Protein 1WHS (pdb70)

Sequence (408 aa):
HAADRIARLPGQPAVDFDMYSGYITVDEGAGRSLFYLLQEAPEDAQPAPLVLWLNGGPGCSSVAYGASEELGAFRVKPRGAGLVLNEYRWNKVANVLFLDSPAGVGFSYTNTSSDIYTSGDNRTAHDSYAFLAKWFERFPHYKYRDFYIAGESYAGHYVPELSQLVHRSKNPVINLKGFMVGNGLIDDYHDYVGTFEFWWNHGIVSDDTYRRLKEACLHDSFIHPSPACDAATDVATAEQGNIDMYSLYTPVCNISYDPCTERYSTAYYNRRDVQMALHANVTGAMNYTWATCSDTINTHWHDAPRSMLPIYRELIAAGLRIWVFSGDTDAVVPLTATRYSIGALGLPTTTSWYPWYDDQEVGGWSQVYKGLTLVSVRGAGHEVPLHRPRQALVLFQYFLQGKPMPGQ

Solvent-accessible surface area: 15708 Å² total; per-residue (Å²): 83,78,85,12,98,4,97,130,18,20,47,4,43,78,50,98,16,58,5,16,0,3,47,5,70,20,48,115,84,19,11,20,3,0,0,0,12,0,6,20,5,14,157,131,37,64,110,3,28,0,1,0,0,7,6,3,36,4,0,23,0,2,1,1,23,0,5,5,5,0,2,1,0,10,49,16,83,80,80,2,52,0,12,71,77,10,108,64,26,1,1,89,41,0,0,1,0,0,0,0,7,6,4,23,0,10,0,1,76,24,115,53,84,64,9,46,116,67,2,2,4,88,64,6,7,95,11,4,47,26,0,0,20,114,0,1,98,75,0,69,92,2,47,155,47,53,0,4,0,0,0,5,22,8,0,0,1,11,0,0,18,2,0,33,36,7,68,152,44,104,38,108,21,11,64,24,66,0,0,0,0,0,0,0,11,0,18,2,110,43,1,12,33,0,3,2,57,9,21,108,97,57,72,20,13,47,100,86,7,32,111,86,0,87,127,17,0,36,161,14,9,46,34,96,46,35,118,52,1,61,42,0,37,100,52,1,88,79,68,17,48,138,63,29,41,106,2,17,150,41,84,60,15,134,126,170,74,49,30,6,24,58,93,23,2,49,38,4,21,47,76,86,64,0,21,134,25,6,62,2,28,74,128,52,65,37,140,114,100,5,49,17,28,20,108,44,0,56,90,70,12,83,70,16,65,121,32,0,6,74,17,0,123,46,0,34,90,44,61,26,58,3,10,0,2,0,0,27,20,0,0,42,4,0,23,26,0,0,108,88,0,2,47,36,16,58,36,76,68,89,56,77,74,40,54,0,40,24,88,79,82,33,1,0,76,0,22,22,33,148,36,7,12,3,0,1,0,113,22,0,0,6,26,0,3,23,21,84,38,90,10,0,19,21,0,0,61,44,0,24,115,35,101,60,3,31,46,156

Organism: Triticum aestivum (NCBI:txid4565)

Nearest PDB structures (foldseek):
  1bcs-assembly1_B  TM=1.005E+00  e=7.622E-32  Triticum aestivum
  1gxs-assembly1_D  TM=9.843E-01  e=1.448E-22  Sorghum bicolor
  4az0-assembly1_B-2  TM=8.998E-01  e=3.438E-12  Homo sapiens
  1ivy-assembly1_B  TM=9.239E-01  e=2.089E-09  Homo sapiens
  1ivy-assembly1_A  TM=9.282E-01  e=2.706E-09  Homo sapiens

Foldseek 3Di:
DVVQWDDADQQGDDDQWTKGWDWDDLDPPWAWIKIKIKTAAHPVQPPFFEEEEDEPPVQEFCCVDVQEPHQRQWHADPVSNHIDGDPRHPNNHHTYMTIQDDQVHDPTHTNHVCCVVDDDLVVRLSSVLSRVVRVCVVVVVNFPGEYEYEYEEQCLRVRVSNLVCVVVVPDRRYNYDYYYYYHYDPDFQVCLVVVLVVCVVVVQADPVLSVQQNVQANVHGPVDGDPSNVVSVVRSVVSRPPADPVDRPDDDDDD/DADPCVQVVVLVVVQDPVNCVVVVHPVVVPPPDRDHPDDVVCVVVDDDDDPDPLVVLVVVLVVVDEAEDEAEQVADPCHPVNVVVRVVVNVFAWPAPKDFADDPPDGQFIWTHTNRYIYTYGYNAYPPRCRGPVVSVVQVVVCSVVVHDGHDD

Structure (mmCIF, N/CA/C/O backbone):
data_1WHS
#
_entry.id   1WHS
#
_cell.length_a   95.600
_cell.length_b   95.600
_cell.length_c   208.800
_cell.angle_alpha   90.00
_cell.angle_beta   90.00
_cell.angle_gamma   90.00
#
_symmetry.space_group_name_H-M   'P 41 21 2'
#
loop_
_entity.id
_entity.type
_entity.pdbx_description
1 polymer 'SERINE CARBOXYPEPTIDASE II'
2 polymer 'SERINE CARBOXYPEPTIDASE II'
3 branched alpha-L-fucopyranose-(1-3)-[2-acetamido-2-deoxy-beta-D-glucopyranose-(1-4)]2-acetamido-2-deoxy-beta-D-glucopyranose
4 branched 2-acetamido-2-deoxy-beta-D-glucopyranose-(1-4)-2-acetamido-2-deoxy-beta-D-glucopyranose
5 non-polymer 2-acetamido-2-deoxy-beta-D-glucopyranose
6 non-polymer GLYCEROL
7 non-polymer 'ACETIC ACID'
8 water water
#
loop_
_atom_site.group_PDB
_atom_site.id
_atom_site.type_symbol
_atom_site.label_atom_id
_atom_site.label_alt_id
_atom_site.label_comp_id
_atom_site.label_asym_id
_atom_site.label_entity_id
_atom_site.label_seq_id
_atom_site.pdbx_PDB_ins_code
_atom_site.Cartn_x
_atom_site.Cartn_y
_atom_site.Cartn_z
_atom_site.occupancy
_atom_site.B_iso_or_equiv
_atom_site.auth_seq_id
_atom_site.auth_comp_id
_atom_site.auth_asym_id
_atom_site.auth_atom_id
_atom_site.pdbx_PDB_model_num
ATOM 1 N N . HIS A 1 1 ? 44.798 32.299 94.898 1.00 40.46 -4 HIS A N 1
ATOM 2 C CA . HIS A 1 1 ? 44.678 32.320 93.425 1.00 42.31 -4 HIS A CA 1
ATOM 3 C C . HIS A 1 1 ? 43.784 33.479 92.912 1.00 44.76 -4 HIS A C 1
ATOM 4 O O . HIS A 1 1 ? 44.131 34.226 91.965 1.00 47.16 -4 HIS A O 1
ATOM 11 N N . ALA A 1 2 ? 42.628 33.642 93.570 1.00 40.75 -3 ALA A N 1
ATOM 12 C CA . ALA A 1 2 ? 41.654 34.697 93.284 1.00 40.06 -3 ALA A CA 1
ATOM 13 C C . ALA A 1 2 ? 42.257 36.076 93.399 1.00 37.68 -3 ALA A C 1
ATOM 14 O O . ALA A 1 2 ? 41.766 37.053 92.803 1.00 37.54 -3 ALA A O 1
ATOM 16 N N . ALA A 1 3 ? 43.303 36.116 94.200 1.00 39.20 -2 ALA A N 1
ATOM 17 C CA . ALA A 1 3 ? 44.073 37.318 94.441 1.00 44.87 -2 ALA A CA 1
ATOM 18 C C . ALA A 1 3 ? 44.961 37.638 93.234 1.00 47.02 -2 ALA A C 1
ATOM 19 O O . ALA A 1 3 ? 45.403 38.781 93.033 1.00 49.55 -2 ALA A O 1
ATOM 21 N N . ASP A 1 4 ? 45.224 36.579 92.463 1.00 39.40 -1 ASP A N 1
ATOM 22 C CA . ASP A 1 4 ? 46.032 36.681 91.288 1.00 32.77 -1 ASP A CA 1
ATOM 23 C C . ASP A 1 4 ? 45.246 37.142 90.100 1.00 34.25 -1 ASP A C 1
ATOM 24 O O . ASP A 1 4 ? 45.803 37.556 89.087 1.00 41.68 -1 ASP A O 1
ATOM 29 N N . ARG A 1 5 ? 43.935 37.056 90.217 1.00 29.18 0 ARG A N 1
ATOM 30 C CA . ARG A 1 5 ? 43.113 37.502 89.123 1.00 26.90 0 ARG A CA 1
ATOM 31 C C . ARG A 1 5 ? 43.384 38.925 88.715 1.00 31.06 0 ARG A C 1
ATOM 32 O O . ARG A 1 5 ? 43.557 39.790 89.545 1.00 34.83 0 ARG A O 1
ATOM 40 N N . ILE A 1 6 ? 43.350 39.150 87.415 1.00 28.86 1 ILE A N 1
ATOM 41 C CA . ILE A 1 6 ? 43.517 40.453 86.828 1.00 28.25 1 ILE A CA 1
ATOM 42 C C . ILE A 1 6 ? 42.146 40.954 86.407 1.00 32.79 1 ILE A C 1
ATOM 43 O O . ILE A 1 6 ? 41.382 40.242 85.758 1.00 34.46 1 ILE A O 1
ATOM 48 N N . ALA A 1 7 ? 41.820 42.188 86.717 1.00 34.11 2 ALA A N 1
ATOM 49 C CA . ALA A 1 7 ? 40.526 42.672 86.298 1.00 37.86 2 ALA A CA 1
ATOM 50 C C . ALA A 1 7 ? 40.558 43.082 84.841 1.00 41.37 2 ALA A C 1
ATOM 51 O O . ALA A 1 7 ? 39.872 42.488 84.005 1.00 44.00 2 ALA A O 1
ATOM 53 N N . ARG A 1 8 ? 41.365 44.118 84.573 1.00 41.26 3 ARG A N 1
ATOM 54 C CA . ARG A 1 8 ? 41.574 44.685 83.238 1.00 42.45 3 ARG A CA 1
ATOM 55 C C . ARG A 1 8 ? 42.936 45.306 83.161 1.00 41.70 3 ARG A C 1
ATOM 56 O O . ARG A 1 8 ? 43.370 45.957 84.095 1.00 47.50 3 ARG A O 1
ATOM 64 N N . LEU A 1 9 ? 43.621 45.090 82.060 1.00 35.73 4 LEU A N 1
ATOM 65 C CA . LEU A 1 9 ? 44.903 45.722 81.984 1.00 35.04 4 LEU A CA 1
ATOM 66 C C . LEU A 1 9 ? 44.729 47.063 81.362 1.00 32.67 4 LEU A C 1
ATOM 67 O O . LEU A 1 9 ? 43.771 47.330 80.656 1.00 34.77 4 LEU A O 1
ATOM 72 N N . PRO A 1 10 ? 45.697 47.897 81.599 1.00 31.23 5 PRO A N 1
ATOM 73 C CA . PRO A 1 10 ? 45.644 49.208 81.018 1.00 32.72 5 PRO A CA 1
ATOM 74 C C . PRO A 1 10 ? 45.542 49.157 79.483 1.00 41.50 5 PRO A C 1
ATOM 75 O O . PRO A 1 10 ? 46.314 48.501 78.777 1.00 48.64 5 PRO A O 1
ATOM 79 N N . GLY A 1 11 ? 44.535 49.833 78.968 1.00 38.83 6 GLY A N 1
ATOM 80 C CA . GLY A 1 11 ? 44.278 49.904 77.544 1.00 41.12 6 GLY A CA 1
ATOM 81 C C . GLY A 1 11 ? 43.914 48.574 76.932 1.00 45.88 6 GLY A C 1
ATOM 82 O O . GLY A 1 11 ? 44.094 48.355 75.739 1.00 53.34 6 GLY A O 1
ATOM 83 N N . GLN A 1 12 ? 43.383 47.691 77.746 1.00 40.46 7 GLN A N 1
ATOM 84 C CA . GLN A 1 12 ? 43.060 46.382 77.268 1.00 36.09 7 GLN A CA 1
ATOM 85 C C . GLN A 1 12 ? 41.629 46.188 76.926 1.00 39.13 7 GLN A C 1
ATOM 86 O O . GLN A 1 12 ? 40.816 46.221 77.809 1.00 50.74 7 GLN A O 1
ATOM 92 N N . PRO A 1 13 ? 41.340 45.902 75.673 1.00 35.87 8 PRO A N 1
ATOM 93 C CA . PRO A 1 13 ? 39.983 45.607 75.202 1.00 34.31 8 PRO A CA 1
ATOM 94 C C . PRO A 1 13 ? 39.292 44.576 76.104 1.00 40.84 8 PRO A C 1
ATOM 95 O O . PRO A 1 13 ? 39.913 43.754 76.797 1.00 44.57 8 PRO A O 1
ATOM 99 N N . ALA A 1 14 ? 37.980 44.593 76.077 1.00 41.35 9 ALA A N 1
ATOM 100 C CA . ALA A 1 14 ? 37.181 43.686 76.874 1.00 41.49 9 ALA A CA 1
ATOM 101 C C . ALA A 1 14 ? 37.176 42.322 76.240 1.00 40.24 9 ALA A C 1
ATOM 102 O O . ALA A 1 14 ? 37.075 42.223 75.020 1.00 40.92 9 ALA A O 1
ATOM 104 N N . VAL A 1 15 ? 37.296 41.295 77.096 1.00 42.10 10 VAL A N 1
ATOM 105 C CA . VAL A 1 15 ? 37.390 39.900 76.667 1.00 39.92 10 VAL A CA 1
ATOM 106 C C . VAL A 1 15 ? 36.462 38.952 77.399 1.00 31.04 10 VAL A C 1
ATOM 107 O O . VAL A 1 15 ? 35.966 39.249 78.464 1.00 36.59 10 VAL A O 1
ATOM 111 N N . ASP A 1 16 ? 36.310 37.772 76.819 1.00 24.75 11 ASP A N 1
ATOM 112 C CA . ASP A 1 16 ? 35.504 36.683 77.326 1.00 18.62 11 ASP A CA 1
ATOM 113 C C . ASP A 1 16 ? 36.298 35.598 78.060 1.00 20.70 11 ASP A C 1
ATOM 114 O O . ASP A 1 16 ? 35.877 34.438 78.111 1.00 19.78 11 ASP A O 1
ATOM 119 N N . PHE A 1 17 ? 37.462 35.918 78.595 1.00 21.95 14 PHE A N 1
ATOM 120 C CA . PHE A 1 17 ? 38.205 34.884 79.291 1.00 24.99 14 PHE A CA 1
ATOM 121 C C . PHE A 1 17 ? 38.916 35.543 80.451 1.00 27.21 14 PHE A C 1
ATOM 122 O O . PHE A 1 17 ? 39.005 36.779 80.483 1.00 25.87 14 PHE A O 1
ATOM 130 N N . ASP A 1 18 ? 39.378 34.750 81.414 1.00 22.53 15 ASP A N 1
ATOM 131 C CA . ASP A 1 18 ? 40.068 35.350 82.542 1.00 21.69 15 ASP A CA 1
ATOM 132 C C . ASP A 1 18 ? 41.581 35.277 82.409 1.00 27.36 15 ASP A C 1
ATOM 133 O O . ASP A 1 18 ? 42.116 34.552 81.563 1.00 36.86 15 ASP A O 1
ATOM 138 N N . MET A 1 19 ? 42.262 35.972 83.316 1.00 28.99 16 MET A N 1
ATOM 139 C CA . MET A 1 19 ? 43.712 36.000 83.381 1.00 26.19 16 MET A CA 1
ATOM 140 C C . MET A 1 19 ? 44.139 36.165 84.810 1.00 30.74 16 MET A C 1
ATOM 141 O O . MET A 1 19 ? 43.402 36.786 85.553 1.00 34.36 16 MET A O 1
ATOM 146 N N . TYR A 1 20 ? 45.334 35.674 85.149 1.00 31.07 17 TYR A N 1
ATOM 147 C CA . TYR A 1 20 ? 45.906 35.823 86.469 1.00 30.12 17 TYR A CA 1
ATOM 148 C C . TYR A 1 20 ? 47.382 36.043 86.327 1.00 37.58 17 TYR A C 1
ATOM 149 O O . TYR A 1 20 ? 47.968 35.620 85.332 1.00 42.21 17 TYR A O 1
ATOM 158 N N . SER A 1 21 ? 47.989 36.619 87.352 1.00 34.96 18 SER A N 1
ATOM 159 C CA . SER A 1 21 ? 49.422 36.842 87.376 1.00 32.69 18 SER A CA 1
ATOM 160 C C . SER A 1 21 ? 49.852 37.144 88.785 1.00 32.00 18 SER A C 1
ATOM 161 O O . SER A 1 21 ? 49.079 37.703 89.532 1.00 36.04 18 SER A O 1
ATOM 164 N N . GLY A 1 22 ? 51.056 36.719 89.149 1.00 28.68 19 GLY A N 1
ATOM 165 C CA . GLY A 1 22 ? 51.601 36.911 90.480 1.00 26.34 19 GLY A CA 1
ATOM 166 C C . GLY A 1 22 ? 52.879 36.086 90.672 1.00 35.92 19 GLY A C 1
ATOM 167 O O . GLY A 1 22 ? 53.350 35.419 89.743 1.00 44.14 19 GLY A O 1
ATOM 168 N N . TYR A 1 23 ? 53.467 36.104 91.879 1.00 33.31 20 TYR A N 1
ATOM 169 C CA . TYR A 1 23 ? 54.698 35.354 92.085 1.00 25.96 20 TYR A CA 1
ATOM 170 C C . TYR A 1 23 ? 54.476 34.053 92.821 1.00 24.46 20 TYR A C 1
ATOM 171 O O . TYR A 1 23 ? 53.515 33.921 93.552 1.00 30.16 20 TYR A O 1
ATOM 180 N N . ILE A 1 24 ? 55.399 33.121 92.622 1.00 24.41 21 ILE A N 1
ATOM 181 C CA . ILE A 1 24 ? 55.463 31.834 93.293 1.00 23.32 21 ILE A CA 1
ATOM 182 C C . ILE A 1 24 ? 56.896 31.674 93.774 1.00 36.52 21 ILE A C 1
ATOM 183 O O . ILE A 1 24 ? 57.866 31.846 93.035 1.00 44.81 21 ILE A O 1
ATOM 188 N N . THR A 1 25 ? 57.030 31.405 95.050 1.00 40.00 22 THR A N 1
ATOM 189 C CA . THR A 1 25 ? 58.329 31.303 95.642 1.00 34.64 22 THR A CA 1
ATOM 190 C C . THR A 1 25 ? 58.910 29.946 95.458 1.00 34.49 22 THR A C 1
ATOM 191 O O . THR A 1 25 ? 58.347 28.961 95.896 1.00 43.93 22 THR A O 1
ATOM 195 N N . VAL A 1 26 ? 60.053 29.923 94.771 1.00 32.02 23 VAL A N 1
ATOM 196 C CA . VAL A 1 26 ? 60.688 28.677 94.422 1.00 30.88 23 VAL A CA 1
ATOM 197 C C . VAL A 1 26 ? 61.881 28.286 95.287 1.00 30.48 23 VAL A C 1
ATOM 198 O O . VAL A 1 26 ? 62.259 27.116 95.365 1.00 30.13 23 VAL A O 1
ATOM 202 N N . ASP A 1 27 A 62.445 29.288 95.958 1.00 34.58 23 ASP A N 1
ATOM 203 C CA . ASP A 1 27 A 63.548 29.091 96.888 1.00 33.81 23 ASP A CA 1
ATOM 204 C C . ASP A 1 27 A 63.437 30.081 97.998 1.00 40.69 23 ASP A C 1
ATOM 205 O O . ASP A 1 27 A 63.799 31.256 97.813 1.00 39.35 23 ASP A O 1
ATOM 210 N N . GLU A 1 28 ? 62.890 29.573 99.106 1.00 49.45 24 GLU A N 1
ATOM 211 C CA . GLU A 1 28 ? 62.629 30.315 100.333 1.00 53.40 24 GLU A CA 1
ATOM 212 C C . GLU A 1 28 ? 63.920 30.863 100.898 1.00 47.27 24 GLU A C 1
ATOM 213 O O . GLU A 1 28 ? 64.032 32.069 101.166 1.00 44.88 24 GLU A O 1
ATOM 216 N N . GLY A 1 29 ? 64.888 29.944 101.050 1.00 43.66 25 GLY A N 1
ATOM 217 C CA . GLY A 1 29 ? 66.190 30.305 101.559 1.00 44.00 25 GLY A CA 1
ATOM 218 C C . GLY A 1 29 ? 66.784 31.502 100.818 1.00 52.94 25 GLY A C 1
ATOM 219 O O . GLY A 1 29 ? 67.159 32.514 101.424 1.00 63.36 25 GLY A O 1
ATOM 220 N N . ALA A 1 30 ? 66.841 31.380 99.486 1.00 46.70 26 ALA A N 1
ATOM 221 C CA . ALA A 1 30 ? 67.427 32.370 98.598 1.00 34.84 26 ALA A CA 1
ATOM 222 C C . ALA A 1 30 ? 66.562 33.564 98.325 1.00 29.60 26 ALA A C 1
ATOM 223 O O . ALA A 1 30 ? 67.032 34.655 97.939 1.00 29.74 26 ALA A O 1
ATOM 225 N N . GLY A 1 31 ? 65.282 33.375 98.449 1.00 30.62 27 GLY A N 1
ATOM 226 C CA . GLY A 1 31 ? 64.433 34.505 98.174 1.00 31.86 27 GLY A CA 1
ATOM 227 C C . GLY A 1 31 ? 64.214 34.640 96.684 1.00 31.49 27 GLY A C 1
ATOM 228 O O . GLY A 1 31 ? 64.217 35.748 96.132 1.00 31.14 27 GLY A O 1
ATOM 229 N N . ARG A 1 32 ? 64.018 33.479 96.049 1.00 33.83 28 ARG A N 1
ATOM 230 C CA . ARG A 1 32 ? 63.760 33.412 94.621 1.00 33.78 28 ARG A CA 1
ATOM 231 C C . ARG A 1 32 ? 62.299 33.185 94.362 1.00 36.26 28 ARG A C 1
ATOM 232 O O . ARG A 1 32 ? 61.747 32.168 94.800 1.00 38.25 28 ARG A O 1
ATOM 240 N N . SER A 1 33 ? 61.711 34.117 93.631 1.00 30.51 29 SER A N 1
ATOM 241 C CA . SER A 1 33 ? 60.312 34.072 93.304 1.00 28.26 29 SER A CA 1
ATOM 242 C C . SER A 1 33 ? 60.131 34.301 91.804 1.00 33.52 29 SER A C 1
ATOM 243 O O . SER A 1 33 ? 60.792 35.150 91.207 1.00 32.80 29 SER A O 1
ATOM 246 N N . LEU A 1 34 ? 59.210 33.534 91.203 1.00 33.91 30 LEU A N 1
ATOM 247 C CA . LEU A 1 34 ? 58.908 33.588 89.774 1.00 22.69 30 LEU A CA 1
ATOM 248 C C . LEU A 1 34 ? 57.550 34.178 89.456 1.00 23.33 30 LEU A C 1
ATOM 249 O O . LEU A 1 34 ? 56.518 33.805 90.021 1.00 25.86 30 LEU A O 1
ATOM 254 N N . PHE A 1 35 ? 57.550 35.101 88.515 1.00 23.07 31 PHE A N 1
ATOM 255 C CA . PHE A 1 35 ? 56.313 35.709 88.084 1.00 19.62 31 PHE A CA 1
ATOM 256 C C . PHE A 1 35 ? 55.707 34.912 86.928 1.00 24.48 31 PHE A C 1
ATOM 257 O O . PHE A 1 35 ? 56.402 34.402 86.053 1.00 31.87 31 PHE A O 1
ATOM 265 N N . TYR A 1 36 ? 54.409 34.758 86.933 1.00 26.39 32 TYR A N 1
ATOM 266 C CA . TYR A 1 36 ? 53.724 34.030 85.894 1.00 20.33 32 TYR A CA 1
ATOM 267 C C . TYR A 1 36 ? 52.543 34.841 85.360 1.00 25.44 32 TYR A C 1
ATOM 268 O O . TYR A 1 36 ? 52.011 35.765 85.992 1.00 25.11 32 TYR A O 1
ATOM 277 N N . LEU A 1 37 ? 52.049 34.401 84.221 1.00 26.42 33 LEU A N 1
ATOM 278 C CA . LEU A 1 37 ? 50.877 34.990 83.633 1.00 20.53 33 LEU A CA 1
ATOM 279 C C . LEU A 1 37 ? 50.040 33.875 83.018 1.00 27.62 33 LEU A C 1
ATOM 280 O O . LEU A 1 37 ? 50.508 33.145 82.140 1.00 29.09 33 LEU A O 1
ATOM 285 N N . LEU A 1 38 ? 48.812 33.729 83.532 1.00 27.58 34 LEU A N 1
ATOM 286 C CA . LEU A 1 38 ? 47.901 32.725 83.057 1.00 23.63 34 LEU A CA 1
ATOM 287 C C . LEU A 1 38 ? 46.789 33.353 82.305 1.00 23.07 34 LEU A C 1
ATOM 288 O O . LEU A 1 38 ? 46.061 34.144 82.869 1.00 27.06 34 LEU A O 1
ATOM 293 N N . GLN A 1 39 ? 46.670 32.967 81.043 1.00 21.88 35 GLN A N 1
ATOM 294 C CA . GLN A 1 39 ? 45.602 33.458 80.190 1.00 19.21 35 GLN A CA 1
ATOM 295 C C . GLN A 1 39 ? 44.769 32.252 79.845 1.00 20.91 35 GLN A C 1
ATOM 296 O O . GLN A 1 39 ? 45.256 31.289 79.234 1.00 23.35 35 GLN A O 1
ATOM 302 N N . GLU A 1 40 ? 43.521 32.302 80.266 1.00 21.84 36 GLU A N 1
ATOM 303 C CA . GLU A 1 40 ? 42.632 31.200 80.058 1.00 22.64 36 GLU A CA 1
ATOM 304 C C . GLU A 1 40 ? 41.806 31.279 78.794 1.00 27.08 36 GLU A C 1
ATOM 305 O O . GLU A 1 40 ? 41.581 32.355 78.190 1.00 27.00 36 GLU A O 1
ATOM 311 N N . ALA A 1 41 ? 41.342 30.076 78.443 1.00 22.17 37 ALA A N 1
ATOM 312 C CA . ALA A 1 41 ? 40.506 29.845 77.310 1.00 26.01 37 ALA A CA 1
ATOM 313 C C . ALA A 1 41 ? 39.104 30.190 77.724 1.00 34.71 37 ALA A C 1
ATOM 314 O O . ALA A 1 41 ? 38.724 30.028 78.886 1.00 40.40 37 ALA A O 1
ATOM 316 N N . PRO A 1 42 ? 38.323 30.635 76.768 1.00 33.18 38 PRO A N 1
ATOM 317 C CA . PRO A 1 42 ? 36.964 30.979 77.065 1.00 26.94 38 PRO A CA 1
ATOM 318 C C . PRO A 1 42 ? 36.169 29.722 77.411 1.00 25.99 38 PRO A C 1
ATOM 319 O O . PRO A 1 42 ? 36.498 28.583 77.053 1.00 26.24 38 PRO A O 1
ATOM 323 N N . GLU A 1 43 ? 35.077 29.974 78.088 1.00 27.58 39 GLU A N 1
ATOM 324 C CA . GLU A 1 43 ? 34.152 28.971 78.575 1.00 28.72 39 GLU A CA 1
ATOM 325 C C . GLU A 1 43 ? 33.785 27.908 77.599 1.00 25.04 39 GLU A C 1
ATOM 326 O O . GLU A 1 43 ? 33.692 26.743 77.948 1.00 28.26 39 GLU A O 1
ATOM 332 N N . ASP A 1 44 ? 33.535 28.301 76.373 1.00 25.39 40 ASP A N 1
ATOM 333 C CA . ASP A 1 44 ? 33.127 27.330 75.386 1.00 29.39 40 ASP A CA 1
ATOM 334 C C . ASP A 1 44 ? 34.201 26.323 75.094 1.00 28.93 40 ASP A C 1
ATOM 335 O O . ASP A 1 44 ? 33.905 25.229 74.580 1.00 23.04 40 ASP A O 1
ATOM 340 N N . ALA A 1 45 ? 35.449 26.698 75.420 1.00 31.25 41 ALA A N 1
ATOM 341 C CA . ALA A 1 45 ? 36.569 25.815 75.153 1.00 28.98 41 ALA A CA 1
ATOM 342 C C . ALA A 1 45 ? 36.923 24.927 76.330 1.00 32.06 41 ALA A C 1
ATOM 343 O O . ALA A 1 45 ? 37.729 23.993 76.186 1.00 33.83 41 ALA A O 1
ATOM 345 N N . GLN A 1 46 ? 36.343 25.237 77.495 1.00 32.11 42 GLN A N 1
ATOM 346 C CA . GLN A 1 46 ? 36.647 24.517 78.716 1.00 24.59 42 GLN A CA 1
ATOM 347 C C . GLN A 1 46 ? 35.954 23.169 78.888 1.00 29.91 42 GLN A C 1
ATOM 348 O O . GLN A 1 46 ? 34.870 22.936 78.357 1.00 39.59 42 GLN A O 1
ATOM 354 N N . PRO A 1 47 ? 36.602 22.253 79.621 1.00 27.70 43 PRO A N 1
ATOM 355 C CA . PRO A 1 47 ? 37.905 22.484 80.252 1.00 27.72 43 PRO A CA 1
ATOM 356 C C . PRO A 1 47 ? 39.063 22.214 79.293 1.00 25.66 43 PRO A C 1
ATOM 357 O O . PRO A 1 47 ? 39.263 21.080 78.827 1.00 24.87 43 PRO A O 1
ATOM 361 N N . ALA A 1 48 ? 39.864 23.241 79.034 1.00 21.06 44 ALA A N 1
ATOM 362 C CA . ALA A 1 48 ? 40.964 23.065 78.115 1.00 21.38 44 ALA A CA 1
ATOM 363 C C . ALA A 1 48 ? 42.255 22.689 78.803 1.00 23.26 44 ALA A C 1
ATOM 364 O O . ALA A 1 48 ? 42.430 22.905 80.001 1.00 22.90 44 ALA A O 1
ATOM 366 N N . PRO A 1 49 ? 43.179 22.142 78.016 1.00 25.05 45 PRO A N 1
ATOM 367 C CA . PRO A 1 49 ? 44.447 21.755 78.582 1.00 20.57 45 PRO A CA 1
ATOM 368 C C . PRO A 1 49 ? 45.160 22.933 79.152 1.00 18.01 45 PRO A C 1
ATOM 369 O O . PRO A 1 49 ? 44.766 24.098 78.949 1.00 20.14 45 PRO A O 1
ATOM 373 N N . LEU A 1 50 ? 46.190 22.553 79.902 1.00 17.61 46 LEU A N 1
ATOM 374 C CA . LEU A 1 50 ? 47.067 23.493 80.546 1.00 16.57 46 LEU A CA 1
ATOM 375 C C . LEU A 1 50 ? 48.398 23.478 79.835 1.00 20.96 46 LEU A C 1
ATOM 376 O O . LEU A 1 50 ? 49.063 22.423 79.770 1.00 19.26 46 LEU A O 1
ATOM 381 N N . VAL A 1 51 ? 48.766 24.629 79.267 1.00 20.78 47 VAL A N 1
ATOM 382 C CA . VAL A 1 51 ? 50.002 24.688 78.536 1.00 15.39 47 VAL A CA 1
ATOM 383 C C . VAL A 1 51 ? 50.959 25.667 79.110 1.00 15.53 47 VAL A C 1
ATOM 384 O O . VAL A 1 51 ? 50.670 26.864 79.130 1.00 20.82 47 VAL A O 1
ATOM 388 N N . LEU A 1 52 ? 52.100 25.134 79.587 1.00 12.51 48 LEU A N 1
ATOM 389 C CA . LEU A 1 52 ? 53.190 25.952 80.106 1.00 9.47 48 LEU A CA 1
ATOM 390 C C . LEU A 1 52 ? 54.099 26.426 78.946 1.00 16.15 48 LEU A C 1
ATOM 391 O O . LEU A 1 52 ? 54.664 25.620 78.228 1.00 18.43 48 LEU A O 1
ATOM 396 N N . TRP A 1 53 ? 54.188 27.734 78.711 1.00 18.47 49 TRP A N 1
ATOM 397 C CA . TRP A 1 53 ? 54.986 28.310 77.634 1.00 15.94 49 TRP A CA 1
ATOM 398 C C . TRP A 1 53 ? 56.247 29.002 78.116 1.00 18.61 49 TRP A C 1
ATOM 399 O O . TRP A 1 53 ? 56.225 29.911 78.952 1.00 24.70 49 TRP A O 1
ATOM 410 N N . LEU A 1 54 ? 57.350 28.638 77.492 1.00 21.87 50 LEU A N 1
ATOM 411 C CA . LEU A 1 54 ? 58.686 29.123 77.834 1.00 21.28 50 LEU A CA 1
ATOM 412 C C . LEU A 1 54 ? 59.485 29.656 76.654 1.00 23.44 50 LEU A C 1
ATOM 413 O O . LEU A 1 54 ? 59.672 29.002 75.613 1.00 22.92 50 LEU A O 1
ATOM 418 N N . ASN A 1 55 ? 59.970 30.866 76.870 1.00 21.65 51 ASN A N 1
ATOM 419 C CA . ASN A 1 55 ? 60.803 31.580 75.944 1.00 19.08 51 ASN A CA 1
ATOM 420 C C . ASN A 1 55 ? 62.275 31.259 76.288 1.00 26.57 51 ASN A C 1
ATOM 421 O O . ASN A 1 55 ? 62.531 30.593 77.301 1.00 29.92 51 ASN A O 1
ATOM 426 N N . GLY A 1 56 ? 63.256 31.632 75.448 1.00 24.44 52 GLY A N 1
ATOM 427 C CA . GLY A 1 56 ? 64.617 31.217 75.735 1.00 21.90 52 GLY A CA 1
ATOM 428 C C . GLY A 1 56 ? 65.523 32.298 76.252 1.00 28.38 52 GLY A C 1
ATOM 429 O O . GLY A 1 56 ? 65.285 32.938 77.269 1.00 31.42 52 GLY A O 1
ATOM 430 N N . GLY A 1 57 ? 66.593 32.493 75.513 1.00 33.54 53 GLY A N 1
ATOM 431 C CA . GLY A 1 57 ? 67.584 33.486 75.855 1.00 34.13 53 GLY A CA 1
ATOM 432 C C . GLY A 1 57 ? 68.971 32.858 75.817 1.00 35.05 53 GLY A C 1
ATOM 433 O O . GLY A 1 57 ? 69.643 32.916 74.805 1.00 40.62 53 GLY A O 1
ATOM 434 N N . PRO A 1 58 ? 69.390 32.214 76.895 1.00 30.00 54 PRO A N 1
ATOM 435 C CA . PRO A 1 58 ? 68.658 32.155 78.140 1.00 23.50 54 PRO A CA 1
ATOM 436 C C . PRO A 1 58 ? 68.651 33.576 78.718 1.00 27.37 54 PRO A C 1
ATOM 437 O O . PRO A 1 58 ? 69.544 34.386 78.415 1.00 22.36 54 PRO A O 1
ATOM 441 N N . GLY A 1 59 ? 67.614 33.913 79.494 1.00 31.34 55 GLY A N 1
ATOM 442 C CA . GLY A 1 59 ? 67.544 35.228 80.069 1.00 22.44 55 GLY A CA 1
ATOM 443 C C . GLY A 1 59 ? 66.427 36.026 79.485 1.00 25.24 55 GLY A C 1
ATOM 444 O O . GLY A 1 59 ? 66.268 37.207 79.815 1.00 23.82 55 GLY A O 1
ATOM 445 N N . CYS A 1 60 ? 65.648 35.378 78.603 1.00 29.11 56 CYS A N 1
ATOM 446 C CA . CYS A 1 60 ? 64.512 36.076 78.002 1.00 33.41 56 CYS A CA 1
ATOM 447 C C . CYS A 1 60 ? 63.170 35.697 78.619 1.00 35.60 56 CYS A C 1
ATOM 448 O O . CYS A 1 60 ? 62.969 34.552 79.086 1.00 39.02 56 CYS A O 1
ATOM 451 N N . SER A 1 61 ? 62.278 36.685 78.676 1.00 31.86 57 SER A N 1
ATOM 452 C CA . SER A 1 61 ? 61.002 36.515 79.324 1.00 26.79 57 SER A CA 1
ATOM 453 C C . SER A 1 61 ? 59.839 36.105 78.448 1.00 22.71 57 SER A C 1
ATOM 454 O O . SER A 1 61 ? 59.521 36.775 77.450 1.00 22.06 57 SER A O 1
ATOM 457 N N . SER A 1 62 ? 59.183 35.029 78.899 1.00 18.80 58 SER A N 1
ATOM 458 C CA . SER A 1 62 ? 57.998 34.451 78.288 1.00 14.90 58 SER A CA 1
ATOM 459 C C . SER A 1 62 ? 56.853 35.444 78.185 1.00 20.24 58 SER A C 1
ATOM 460 O O . SER A 1 62 ? 56.034 35.374 77.292 1.00 24.33 58 SER A O 1
ATOM 463 N N . VAL A 1 63 A 56.795 36.388 79.104 1.00 24.66 58 VAL A N 1
ATOM 464 C CA . VAL A 1 63 A 55.732 37.375 79.086 1.00 25.22 58 VAL A CA 1
ATOM 465 C C . VAL A 1 63 A 56.018 38.375 77.985 1.00 22.15 58 VAL A C 1
ATOM 466 O O . VAL A 1 63 A 55.151 38.695 77.184 1.00 23.11 58 VAL A O 1
ATOM 470 N N . ALA A 1 64 ? 57.271 38.814 77.947 1.00 19.93 59 ALA A N 1
ATOM 471 C CA . ALA A 1 64 ? 57.733 39.782 76.948 1.00 26.18 59 ALA A CA 1
ATOM 472 C C . ALA A 1 64 ? 57.439 39.338 75.522 1.00 26.94 59 ALA A C 1
ATOM 473 O O . ALA A 1 64 ? 56.809 40.036 74.752 1.00 25.68 59 ALA A O 1
ATOM 475 N N . TYR A 1 65 ? 57.898 38.126 75.230 1.00 26.30 60 TYR A N 1
ATOM 476 C CA . TYR A 1 65 ? 57.793 37.454 73.948 1.00 20.00 60 TYR A CA 1
ATOM 477 C C . TYR A 1 65 ? 56.513 36.706 73.702 1.00 18.20 60 TYR A C 1
ATOM 478 O O . TYR A 1 65 ? 55.599 37.194 73.025 1.00 22.70 60 TYR A O 1
ATOM 487 N N . GLY A 1 66 ? 56.504 35.505 74.254 1.00 9.51 61 GLY A N 1
ATOM 488 C CA . GLY A 1 66 ? 55.389 34.623 74.126 1.00 5.00 61 GLY A CA 1
ATOM 489 C C . GLY A 1 66 ? 54.055 35.290 74.301 1.00 14.62 61 GLY A C 1
ATOM 490 O O . GLY A 1 66 ? 53.206 35.266 73.407 1.00 22.23 61 GLY A O 1
ATOM 491 N N . ALA A 1 67 ? 53.894 35.901 75.464 1.00 20.61 62 ALA A N 1
ATOM 492 C CA . ALA A 1 67 ? 52.654 36.519 75.811 1.00 23.87 62 ALA A CA 1
ATOM 493 C C . ALA A 1 67 ? 52.342 37.769 75.031 1.00 26.25 62 ALA A C 1
ATOM 494 O O . ALA A 1 67 ? 51.190 38.004 74.684 1.00 32.79 62 ALA A O 1
ATOM 496 N N . SER A 1 68 ? 53.363 38.581 74.816 1.00 26.36 63 SER A N 1
ATOM 497 C CA . SER A 1 68 ? 53.194 39.896 74.207 1.00 30.07 63 SER A CA 1
ATOM 498 C C . SER A 1 68 ? 53.430 40.096 72.723 1.00 35.78 63 SER A C 1
ATOM 499 O O . SER A 1 68 ? 52.963 41.093 72.166 1.00 37.75 63 SER A O 1
ATOM 502 N N . GLU A 1 69 ? 54.199 39.236 72.068 1.00 35.10 64 GLU A N 1
ATOM 503 C CA . GLU A 1 69 ? 54.408 39.470 70.648 1.00 30.88 64 GLU A CA 1
ATOM 504 C C . GLU A 1 69 ? 54.333 38.179 69.860 1.00 29.91 64 GLU A C 1
ATOM 505 O O . GLU A 1 69 ? 54.770 38.086 68.717 1.00 32.01 64 GLU A O 1
ATOM 511 N N . GLU A 1 70 ? 53.766 37.181 70.514 1.00 20.04 65 GLU A N 1
ATOM 512 C CA . GLU A 1 70 ? 53.644 35.897 69.927 1.00 7.94 65 GLU A CA 1
ATOM 513 C C . GLU A 1 70 ? 52.250 35.310 70.104 1.00 15.48 65 GLU A C 1
ATOM 514 O O . GLU A 1 70 ? 51.301 35.778 69.511 1.00 18.29 65 GLU A O 1
ATOM 520 N N . LEU A 1 71 ? 52.107 34.259 70.913 1.00 12.28 66 LEU A N 1
ATOM 521 C CA . LEU A 1 71 ? 50.845 33.543 71.040 1.00 13.66 66 LEU A CA 1
ATOM 522 C C . LEU A 1 71 ? 49.844 34.058 72.074 1.00 26.03 66 LEU A C 1
ATOM 523 O O . LEU A 1 71 ? 48.701 33.558 72.106 1.00 25.81 66 LEU A O 1
ATOM 528 N N . GLY A 1 72 ? 50.281 35.027 72.916 1.00 26.72 67 GLY A N 1
ATOM 529 C CA . GLY A 1 72 ? 49.477 35.663 73.964 1.00 19.74 67 GLY A CA 1
ATOM 530 C C . GLY A 1 72 ? 48.221 36.319 73.421 1.00 23.79 67 GLY A C 1
ATOM 531 O O . GLY A 1 72 ? 48.114 36.618 72.241 1.00 28.64 67 GLY A O 1
ATOM 532 N N . ALA A 1 73 ? 47.270 36.598 74.294 1.00 22.78 68 ALA A N 1
ATOM 533 C CA . ALA A 1 73 ? 46.038 37.194 73.872 1.00 21.91 68 ALA A CA 1
ATOM 534 C C . ALA A 1 73 ? 46.156 38.580 73.270 1.00 21.39 68 ALA A C 1
ATOM 535 O O . ALA A 1 73 ? 45.333 38.948 72.463 1.00 20.50 68 ALA A O 1
ATOM 537 N N . PHE A 1 74 ? 47.146 39.367 73.664 1.00 18.55 69 PHE A N 1
ATOM 538 C CA . PHE A 1 74 ? 47.236 40.727 73.127 1.00 24.35 69 PHE A CA 1
ATOM 539 C C . PHE A 1 74 ? 48.581 41.156 72.596 1.00 28.35 69 PHE A C 1
ATOM 540 O O . PHE A 1 74 ? 49.608 40.600 72.908 1.00 29.74 69 PHE A O 1
ATOM 548 N N . ARG A 1 75 ? 48.520 42.270 71.864 1.00 27.11 70 ARG A N 1
ATOM 549 C CA . ARG A 1 75 ? 49.663 42.914 71.284 1.00 24.73 70 ARG A CA 1
ATOM 550 C C . ARG A 1 75 ? 49.692 44.347 71.765 1.00 29.91 70 ARG A C 1
ATOM 551 O O . ARG A 1 75 ? 48.641 44.989 71.857 1.00 26.50 70 ARG A O 1
ATOM 559 N N . VAL A 1 76 ? 50.890 44.832 72.091 1.00 29.02 71 VAL A N 1
ATOM 560 C CA . VAL A 1 76 ? 51.058 46.191 72.586 1.00 30.03 71 VAL A CA 1
ATOM 561 C C . VAL A 1 76 ? 51.139 47.250 71.510 1.00 34.19 71 VAL A C 1
ATOM 562 O O . VAL A 1 76 ? 51.926 47.172 70.558 1.00 32.93 71 VAL A O 1
ATOM 566 N N . LYS A 1 77 ? 50.374 48.297 71.708 1.00 34.76 72 LYS A N 1
ATOM 567 C CA . LYS A 1 77 ? 50.478 49.394 70.793 1.00 29.79 72 LYS A CA 1
ATOM 568 C C . LYS A 1 77 ? 51.797 50.100 70.946 1.00 30.72 72 LYS A C 1
ATOM 569 O O . LYS A 1 77 ? 52.526 50.022 71.925 1.00 28.95 72 LYS A O 1
ATOM 575 N N . PRO A 1 78 ? 52.058 50.833 69.919 1.00 38.25 73 PRO A N 1
ATOM 576 C CA . PRO A 1 78 ? 53.240 51.608 69.818 1.00 40.79 73 PRO A CA 1
ATOM 577 C C . PRO A 1 78 ? 53.323 52.534 70.995 1.00 50.31 73 PRO A C 1
ATOM 578 O O . PRO A 1 78 ? 52.319 53.056 71.493 1.00 50.06 73 PRO A O 1
ATOM 582 N N . ARG A 1 79 ? 54.549 52.700 71.447 1.00 55.74 74 ARG A N 1
ATOM 583 C CA . ARG A 1 79 ? 54.795 53.505 72.600 1.00 60.18 74 ARG A CA 1
ATOM 584 C C . ARG A 1 79 ? 54.191 52.851 73.847 1.00 62.16 74 ARG A C 1
ATOM 585 O O . ARG A 1 79 ? 53.920 53.511 74.843 1.00 62.69 74 ARG A O 1
ATOM 587 N N . GLY A 1 80 ? 53.999 51.532 73.801 1.00 61.43 75 GLY A N 1
ATOM 588 C CA . GLY A 1 80 ? 53.448 50.800 74.933 1.00 60.15 75 GLY A CA 1
ATOM 589 C C . GLY A 1 80 ? 52.166 51.437 75.450 1.00 56.16 75 GLY A C 1
ATOM 590 O O . GLY A 1 80 ? 51.789 51.298 76.611 1.00 58.03 75 GLY A O 1
ATOM 591 N N . ALA A 1 81 ? 51.503 52.133 74.548 1.00 50.05 76 ALA A N 1
ATOM 592 C CA . ALA A 1 81 ? 50.263 52.839 74.822 1.00 53.06 76 ALA A CA 1
ATOM 593 C C . ALA A 1 81 ? 49.041 51.979 75.097 1.00 57.70 76 ALA A C 1
ATOM 594 O O . ALA A 1 81 ? 48.119 52.393 75.788 1.00 61.08 76 ALA A O 1
ATOM 596 N N . GLY A 1 82 A 48.988 50.792 74.531 1.00 55.97 76 GLY A N 1
ATOM 597 C CA . GLY A 1 82 A 47.812 50.006 74.784 1.00 46.44 76 GLY A CA 1
ATOM 598 C C . GLY A 1 82 A 47.894 48.599 74.266 1.00 39.38 76 GLY A C 1
ATOM 599 O O . GLY A 1 82 A 48.964 48.090 73.922 1.00 42.63 76 GLY A O 1
ATOM 600 N N . LEU A 1 83 ? 46.717 48.000 74.212 1.00 31.97 77 LEU A N 1
ATOM 601 C CA . LEU A 1 83 ? 46.582 46.645 73.784 1.00 30.41 77 LEU A CA 1
ATOM 602 C C . LEU A 1 83 ? 45.536 46.460 72.722 1.00 35.31 77 LEU A C 1
ATOM 603 O O . LEU A 1 83 ? 44.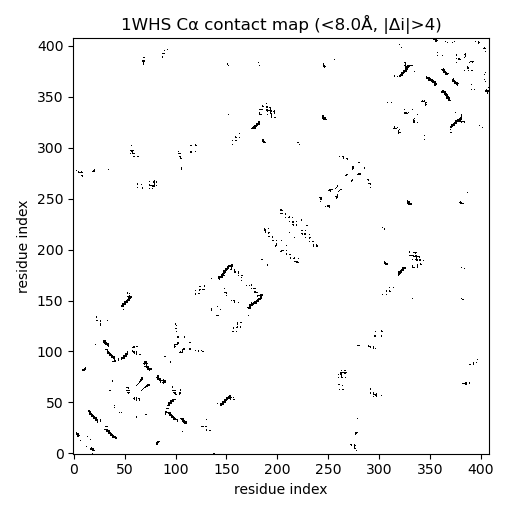498 47.132 72.665 1.00 39.46 77 LEU A O 1
ATOM 608 N N . VAL A 1 84 ? 45.847 45.476 71.918 1.00 37.05 78 VAL A N 1
ATOM 609 C CA . VAL A 1 84 ? 45.003 44.973 70.878 1.00 35.71 78 VAL A CA 1
ATOM 610 C C . VAL A 1 84 ? 45.005 43.491 71.065 1.00 36.05 78 VAL A C 1
ATOM 611 O O . VAL A 1 84 ? 45.992 42.901 71.547 1.00 43.22 78 VAL A O 1
ATOM 615 N N . LEU A 1 85 ? 43.891 42.940 70.683 1.00 30.30 79 LEU A N 1
ATOM 616 C CA . LEU A 1 85 ? 43.641 41.543 70.738 1.00 35.16 79 LEU A CA 1
ATOM 617 C C . LEU A 1 85 ? 44.356 40.805 69.613 1.00 36.84 79 LEU A C 1
ATOM 618 O O . LEU A 1 85 ? 44.401 41.263 68.479 1.00 40.05 79 LEU A O 1
ATOM 623 N N . ASN A 1 86 ? 44.933 39.658 69.944 1.00 30.23 80 ASN A N 1
ATOM 624 C CA . ASN A 1 86 ? 45.606 38.831 68.987 1.00 22.70 80 ASN A CA 1
ATOM 625 C C . ASN A 1 86 ? 44.620 37.791 68.528 1.00 25.80 80 ASN A C 1
ATOM 626 O O . ASN A 1 86 ? 44.230 36.833 69.207 1.00 30.91 80 ASN A O 1
ATOM 631 N N . GLU A 1 87 ? 44.156 38.034 67.355 1.00 26.77 81 GLU A N 1
ATOM 632 C CA . GLU A 1 87 ? 43.165 37.196 66.771 1.00 30.29 81 GLU A CA 1
ATOM 633 C C . GLU A 1 87 ? 43.518 35.732 66.759 1.00 25.29 81 GLU A C 1
ATOM 634 O O . GLU A 1 87 ? 42.652 34.869 66.693 1.00 30.81 81 GLU A O 1
ATOM 640 N N . TYR A 1 88 ? 44.785 35.430 66.790 1.00 20.66 82 TYR A N 1
ATOM 641 C CA . TYR A 1 88 ? 45.128 34.035 66.732 1.00 27.16 82 TYR A CA 1
ATOM 642 C C . TYR A 1 88 ? 45.714 33.495 68.002 1.00 30.42 82 TYR A C 1
ATOM 643 O O . TYR A 1 88 ? 46.436 32.511 67.953 1.00 37.23 82 TYR A O 1
ATOM 652 N N . ARG A 1 89 ? 45.404 34.138 69.119 1.00 22.08 83 ARG A N 1
ATOM 653 C CA . ARG A 1 89 ? 45.980 33.693 70.349 1.00 19.35 83 ARG A CA 1
ATOM 654 C C . ARG A 1 89 ? 45.710 32.233 70.645 1.00 16.49 83 ARG A C 1
ATOM 655 O O . ARG A 1 89 ? 44.631 31.669 70.386 1.00 13.73 83 ARG A O 1
ATOM 663 N N . TRP A 1 90 ? 46.711 31.638 71.256 1.00 17.48 84 TRP A N 1
ATOM 664 C CA . TRP A 1 90 ? 46.616 30.247 71.617 1.00 17.64 84 TRP A CA 1
ATOM 665 C C . TRP A 1 90 ? 45.633 29.953 72.712 1.00 20.82 84 TRP A C 1
ATOM 666 O O . TRP A 1 90 ? 45.213 28.795 72.813 1.00 22.40 84 TRP A O 1
ATOM 677 N N . ASN A 1 91 ? 45.272 31.014 73.485 1.00 24.34 85 ASN A N 1
ATOM 678 C CA . ASN A 1 91 ? 44.282 30.919 74.559 1.00 27.83 85 ASN A CA 1
ATOM 679 C C . ASN A 1 91 ? 42.867 30.852 73.990 1.00 34.72 85 ASN A C 1
ATOM 680 O O . ASN A 1 91 ? 41.836 30.892 74.683 1.00 34.50 85 ASN A O 1
ATOM 685 N N . LYS A 1 92 ? 42.823 30.733 72.680 1.00 31.57 86 LYS A N 1
ATOM 686 C CA . LYS A 1 92 ? 41.541 30.537 72.086 1.00 32.56 86 LYS A CA 1
ATOM 687 C C . LYS A 1 92 ? 41.270 29.043 72.271 1.00 33.68 86 LYS A C 1
ATOM 688 O O . LYS A 1 92 ? 40.142 28.531 72.299 1.00 29.40 86 LYS A O 1
ATOM 694 N N . VAL A 1 93 ? 42.358 28.321 72.438 1.00 31.02 87 VAL A N 1
ATOM 695 C CA . VAL A 1 93 ? 42.227 26.900 72.497 1.00 30.40 87 VAL A CA 1
ATOM 696 C C . VAL A 1 93 ? 42.754 26.139 73.720 1.00 27.43 87 VAL A C 1
ATOM 697 O O . VAL A 1 93 ? 42.478 24.924 73.842 1.00 24.63 87 VAL A O 1
ATOM 701 N N . ALA A 1 94 ? 43.514 26.827 74.599 1.00 22.16 88 ALA A N 1
ATOM 702 C CA . ALA A 1 94 ? 44.100 26.190 75.770 1.00 20.22 88 ALA A CA 1
ATOM 703 C C . ALA A 1 94 ? 44.319 27.175 76.879 1.00 20.43 88 ALA A C 1
ATOM 704 O O . ALA A 1 94 ? 44.319 28.389 76.641 1.00 16.44 88 ALA A O 1
ATOM 706 N N . ASN A 1 95 ? 44.525 26.638 78.084 1.00 19.67 89 ASN A N 1
ATOM 707 C CA . ASN A 1 95 ? 44.836 27.508 79.196 1.00 17.68 89 ASN A CA 1
ATOM 708 C C . ASN A 1 95 ? 46.349 27.724 79.130 1.00 20.64 89 ASN A C 1
ATOM 709 O O . ASN A 1 95 ? 47.117 26.766 79.229 1.00 20.40 89 ASN A O 1
ATOM 714 N N . VAL A 1 96 ? 46.782 28.964 78.841 1.00 24.28 90 VAL A N 1
ATOM 715 C CA . VAL A 1 96 ? 48.203 29.246 78.655 1.00 19.17 90 VAL A CA 1
ATOM 716 C C . VAL A 1 96 ? 48.882 29.928 79.815 1.00 19.52 90 VAL A C 1
ATOM 717 O O . VAL A 1 96 ? 48.504 31.035 80.215 1.00 24.83 90 VAL A O 1
ATOM 721 N N . LEU A 1 97 ? 49.924 29.261 80.312 1.00 16.87 91 LEU A N 1
ATOM 722 C CA . LEU A 1 97 ? 50.700 29.710 81.454 1.00 14.21 91 LEU A CA 1
ATOM 723 C C . LEU A 1 97 ? 52.090 30.089 81.045 1.00 16.60 91 LEU A C 1
ATOM 724 O O . LEU A 1 97 ? 52.864 29.199 80.671 1.00 17.96 91 LEU A O 1
ATOM 729 N N . PHE A 1 98 ? 52.346 31.415 81.098 1.00 15.59 92 PHE A N 1
ATOM 730 C CA . PHE A 1 98 ? 53.598 32.070 80.760 1.00 15.21 92 PHE A CA 1
ATOM 731 C C . PHE A 1 98 ? 54.437 32.222 81.988 1.00 21.65 92 PHE A C 1
ATOM 732 O O . PHE A 1 98 ? 53.981 32.835 82.940 1.00 27.99 92 PHE A O 1
ATOM 740 N N . LEU A 1 99 ? 55.653 31.694 81.938 1.00 20.98 93 LEU A N 1
ATOM 741 C CA . LEU A 1 99 ? 56.562 31.721 83.061 1.00 20.20 93 LEU A CA 1
ATOM 742 C C . LEU A 1 99 ? 57.850 32.488 82.802 1.00 23.76 93 LEU A C 1
ATOM 743 O O . LEU A 1 99 ? 58.663 32.106 81.961 1.00 28.14 93 LEU A O 1
ATOM 748 N N . ASP A 1 100 ? 58.069 33.555 83.567 1.00 24.91 94 ASP A N 1
ATOM 749 C CA . ASP A 1 100 ? 59.298 34.324 83.455 1.00 17.59 94 ASP A CA 1
ATOM 750 C C . ASP A 1 100 ? 60.379 33.529 84.140 1.00 22.60 94 ASP A C 1
ATOM 751 O O . ASP A 1 100 ? 60.370 33.342 85.333 1.00 23.77 94 ASP A O 1
ATOM 756 N N . SER A 1 101 ? 61.306 33.007 83.412 1.00 23.06 95 SER A N 1
ATOM 757 C CA . SER A 1 101 ? 62.292 32.234 84.094 1.00 18.63 95 SER A CA 1
ATOM 758 C C . SER A 1 101 ? 63.629 32.365 83.403 1.00 30.48 95 SER A C 1
ATOM 759 O O . SER A 1 101 ? 63.670 32.639 82.203 1.00 37.30 95 SER A O 1
ATOM 762 N N . PRO A 1 102 ? 64.733 32.229 84.152 1.00 32.19 96 PRO A N 1
ATOM 763 C CA . PRO A 1 102 ? 64.759 31.940 85.573 1.00 28.67 96 PRO A CA 1
ATOM 764 C C . PRO A 1 102 ? 64.654 33.203 86.395 1.00 27.17 96 PRO A C 1
ATOM 765 O O . PRO A 1 102 ? 64.398 34.290 85.849 1.00 30.85 96 PRO A O 1
ATOM 769 N N . ALA A 1 103 ? 64.778 33.036 87.719 1.00 27.08 97 ALA A N 1
ATOM 770 C CA . ALA A 1 103 ? 64.644 34.150 88.656 1.00 29.18 97 ALA A CA 1
ATOM 771 C C . ALA A 1 103 ? 65.505 35.306 88.205 1.00 30.61 97 ALA A C 1
ATOM 772 O O . ALA A 1 103 ? 66.702 35.147 87.967 1.00 31.78 97 ALA A O 1
ATOM 774 N N . GLY A 1 104 ? 64.917 36.469 88.008 1.00 29.95 98 GLY A N 1
ATOM 775 C CA . GLY A 1 104 ? 65.745 37.556 87.514 1.00 30.26 98 GLY A CA 1
ATOM 776 C C . GLY A 1 104 ? 65.324 37.969 86.104 1.00 35.69 98 GLY A C 1
ATOM 777 O O . GLY A 1 104 ? 65.698 39.037 85.604 1.00 33.60 98 GLY A O 1
ATOM 778 N N . VAL A 1 105 ? 64.520 37.104 85.468 1.00 35.05 99 VAL A N 1
ATOM 779 C CA . VAL A 1 105 ? 64.018 37.384 84.157 1.00 26.99 99 VAL A CA 1
ATOM 780 C C . VAL A 1 105 ? 62.618 37.971 84.199 1.00 28.05 99 VAL A C 1
ATOM 781 O O . VAL A 1 105 ? 61.700 37.438 84.830 1.00 35.06 99 VAL A O 1
ATOM 785 N N . GLY A 1 106 ? 62.463 39.075 83.522 1.00 27.54 100 GLY A N 1
ATOM 786 C CA . GLY A 1 106 ? 61.193 39.765 83.410 1.00 32.52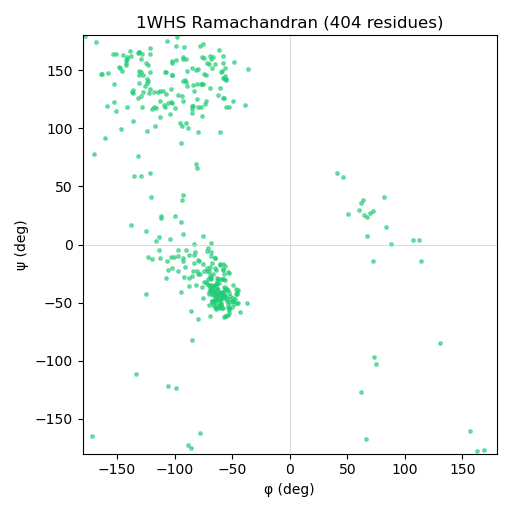 100 GLY A CA 1
ATOM 787 C C . GLY A 1 106 ? 60.768 40.478 84.683 1.00 36.24 100 GLY A C 1
ATOM 788 O O . GLY A 1 106 ? 61.165 41.637 84.908 1.00 37.98 100 GLY A O 1
ATOM 789 N N . PHE A 1 107 ? 59.917 39.767 85.450 1.00 29.83 101 PHE A N 1
ATOM 790 C CA . PHE A 1 107 ? 59.386 40.212 86.733 1.00 25.23 101 PHE A CA 1
ATOM 791 C C . PHE A 1 107 ? 59.802 39.224 87.809 1.00 27.91 101 PHE A C 1
ATOM 792 O O . PHE A 1 107 ? 59.644 39.508 88.989 1.00 36.73 101 PHE A O 1
ATOM 800 N N . SER A 1 108 ? 60.313 38.056 87.397 1.00 21.14 102 SER A N 1
ATOM 801 C CA . SER A 1 108 ? 60.778 37.095 88.375 1.00 23.32 102 SER A CA 1
ATOM 802 C C . SER A 1 108 ? 61.958 37.718 89.088 1.00 28.97 102 SER A C 1
ATOM 803 O O . SER A 1 108 ? 62.621 38.559 88.503 1.00 27.81 102 SER A O 1
ATOM 806 N N . TYR A 1 109 ? 62.261 37.303 90.317 1.00 33.45 103 TYR A N 1
ATOM 807 C CA . TYR A 1 109 ? 63.392 37.915 91.013 1.00 29.46 103 TYR A CA 1
ATOM 808 C C . TYR A 1 109 ? 64.090 37.013 92.008 1.00 31.24 103 TYR A C 1
ATOM 809 O O . TYR A 1 109 ? 63.599 35.957 92.427 1.00 34.50 103 TYR A O 1
ATOM 818 N N . THR A 1 110 ? 65.288 37.455 92.376 1.00 34.19 104 THR A N 1
ATOM 819 C CA . THR A 1 110 ? 66.054 36.762 93.368 1.00 37.35 104 THR A CA 1
ATOM 820 C C . THR A 1 110 ? 66.421 37.709 94.495 1.00 44.76 104 THR A C 1
ATOM 821 O O . THR A 1 110 ? 66.670 38.904 94.290 1.00 43.01 104 THR A O 1
ATOM 825 N N . ASN A 1 111 ? 66.391 37.167 95.701 1.00 51.20 105 ASN A N 1
ATOM 826 C CA . ASN A 1 111 ? 66.738 37.906 96.882 1.00 52.24 105 ASN A CA 1
ATOM 827 C C . ASN A 1 111 ? 68.226 37.924 96.992 1.00 51.97 105 ASN A C 1
ATOM 828 O O . ASN A 1 111 ? 68.836 38.888 97.417 1.00 60.69 105 ASN A O 1
ATOM 833 N N . THR A 1 112 ? 68.799 36.819 96.561 1.00 43.33 106 THR A N 1
ATOM 834 C CA . THR A 1 112 ? 70.230 36.617 96.517 1.00 43.13 106 THR A CA 1
ATOM 835 C C . THR A 1 112 ? 70.787 37.104 95.197 1.00 51.97 106 THR A C 1
ATOM 836 O O . THR A 1 112 ? 70.702 36.429 94.162 1.00 55.65 106 THR A O 1
ATOM 840 N N . SER A 1 113 ? 71.349 38.285 95.224 1.00 54.84 107 SER A N 1
ATOM 841 C CA . SER A 1 113 ? 71.838 38.899 94.008 1.00 59.77 107 SER A CA 1
ATOM 842 C C . SER A 1 113 ? 72.857 38.142 93.166 1.00 55.84 107 SER A C 1
ATOM 843 O O . SER A 1 113 ? 73.053 38.478 92.008 1.00 60.73 107 SER A O 1
ATOM 846 N N . SER A 1 114 ? 73.531 37.162 93.735 1.00 48.09 108 SER A N 1
ATOM 847 C CA . SER A 1 114 ? 74.495 36.403 92.964 1.00 42.64 108 SER A CA 1
ATOM 848 C C . SER A 1 114 ? 73.803 35.365 92.083 1.00 48.20 108 SER A C 1
ATOM 849 O O . SER A 1 114 ? 74.403 34.801 91.155 1.00 48.95 108 SER A O 1
ATOM 852 N N . ASP A 1 115 ? 72.521 35.129 92.393 1.00 48.81 109 ASP A N 1
ATOM 853 C CA . ASP A 1 115 ? 71.675 34.193 91.670 1.00 43.49 109 ASP A CA 1
ATOM 854 C C . ASP A 1 115 ? 71.784 34.373 90.150 1.00 38.37 109 ASP A C 1
ATOM 855 O O . ASP A 1 115 ? 71.889 33.413 89.365 1.00 36.27 109 ASP A O 1
ATOM 860 N N . ILE A 1 116 ? 71.787 35.653 89.840 1.00 27.47 110 ILE A N 1
ATOM 861 C CA . ILE A 1 116 ? 71.898 36.305 88.573 1.00 29.73 110 ILE A CA 1
ATOM 862 C C . ILE A 1 116 ? 73.202 36.017 87.815 1.00 35.93 110 ILE A C 1
ATOM 863 O O . ILE A 1 116 ? 73.324 36.285 86.602 1.00 37.95 110 ILE A O 1
ATOM 868 N N . TYR A 1 117 ? 74.208 35.504 88.523 1.00 31.73 111 TYR A N 1
ATOM 869 C CA . TYR A 1 117 ? 75.477 35.226 87.881 1.00 24.16 111 TYR A CA 1
ATOM 870 C C . TYR A 1 117 ? 75.764 33.760 87.919 1.00 25.49 111 TYR A C 1
ATOM 871 O O . TYR A 1 117 ? 76.848 33.352 87.500 1.00 22.18 111 TYR A O 1
ATOM 880 N N . THR A 1 118 ? 74.829 32.974 88.447 1.00 27.93 112 THR A N 1
ATOM 881 C CA . THR A 1 118 ? 75.064 31.536 88.588 1.00 34.11 112 THR A CA 1
ATOM 882 C C . THR A 1 118 ? 74.000 30.692 87.922 1.00 35.31 112 THR A C 1
ATOM 883 O O . THR A 1 118 ? 73.892 29.483 88.197 1.00 33.40 112 THR A O 1
ATOM 887 N N . SER A 1 119 A 73.174 31.327 87.119 1.00 35.16 112 SER A N 1
ATOM 888 C CA . SER A 1 119 A 72.085 30.600 86.513 1.00 33.40 112 SER A CA 1
ATOM 889 C C . SER A 1 119 A 72.548 29.414 85.671 1.00 32.69 112 SER A C 1
ATOM 890 O O . SER A 1 119 A 73.680 29.336 85.219 1.00 39.18 112 SER A O 1
ATOM 893 N N . GLY A 1 120 B 71.680 28.449 85.490 1.00 26.35 112 GLY A N 1
ATOM 894 C CA . GLY A 1 120 B 72.042 27.266 84.724 1.00 20.05 112 GLY A CA 1
ATOM 895 C C . GLY A 1 120 B 70.805 26.421 84.409 1.00 22.29 112 GLY A C 1
ATOM 896 O O . GLY A 1 120 B 69.682 26.677 84.884 1.00 30.28 112 GLY A O 1
ATOM 897 N N . ASP A 1 121 C 71.020 25.404 83.617 1.00 15.70 112 ASP A N 1
ATOM 898 C CA . ASP A 1 121 C 69.943 24.519 83.240 1.00 21.10 112 ASP A CA 1
ATOM 899 C C . ASP A 1 121 C 69.357 23.772 84.412 1.00 26.63 112 ASP A C 1
ATOM 900 O O . ASP A 1 121 C 68.141 23.601 84.492 1.00 33.02 112 ASP A O 1
ATOM 905 N N . ASN A 1 122 ? 70.224 23.259 85.287 1.00 26.73 113 ASN A N 1
ATOM 906 C CA . ASN A 1 122 ? 69.743 22.501 86.447 1.00 23.09 113 ASN A CA 1
ATOM 907 C C . ASN A 1 122 ? 68.850 23.257 87.423 1.00 19.78 113 ASN A C 1
ATOM 908 O O . ASN A 1 122 ? 67.722 22.867 87.729 1.00 21.83 113 ASN A O 1
ATOM 913 N N . ARG A 1 123 ? 69.354 24.365 87.890 1.00 20.33 114 ARG A N 1
ATOM 914 C CA . ARG A 1 123 ? 68.606 25.164 88.798 1.00 25.94 114 ARG A CA 1
ATOM 915 C C . ARG A 1 123 ? 67.317 25.618 88.148 1.00 31.87 114 ARG A C 1
ATOM 916 O O . ARG A 1 123 ? 66.237 25.561 88.740 1.00 36.82 114 ARG A O 1
ATOM 924 N N . THR A 1 124 ? 67.443 26.082 86.925 1.00 27.65 115 THR A N 1
ATOM 925 C CA . THR A 1 124 ? 66.286 26.568 86.204 1.00 20.69 115 THR A CA 1
ATOM 926 C C . THR A 1 124 ? 65.227 25.497 86.134 1.00 22.88 115 THR A C 1
ATOM 927 O O . THR A 1 124 ? 64.043 25.751 86.350 1.00 21.12 115 THR A O 1
ATOM 931 N N . ALA A 1 125 ? 65.670 24.283 85.837 1.00 18.89 116 ALA A N 1
ATOM 932 C CA . ALA A 1 125 ? 64.731 23.211 85.715 1.00 19.06 116 ALA A CA 1
ATOM 933 C C . ALA A 1 125 ? 64.088 22.949 87.068 1.00 24.86 116 ALA A C 1
ATOM 934 O O . ALA A 1 125 ? 62.861 22.880 87.222 1.00 21.05 116 ALA A O 1
ATOM 936 N N . HIS A 1 126 ? 64.940 22.847 88.071 1.00 29.83 117 HIS A N 1
ATOM 937 C CA . HIS A 1 126 ? 64.497 22.587 89.433 1.00 28.31 117 HIS A CA 1
ATOM 938 C C . HIS A 1 126 ? 63.559 23.608 90.025 1.00 26.68 117 HIS A C 1
ATOM 939 O O . HIS A 1 126 ? 62.561 23.232 90.645 1.00 31.44 117 HIS A O 1
ATOM 946 N N . ASP A 1 127 ? 63.877 24.889 89.820 1.00 19.62 118 ASP A N 1
ATOM 947 C CA . ASP A 1 127 ? 63.023 25.946 90.322 1.00 25.63 118 ASP A CA 1
ATOM 948 C C . ASP A 1 127 ? 61.639 25.909 89.648 1.00 31.58 118 ASP A C 1
ATOM 949 O O . ASP A 1 127 ? 60.610 26.236 90.253 1.00 38.61 118 ASP A O 1
ATOM 954 N N . SER A 1 128 ? 61.619 25.514 88.371 1.00 31.31 119 SER A N 1
ATOM 955 C CA . SER A 1 128 ? 60.395 25.455 87.573 1.00 34.36 119 SER A CA 1
ATOM 956 C C . SER A 1 128 ? 59.470 24.384 88.050 1.00 31.50 119 SER A C 1
ATOM 957 O O . SER A 1 128 ? 58.257 24.554 88.080 1.00 33.94 119 SER A O 1
ATOM 960 N N . TYR A 1 129 ? 60.106 23.292 88.413 1.00 27.26 120 TYR A N 1
ATOM 961 C CA . TYR A 1 129 ? 59.404 22.168 88.957 1.00 29.04 120 TYR A CA 1
ATOM 962 C C . TYR A 1 129 ? 58.705 22.600 90.236 1.00 34.88 120 TYR A C 1
ATOM 963 O O . TYR A 1 129 ? 57.499 22.394 90.461 1.00 35.62 120 TYR A O 1
ATOM 972 N N . ALA A 1 130 ? 59.519 23.232 91.086 1.00 32.75 121 ALA A N 1
ATOM 973 C CA . ALA A 1 130 ? 59.021 23.762 92.329 1.00 30.70 121 ALA A CA 1
ATOM 974 C C . ALA A 1 130 ? 57.825 24.658 92.059 1.00 31.35 121 ALA A C 1
ATOM 975 O O . ALA A 1 130 ? 56.731 24.419 92.588 1.00 35.68 121 ALA A O 1
ATOM 977 N N . PHE A 1 131 ? 58.052 25.661 91.207 1.00 27.78 122 PHE A N 1
ATOM 978 C CA . PHE A 1 131 ? 57.011 26.596 90.787 1.00 26.19 122 PHE A CA 1
ATOM 979 C C . PHE A 1 131 ? 55.726 25.860 90.447 1.00 23.31 122 PHE A C 1
ATOM 980 O O . PHE A 1 131 ? 54.636 26.154 90.945 1.00 24.98 122 PHE A O 1
ATOM 988 N N . LEU A 1 132 ? 55.883 24.852 89.613 1.00 13.36 123 LEU A N 1
ATOM 989 C CA . LEU A 1 132 ? 54.750 24.053 89.221 1.00 17.14 123 LEU A CA 1
ATOM 990 C C . LEU A 1 132 ? 53.969 23.496 90.392 1.00 26.00 123 LEU A C 1
ATOM 991 O O . LEU A 1 132 ? 52.767 23.752 90.547 1.00 33.32 123 LEU A O 1
ATOM 996 N N . ALA A 1 133 ? 54.663 22.697 91.183 1.00 20.14 124 ALA A N 1
ATOM 997 C CA . ALA A 1 133 ? 54.090 22.072 92.358 1.00 22.97 124 ALA A CA 1
ATOM 998 C C . ALA A 1 133 ? 53.270 23.053 93.199 1.00 24.18 124 ALA A C 1
ATOM 999 O O . ALA A 1 133 ? 52.118 22.836 93.537 1.00 29.52 124 ALA A O 1
ATOM 1001 N N . LYS A 1 134 ? 53.882 24.179 93.493 1.00 19.36 125 LYS A N 1
ATOM 1002 C CA . LYS A 1 134 ? 53.256 25.226 94.269 1.00 23.08 125 LYS A CA 1
ATOM 1003 C C . LYS A 1 134 ? 52.066 25.864 93.552 1.00 31.92 125 LYS A C 1
ATOM 1004 O O . LYS A 1 134 ? 51.035 26.178 94.156 1.00 36.68 125 LYS A O 1
ATOM 1010 N N . TRP A 1 135 ? 52.247 26.093 92.260 1.00 27.65 126 TRP A N 1
ATOM 1011 C CA . TRP A 1 135 ? 51.256 26.720 91.407 1.00 22.41 126 TRP A CA 1
ATOM 1012 C C . TRP A 1 135 ? 49.919 25.983 91.395 1.00 21.55 126 TRP A C 1
ATOM 1013 O O . TRP A 1 135 ? 48.838 26.561 91.476 1.00 25.98 126 TRP A O 1
ATOM 1024 N N . PHE A 1 136 ? 50.047 24.675 91.264 1.00 19.20 127 PHE A N 1
ATOM 1025 C CA . PHE A 1 136 ? 48.963 23.725 91.293 1.00 24.93 127 PHE A CA 1
ATOM 1026 C C . PHE A 1 136 ? 48.252 23.702 92.635 1.00 29.87 127 PHE A C 1
ATOM 1027 O O . PHE A 1 136 ? 47.065 23.397 92.744 1.00 25.58 127 PHE A O 1
ATOM 1035 N N . GLU A 1 137 ? 49.047 23.924 93.671 1.00 24.86 128 GLU A N 1
ATOM 1036 C CA . GLU A 1 137 ? 48.490 23.953 94.976 1.00 21.97 128 GLU A CA 1
ATOM 1037 C C . GLU A 1 137 ? 47.618 25.190 95.085 1.00 23.33 128 GLU A C 1
ATOM 1038 O O . GLU A 1 137 ? 46.533 25.162 95.664 1.00 29.65 128 GLU A O 1
ATOM 1044 N N . ARG A 1 138 ? 48.051 26.253 94.428 1.00 14.65 129 ARG A N 1
ATOM 1045 C CA . ARG A 1 138 ? 47.275 27.486 94.427 1.00 13.07 129 ARG A CA 1
ATOM 1046 C C . ARG A 1 138 ? 46.117 27.460 93.434 1.00 24.47 129 ARG A C 1
ATOM 1047 O O . ARG A 1 138 ? 45.128 28.194 93.614 1.00 24.84 129 ARG A O 1
ATOM 1055 N N . PHE A 1 139 ? 46.253 26.630 92.372 1.00 29.46 130 PHE A N 1
ATOM 1056 C CA . PHE A 1 139 ? 45.213 26.442 91.345 1.00 21.43 130 PHE A CA 1
ATOM 1057 C C . PHE A 1 139 ? 44.821 24.969 91.284 1.00 28.84 130 PHE A C 1
ATOM 1058 O O . PHE A 1 139 ? 45.018 24.274 90.290 1.00 32.19 130 PHE A O 1
ATOM 1066 N N . PRO A 1 140 ? 44.297 24.476 92.398 1.00 28.68 131 PRO A N 1
ATOM 1067 C CA . PRO A 1 140 ? 43.940 23.082 92.539 1.00 22.26 131 PRO A CA 1
ATOM 1068 C C . PRO A 1 140 ? 42.924 22.588 91.498 1.00 28.26 131 PRO A C 1
ATOM 1069 O O . PRO A 1 140 ? 42.841 21.356 91.284 1.00 26.87 131 PRO A O 1
ATOM 1073 N N . HIS A 1 141 ? 42.127 23.520 90.875 1.00 21.11 132 HIS A N 1
ATOM 1074 C CA . HIS A 1 141 ? 41.161 23.107 89.851 1.00 23.57 132 HIS A CA 1
ATOM 1075 C C . HIS A 1 141 ? 41.876 22.698 88.570 1.00 25.80 132 HIS A C 1
ATOM 1076 O O . HIS A 1 141 ? 41.291 22.196 87.611 1.00 24.08 132 HIS A O 1
ATOM 1083 N N . TYR A 1 142 ? 43.180 22.895 88.591 1.00 27.90 133 TYR A N 1
ATOM 1084 C CA . TYR A 1 142 ? 44.021 22.491 87.501 1.00 23.13 133 TYR A CA 1
ATOM 1085 C C . TYR A 1 142 ? 44.682 21.144 87.732 1.00 25.28 133 TYR A C 1
ATOM 1086 O O . TYR A 1 142 ? 45.286 20.600 86.822 1.00 31.37 133 TYR A O 1
ATOM 1095 N N . LYS A 1 143 ? 44.602 20.602 88.925 1.00 19.72 134 LYS A N 1
ATOM 1096 C CA . LYS A 1 143 ? 45.215 19.313 89.111 1.00 18.22 134 LYS A CA 1
ATOM 1097 C C . LYS A 1 143 ? 44.595 18.269 88.163 1.00 18.15 134 LYS A C 1
ATOM 1098 O O . LYS A 1 143 ? 43.413 18.377 87.762 1.00 22.06 134 LYS A O 1
ATOM 1104 N N . TYR A 1 144 ? 45.390 17.284 87.727 1.00 19.90 137 TYR A N 1
ATOM 1105 C CA . TYR A 1 144 ? 44.849 16.272 86.804 1.00 18.34 137 TYR A CA 1
ATOM 1106 C C . TYR A 1 144 ? 44.581 16.718 85.345 1.00 15.82 137 TYR A C 1
ATOM 1107 O O . TYR A 1 144 ? 44.320 15.845 84.500 1.00 19.44 137 TYR A O 1
ATOM 1116 N N . ARG A 1 145 ? 44.574 18.037 85.074 1.00 11.08 138 ARG A N 1
ATOM 1117 C CA . ARG A 1 145 ? 44.352 18.557 83.739 1.00 16.63 138 ARG A CA 1
ATOM 1118 C C . ARG A 1 145 ? 45.425 18.015 82.794 1.00 25.30 138 ARG A C 1
ATOM 1119 O O . ARG A 1 145 ? 46.591 17.748 83.184 1.00 31.03 138 ARG A O 1
ATOM 1127 N N . ASP A 1 146 ? 45.058 17.848 81.513 1.00 25.41 139 ASP A N 1
ATOM 1128 C CA . ASP A 1 146 ? 46.048 17.431 80.549 1.00 22.84 139 ASP A CA 1
ATOM 1129 C C . ASP A 1 146 ? 47.088 18.533 80.505 1.00 17.83 139 ASP A C 1
ATOM 1130 O O . ASP A 1 146 ? 46.781 19.727 80.370 1.00 16.74 139 ASP A O 1
ATOM 1135 N N . PHE A 1 147 ? 48.327 18.150 80.645 1.00 16.34 140 PHE A N 1
ATOM 1136 C CA . PHE A 1 147 ? 49.310 19.168 80.702 1.00 17.73 140 PHE A CA 1
ATOM 1137 C C . PHE A 1 147 ? 50.423 18.987 79.691 1.00 18.54 140 PHE A C 1
ATOM 1138 O O . PHE A 1 147 ? 50.931 17.881 79.475 1.00 15.54 140 PHE A O 1
ATOM 1146 N N . TYR A 1 148 ? 50.761 20.118 79.068 1.00 17.98 141 TYR A N 1
ATOM 1147 C CA . TYR A 1 148 ? 51.817 20.200 78.063 1.00 20.09 141 TYR A CA 1
ATOM 1148 C C . TYR A 1 148 ? 52.781 21.342 78.343 1.00 20.53 141 TYR A C 1
ATOM 1149 O O . TYR A 1 148 ? 52.389 22.409 78.839 1.00 26.44 141 TYR A O 1
ATOM 11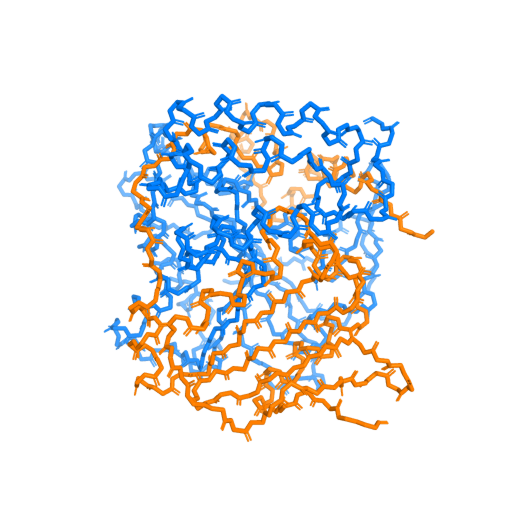58 N N . ILE A 1 149 ? 54.045 21.111 78.011 1.00 17.41 142 ILE A N 1
ATOM 1159 C CA . ILE A 1 149 ? 55.109 22.091 78.144 1.00 20.38 142 ILE A CA 1
ATOM 1160 C C . ILE A 1 149 ? 55.555 22.396 76.732 1.00 23.11 142 ILE A C 1
ATOM 1161 O O . ILE A 1 149 ? 55.770 21.464 75.956 1.00 24.56 142 ILE A O 1
ATOM 1166 N N . ALA A 1 150 ? 55.662 23.682 76.406 1.00 21.57 143 ALA A N 1
ATOM 1167 C CA . ALA A 1 150 ? 56.042 24.155 75.077 1.00 24.58 143 ALA A CA 1
ATOM 1168 C C . ALA A 1 150 ? 56.939 25.390 75.178 1.00 27.60 143 ALA A C 1
ATOM 1169 O O . ALA A 1 150 ? 56.872 26.117 76.159 1.00 23.75 143 ALA A O 1
ATOM 1171 N N . GLY A 1 151 ? 57.780 25.627 74.160 1.00 26.68 144 GLY A N 1
ATOM 1172 C CA . GLY A 1 151 ? 58.669 26.773 74.144 1.00 22.37 144 GLY A CA 1
ATOM 1173 C C . GLY A 1 151 ? 59.487 26.852 72.851 1.00 22.35 144 GLY A C 1
ATOM 1174 O O . GLY A 1 151 ? 59.372 25.974 71.964 1.00 20.26 144 GLY A O 1
ATOM 1175 N N . GLU A 1 152 ? 60.328 27.899 72.753 1.00 18.45 145 GLU A N 1
ATOM 1176 C CA . GLU A 1 152 ? 61.148 28.098 71.571 1.00 18.17 145 GLU A CA 1
ATOM 1177 C C . GLU A 1 152 ? 62.547 28.535 71.948 1.00 20.96 145 GLU A C 1
ATOM 1178 O O . GLU A 1 152 ? 62.790 28.900 73.101 1.00 25.10 145 GLU A O 1
ATOM 1184 N N . SER A 1 153 ? 63.474 28.476 70.983 1.00 19.51 146 SER A N 1
ATOM 1185 C CA . SER A 1 153 ? 64.881 28.878 71.189 1.00 22.18 146 SER A CA 1
ATOM 1186 C C . SER A 1 153 ? 65.647 28.078 72.233 1.00 20.86 146 SER A C 1
ATOM 1187 O O . SER A 1 153 ? 65.752 26.843 72.160 1.00 18.46 146 SER A O 1
ATOM 1190 N N . TYR A 1 154 ? 66.239 28.813 73.185 1.00 20.44 147 TYR A N 1
ATOM 1191 C CA . TYR A 1 154 ? 66.984 28.168 74.252 1.00 16.57 147 TYR A CA 1
ATOM 1192 C C . TYR A 1 154 ? 66.063 27.247 75.055 1.00 16.80 147 TYR A C 1
ATOM 1193 O O . TYR A 1 154 ? 66.489 26.304 75.774 1.00 17.39 147 TYR A O 1
ATOM 1202 N N . ALA A 1 155 ? 64.756 27.492 74.883 1.00 15.26 148 ALA A N 1
ATOM 1203 C CA . ALA A 1 155 ? 63.790 26.651 75.549 1.00 18.22 148 ALA A CA 1
ATOM 1204 C C . ALA A 1 155 ? 63.787 25.242 74.966 1.00 21.90 148 ALA A C 1
ATOM 1205 O O . ALA A 1 155 ? 63.002 24.385 75.369 1.00 17.83 148 ALA A O 1
ATOM 1207 N N . GLY A 1 156 ? 64.662 25.017 73.982 1.00 17.22 149 GLY A N 1
ATOM 1208 C CA . GLY A 1 156 ? 64.806 23.705 73.420 1.00 9.89 149 GLY A CA 1
ATOM 1209 C C . GLY A 1 156 ? 65.463 22.941 74.530 1.00 18.13 149 GLY A C 1
ATOM 1210 O O . GLY A 1 156 ? 65.394 21.710 74.622 1.00 16.86 149 GLY A O 1
ATOM 1211 N N . HIS A 1 157 ? 66.129 23.718 75.412 1.00 20.58 150 HIS A N 1
ATOM 1212 C CA . HIS A 1 157 ? 66.758 23.118 76.576 1.00 23.69 150 HIS A CA 1
ATOM 1213 C C . HIS A 1 157 ? 65.782 22.985 77.728 1.00 19.19 150 HIS A C 1
ATOM 1214 O O . HIS A 1 157 ? 65.539 21.900 78.228 1.00 19.27 150 HIS A O 1
ATOM 1221 N N . TYR A 1 158 ? 65.225 24.116 78.124 1.00 15.53 151 TYR A N 1
ATOM 1222 C CA . TYR A 1 158 ? 64.276 24.179 79.218 1.00 18.08 151 TYR A CA 1
ATOM 1223 C C . TYR A 1 158 ? 63.093 23.165 79.184 1.00 21.77 151 TYR A C 1
ATOM 1224 O O . TYR A 1 158 ? 62.729 22.536 80.186 1.00 21.16 151 TYR A O 1
ATOM 1233 N N . VAL A 1 159 ? 62.426 23.072 78.042 1.00 20.29 152 VAL A N 1
ATOM 1234 C CA . VAL A 1 159 ? 61.256 22.209 77.871 1.00 20.61 152 VAL A CA 1
ATOM 1235 C C . VAL A 1 159 ? 61.445 20.730 78.218 1.00 20.51 152 VAL A C 1
ATOM 1236 O O . VAL A 1 159 ? 60.766 20.193 79.098 1.00 23.55 152 VAL A O 1
ATOM 1240 N N . PRO A 1 160 ? 62.334 20.050 77.513 1.00 16.26 153 PRO A N 1
ATOM 1241 C CA . PRO A 1 160 ? 62.562 18.645 77.798 1.00 16.24 153 PRO A CA 1
ATOM 1242 C C . PRO A 1 160 ? 63.243 18.442 79.154 1.00 23.62 153 PRO A C 1
ATOM 1243 O O . PRO A 1 160 ? 63.079 17.411 79.796 1.00 23.80 153 PRO A O 1
ATOM 1247 N N . GLU A 1 161 ? 64.058 19.412 79.582 1.00 20.64 154 GLU A N 1
ATOM 1248 C CA . GLU A 1 161 ? 64.742 19.247 80.858 1.00 21.06 154 GLU A CA 1
ATOM 1249 C C . GLU A 1 161 ? 63.687 19.209 81.959 1.00 27.07 154 GLU A C 1
ATOM 1250 O O . GLU A 1 161 ? 63.662 18.343 82.840 1.00 27.96 154 GLU A O 1
ATOM 1256 N N . LEU A 1 162 ? 62.784 20.174 81.878 1.00 26.32 155 LEU A N 1
ATOM 1257 C CA . LEU A 1 162 ? 61.691 20.272 82.817 1.00 20.14 155 LEU A CA 1
ATOM 1258 C C . LEU A 1 162 ? 60.747 19.120 82.647 1.00 24.50 155 LEU A C 1
ATOM 1259 O O . LEU A 1 162 ? 60.280 18.546 83.630 1.00 32.22 155 LEU A O 1
ATOM 1264 N N . SER A 1 163 ? 60.469 18.801 81.382 1.00 23.05 156 SER A N 1
ATOM 1265 C CA . SER A 1 163 ? 59.585 17.705 81.061 1.00 22.94 156 SER A CA 1
ATOM 1266 C C . SER A 1 163 ? 60.068 16.467 81.779 1.00 21.16 156 SER A C 1
ATOM 1267 O O . SER A 1 163 ? 59.308 15.684 82.331 1.00 25.98 156 SER A O 1
ATOM 1270 N N . GLN A 1 164 ? 61.376 16.306 81.771 1.00 21.30 157 GLN A N 1
ATOM 1271 C CA . GLN A 1 164 ? 62.012 15.153 82.393 1.00 23.66 157 GLN A CA 1
ATOM 1272 C C . GLN A 1 164 ? 61.864 15.071 83.909 1.00 20.95 157 GLN A C 1
ATOM 1273 O O . GLN A 1 164 ? 61.520 14.015 84.427 1.00 17.92 157 GLN A O 1
ATOM 1279 N N . LEU A 1 165 ? 62.151 16.173 84.617 1.00 18.79 158 LEU A N 1
ATOM 1280 C CA . LEU A 1 165 ? 61.947 16.194 86.052 1.00 24.44 158 LEU A CA 1
ATOM 1281 C C . LEU A 1 165 ? 60.525 15.756 86.348 1.00 30.98 158 LEU A C 1
ATOM 1282 O O . LEU A 1 165 ? 60.261 14.840 87.113 1.00 33.82 158 LEU A O 1
ATOM 1287 N N . VAL A 1 166 ? 59.629 16.485 85.699 1.00 28.81 159 VAL A N 1
ATOM 1288 C CA . VAL A 1 166 ? 58.234 16.266 85.870 1.00 25.48 159 VAL A CA 1
ATOM 1289 C C . VAL A 1 166 ? 57.843 14.827 85.724 1.00 28.21 159 VAL A C 1
ATOM 1290 O O . VAL A 1 166 ? 57.117 14.275 86.551 1.00 30.28 159 VAL A O 1
ATOM 1294 N N . HIS A 1 167 ? 58.325 14.227 84.655 1.00 29.40 160 HIS A N 1
ATOM 1295 C CA . HIS A 1 167 ? 58.006 12.849 84.344 1.00 30.99 160 HIS A CA 1
ATOM 1296 C C . HIS A 1 167 ? 58.551 11.909 85.378 1.00 35.42 160 HIS A C 1
ATOM 1297 O O . HIS A 1 167 ? 57.941 10.940 85.827 1.00 28.37 160 HIS A O 1
ATOM 1304 N N . ARG A 1 168 ? 59.781 12.176 85.697 1.00 39.56 161 ARG A N 1
ATOM 1305 C CA . ARG A 1 168 ? 60.412 11.350 86.663 1.00 40.78 161 ARG A CA 1
ATOM 1306 C C . ARG A 1 168 ? 59.842 11.565 88.032 1.00 49.54 161 ARG A C 1
ATOM 1307 O O . ARG A 1 168 ? 59.782 10.621 88.810 1.00 49.48 161 ARG A O 1
ATOM 1315 N N . SER A 1 169 ? 59.477 12.827 88.292 1.00 54.40 162 SER A N 1
ATOM 1316 C CA . SER A 1 169 ? 58.948 13.293 89.578 1.00 56.81 162 SER A CA 1
ATOM 1317 C C . SER A 1 169 ? 57.895 12.396 90.184 1.00 58.58 162 SER A C 1
ATOM 1318 O O . SER A 1 169 ? 57.830 12.205 91.412 1.00 59.41 162 SER A O 1
ATOM 1321 N N . LYS A 1 170 ? 57.037 11.864 89.318 1.00 57.10 163 LYS A N 1
ATOM 1322 C CA . LYS A 1 170 ? 55.986 10.993 89.788 1.00 62.63 163 LYS A CA 1
ATOM 1323 C C . LYS A 1 170 ? 54.943 11.730 90.582 1.00 71.93 163 LYS A C 1
ATOM 1324 O O . LYS A 1 170 ? 54.241 11.181 91.476 1.00 73.56 163 LYS A O 1
ATOM 1327 N N . ASN A 1 171 ? 54.881 13.009 90.213 1.00 70.96 164 ASN A N 1
ATOM 1328 C CA . ASN A 1 171 ? 53.889 13.880 90.729 1.00 65.01 164 ASN A CA 1
ATOM 1329 C C . ASN A 1 171 ? 52.594 13.480 90.056 1.00 59.31 164 ASN A C 1
ATOM 1330 O O . ASN A 1 171 ? 52.402 13.402 88.828 1.00 59.53 164 ASN A O 1
ATOM 1335 N N . PRO A 1 172 ? 51.707 13.133 90.907 1.00 52.96 165 PRO A N 1
ATOM 1336 C CA . PRO A 1 172 ? 50.453 12.643 90.482 1.00 49.28 165 PRO A CA 1
ATOM 1337 C C . PRO A 1 172 ? 49.468 13.721 90.145 1.00 43.01 165 PRO A C 1
ATOM 1338 O O . PRO A 1 172 ? 48.409 13.381 89.642 1.00 48.24 165 PRO A O 1
ATOM 1342 N N . VAL A 1 173 ? 49.761 14.995 90.426 1.00 33.73 166 VAL A N 1
ATOM 1343 C CA . VAL A 1 173 ? 48.737 15.965 90.123 1.00 29.43 166 VAL A CA 1
ATOM 1344 C C . VAL A 1 173 ? 48.825 16.546 88.772 1.00 29.60 166 VAL A C 1
ATOM 1345 O O . VAL A 1 173 ? 47.868 17.166 88.333 1.00 32.03 166 VAL A O 1
ATOM 1349 N N . ILE A 1 174 ? 50.019 16.401 88.208 1.00 33.87 167 ILE A N 1
ATOM 1350 C CA . ILE A 1 174 ? 50.385 16.916 86.908 1.00 36.47 167 ILE A CA 1
ATOM 1351 C C . ILE A 1 174 ? 50.176 15.885 85.822 1.00 34.34 167 ILE A C 1
ATOM 1352 O O . ILE A 1 174 ? 51.000 14.984 85.698 1.00 38.11 167 ILE A O 1
ATOM 1357 N N . ASN A 1 175 ? 49.094 15.986 85.044 1.00 28.67 168 ASN A N 1
ATOM 1358 C CA . ASN A 1 175 ? 48.916 15.018 83.970 1.00 23.89 168 ASN A CA 1
ATOM 1359 C C . ASN A 1 175 ? 49.755 15.356 82.686 1.00 26.74 168 ASN A C 1
ATOM 1360 O O . ASN A 1 175 ? 49.175 15.680 81.637 1.00 27.53 168 ASN A O 1
ATOM 1365 N N . LEU A 1 176 ? 51.123 15.307 82.764 1.00 21.94 169 LEU A N 1
ATOM 1366 C CA . LEU A 1 176 ? 52.016 15.618 81.614 1.00 25.62 169 LEU A CA 1
ATOM 1367 C C . LEU A 1 176 ? 51.721 14.774 80.389 1.00 29.75 169 LEU A C 1
ATOM 1368 O O . LEU A 1 176 ? 51.853 13.539 80.437 1.00 36.33 169 LEU A O 1
ATOM 1373 N N . LYS A 1 177 ? 51.332 15.425 79.285 1.00 23.66 170 LYS A N 1
ATOM 1374 C CA . LYS A 1 177 ? 51.019 14.645 78.116 1.00 22.68 170 LYS A CA 1
ATOM 1375 C C . LYS A 1 177 ? 52.081 14.723 77.054 1.00 23.05 170 LYS A C 1
ATOM 1376 O O . LYS A 1 177 ? 52.188 13.827 76.224 1.00 22.88 170 LYS A O 1
ATOM 1382 N N . GLY A 1 178 ? 52.867 15.782 77.110 1.00 18.98 171 GLY A N 1
ATOM 1383 C CA . GLY A 1 178 ? 53.935 15.946 76.149 1.00 18.25 171 GLY A CA 1
ATOM 1384 C C . GLY A 1 178 ? 54.458 17.357 76.080 1.00 23.51 171 GLY A C 1
ATOM 1385 O O . GLY A 1 178 ? 54.034 18.283 76.818 1.00 27.51 171 GLY A O 1
ATOM 1386 N N . PHE A 1 179 ? 55.395 17.506 75.170 1.00 16.98 172 PHE A N 1
ATOM 1387 C CA . PHE A 1 179 ? 55.986 18.803 74.970 1.00 15.02 172 PHE A CA 1
ATOM 1388 C C . PHE A 1 179 ? 56.179 19.154 73.493 1.00 15.61 172 PHE A C 1
ATOM 1389 O O . PHE A 1 179 ? 56.119 18.312 72.607 1.00 14.37 172 PHE A O 1
ATOM 1397 N N . MET A 1 180 ? 56.356 20.427 73.228 1.00 18.76 173 MET A N 1
ATOM 1398 C CA . MET A 1 180 ? 56.522 20.877 71.892 1.00 19.79 173 MET A CA 1
ATOM 1399 C C . MET A 1 180 ? 57.609 21.881 71.864 1.00 20.63 173 MET A C 1
ATOM 1400 O O . MET A 1 180 ? 57.598 22.797 72.684 1.00 22.58 173 MET A O 1
ATOM 1405 N N . VAL A 1 181 ? 58.546 21.710 70.934 1.00 12.03 174 VAL A N 1
ATOM 1406 C CA . VAL A 1 181 ? 59.625 22.655 70.834 1.00 12.41 174 VAL A CA 1
ATOM 1407 C C . VAL A 1 181 ? 59.662 23.390 69.471 1.00 14.70 174 VAL A C 1
ATOM 1408 O O . VAL A 1 181 ? 59.587 22.766 68.421 1.00 14.17 174 VAL A O 1
ATOM 1412 N N . GLY A 1 182 ? 59.784 24.723 69.489 1.00 14.45 175 GLY A N 1
ATOM 1413 C CA . GLY A 1 182 ? 59.849 25.540 68.272 1.00 10.12 175 GLY A CA 1
ATOM 1414 C C . GLY A 1 182 ? 61.231 26.194 68.098 1.00 16.85 175 GLY A C 1
ATOM 1415 O O . GLY A 1 182 ? 61.700 26.904 68.993 1.00 23.01 175 GLY A O 1
ATOM 1416 N N . ASN A 1 183 ? 61.884 25.943 66.936 1.00 21.91 176 ASN A N 1
ATOM 1417 C CA . ASN A 1 183 ? 63.246 26.455 66.599 1.00 20.00 176 ASN A CA 1
ATOM 1418 C C . ASN A 1 183 ? 64.173 26.384 67.805 1.00 20.26 176 ASN A C 1
ATOM 1419 O O . ASN A 1 183 ? 64.694 27.414 68.263 1.00 13.82 176 ASN A O 1
ATOM 1424 N N . GLY A 1 184 ? 64.388 25.162 68.286 1.00 17.73 177 GLY A N 1
ATOM 1425 C CA . GLY A 1 184 ? 65.167 25.002 69.462 1.00 14.28 177 GLY A CA 1
ATOM 1426 C C . GLY A 1 184 ? 66.387 24.127 69.401 1.00 18.41 177 GLY A C 1
ATOM 1427 O O . GLY A 1 184 ? 66.509 23.158 68.635 1.00 20.51 177 GLY A O 1
ATOM 1428 N N . LEU A 1 185 ? 67.263 24.488 70.332 1.00 17.73 178 LEU A N 1
ATOM 1429 C CA . LEU A 1 185 ? 68.471 23.796 70.563 1.00 10.61 178 LEU A CA 1
ATOM 1430 C C . LEU A 1 185 ? 68.064 22.400 70.889 1.00 15.55 178 LEU A C 1
ATOM 1431 O O . LEU A 1 185 ? 67.214 22.218 71.791 1.00 23.45 178 LEU A O 1
ATOM 1436 N N . ILE A 1 186 ? 68.631 21.444 70.164 1.00 12.57 179 ILE A N 1
ATOM 1437 C CA . ILE A 1 186 ? 68.349 20.037 70.365 1.00 14.84 179 ILE A CA 1
ATOM 1438 C C . ILE A 1 186 ? 69.617 19.229 70.605 1.00 21.29 179 ILE A C 1
ATOM 1439 O O . ILE A 1 186 ? 69.657 18.344 71.454 1.00 24.63 179 ILE A O 1
ATOM 1444 N N . ASP A 1 187 ? 70.643 19.549 69.818 1.00 18.75 180 ASP A N 1
ATOM 1445 C CA . ASP A 1 187 ? 71.928 18.884 69.863 1.00 17.88 180 ASP A CA 1
ATOM 1446 C C . ASP A 1 187 ? 72.927 19.827 69.263 1.00 21.76 180 ASP A C 1
ATOM 1447 O O . ASP A 1 187 ? 72.777 20.195 68.117 1.00 29.64 180 ASP A O 1
ATOM 1452 N N . ASP A 1 188 ? 73.920 20.220 70.038 1.00 22.79 181 ASP A N 1
ATOM 1453 C CA . ASP A 1 188 ? 74.896 21.227 69.648 1.00 22.55 181 ASP A CA 1
ATOM 1454 C C . ASP A 1 188 ? 75.591 21.038 68.327 1.00 27.50 181 ASP A C 1
ATOM 1455 O O . ASP A 1 188 ? 75.706 21.948 67.495 1.00 31.04 181 ASP A O 1
ATOM 1460 N N . TYR A 1 189 ? 76.084 19.844 68.172 1.00 24.28 182 TYR A N 1
ATOM 1461 C CA . TYR A 1 189 ? 76.841 19.477 67.018 1.00 24.21 182 TYR A CA 1
ATOM 1462 C C . TYR A 1 189 ? 76.025 19.529 65.727 1.00 27.18 182 TYR A C 1
ATOM 1463 O O . TYR A 1 189 ? 76.356 20.238 64.751 1.00 30.39 182 TYR A O 1
ATOM 1472 N N . HIS A 1 190 ? 74.920 18.816 65.753 1.00 17.28 183 HIS A N 1
ATOM 1473 C CA . HIS A 1 190 ? 74.019 18.743 64.629 1.00 16.55 183 HIS A CA 1
ATOM 1474 C C . HIS A 1 190 ? 73.441 20.070 64.285 1.00 19.40 183 HIS A C 1
ATOM 1475 O O . HIS A 1 190 ? 73.257 20.406 63.128 1.00 23.51 183 HIS A O 1
ATOM 1482 N N . ASP A 1 191 ? 73.132 20.807 65.327 1.00 18.60 184 ASP A N 1
ATOM 1483 C CA . ASP A 1 191 ? 72.549 22.105 65.157 1.00 13.67 184 ASP A CA 1
ATOM 1484 C C . ASP A 1 191 ? 73.575 22.996 64.517 1.00 15.39 184 ASP A C 1
ATOM 1485 O O . ASP A 1 191 ? 73.252 23.776 63.630 1.00 13.49 184 ASP A O 1
ATOM 1490 N N . TYR A 1 192 ? 74.821 22.903 65.004 1.00 19.39 185 TYR A N 1
ATOM 1491 C CA . TYR A 1 192 ? 75.888 23.720 64.448 1.00 17.71 185 TYR A CA 1
ATOM 1492 C C . TYR A 1 192 ? 76.021 23.380 62.984 1.00 21.91 185 TYR A C 1
ATOM 1493 O O . TYR A 1 192 ? 76.078 24.230 62.103 1.00 23.19 185 TYR A O 1
ATOM 1502 N N . VAL A 1 193 ? 76.046 22.092 62.754 1.00 17.28 186 VAL A N 1
ATOM 1503 C CA . VAL A 1 193 ? 76.140 21.629 61.418 1.00 17.07 186 VAL A CA 1
ATOM 1504 C C . VAL A 1 193 ? 75.011 22.184 60.545 1.00 21.21 186 VAL A C 1
ATOM 1505 O O . VAL A 1 193 ? 75.285 22.938 59.611 1.00 30.31 186 VAL A O 1
ATOM 1509 N N . GLY A 1 194 ? 73.751 21.887 60.852 1.00 16.03 187 GLY A N 1
ATOM 1510 C CA . GLY A 1 194 ? 72.668 22.383 60.034 1.00 10.28 187 GLY A CA 1
ATOM 1511 C C . GLY A 1 194 ? 72.642 23.906 59.929 1.00 15.70 187 GLY A C 1
ATOM 1512 O O . GLY A 1 194 ? 72.168 24.502 58.941 1.00 18.99 187 GLY A O 1
ATOM 1513 N N . THR A 1 195 ? 73.120 24.565 60.953 1.00 17.11 188 THR A N 1
ATOM 1514 C CA . THR A 1 195 ? 73.105 26.021 60.997 1.00 17.20 188 THR A CA 1
ATOM 1515 C C . THR A 1 195 ? 73.906 26.631 59.880 1.00 16.27 188 THR A C 1
ATOM 1516 O O . THR A 1 195 ? 73.388 27.447 59.111 1.00 19.31 188 THR A O 1
ATOM 1520 N N . PHE A 1 196 ? 75.161 26.207 59.770 1.00 12.87 189 PHE A N 1
ATOM 1521 C CA . PHE A 1 196 ? 76.021 26.695 58.714 1.00 16.99 189 PHE A CA 1
ATOM 1522 C C . PHE A 1 196 ? 75.499 26.361 57.309 1.00 17.89 189 PHE A C 1
ATOM 1523 O O . PHE A 1 196 ? 75.513 27.209 56.416 1.00 25.43 189 PHE A O 1
ATOM 1531 N N . GLU A 1 197 ? 75.083 25.120 57.110 1.00 12.95 190 GLU A N 1
ATOM 1532 C CA . GLU A 1 197 ? 74.596 24.712 55.802 1.00 15.53 190 GLU A CA 1
ATOM 1533 C C . GLU A 1 197 ? 73.458 25.604 55.390 1.00 16.76 190 GLU A C 1
ATOM 1534 O O . GLU A 1 197 ? 73.434 26.101 54.261 1.00 20.06 190 GLU A O 1
ATOM 1540 N N . PHE A 1 198 ? 72.561 25.881 56.368 1.00 12.33 191 PHE A N 1
ATOM 1541 C CA . PHE A 1 198 ? 71.400 26.717 56.152 1.00 6.55 191 PHE A CA 1
ATOM 1542 C C . PHE A 1 198 ? 71.801 28.111 55.722 1.00 14.96 191 PHE A C 1
ATOM 1543 O O . PHE A 1 198 ? 71.221 28.735 54.802 1.00 20.72 191 PHE A O 1
ATOM 1551 N N . TRP A 1 199 ? 72.797 28.634 56.387 1.00 15.23 192 TRP A N 1
ATOM 1552 C CA . TRP A 1 199 ? 73.263 29.979 56.070 1.00 16.48 192 TRP A CA 1
ATOM 1553 C C . TRP A 1 199 ? 73.818 30.057 54.680 1.00 18.24 192 TRP A C 1
ATOM 1554 O O . TRP A 1 199 ? 73.502 30.965 53.911 1.00 17.61 192 TRP A O 1
ATOM 1565 N N . TRP A 1 200 ? 74.674 29.107 54.374 1.00 18.59 193 TRP A N 1
ATOM 1566 C CA . TRP A 1 200 ? 75.261 29.078 53.062 1.00 16.17 193 TRP A CA 1
ATOM 1567 C C . TRP A 1 200 ? 74.161 28.935 52.011 1.00 16.05 193 TRP A C 1
ATOM 1568 O O . TRP A 1 200 ? 74.165 29.665 51.028 1.00 18.19 193 TRP A O 1
ATOM 1579 N N . ASN A 1 201 ? 73.169 28.077 52.271 1.00 11.19 194 ASN A N 1
ATOM 1580 C CA . ASN A 1 201 ? 72.054 27.901 51.356 1.00 8.96 194 ASN A CA 1
ATOM 1581 C C . ASN A 1 201 ? 71.108 29.067 51.309 1.00 12.88 194 ASN A C 1
ATOM 1582 O O . ASN A 1 201 ? 70.144 29.030 50.547 1.00 17.74 194 ASN A O 1
ATOM 1587 N N . HIS A 1 202 ? 71.369 30.066 52.143 1.00 11.34 195 HIS A N 1
ATOM 1588 C CA . HIS A 1 202 ? 70.590 31.279 52.156 1.00 6.04 195 HIS A CA 1
ATOM 1589 C C . HIS A 1 202 ? 71.371 32.511 51.707 1.00 12.65 195 HIS A C 1
ATOM 1590 O O . HIS A 1 202 ? 70.852 33.633 51.810 1.00 19.89 195 HIS A O 1
ATOM 1597 N N . GLY A 1 203 ? 72.619 32.292 51.231 1.00 12.20 196 GLY A N 1
ATOM 1598 C CA . GLY A 1 203 ? 73.489 33.341 50.692 1.00 12.96 196 GLY A CA 1
ATOM 1599 C C . GLY A 1 203 ? 73.828 34.391 51.711 1.00 20.02 196 GLY A C 1
ATOM 1600 O O . GLY A 1 203 ? 73.965 35.595 51.420 1.00 20.11 196 GLY A O 1
ATOM 1601 N N . ILE A 1 204 ? 73.978 33.901 52.933 1.00 16.26 197 ILE A N 1
ATOM 1602 C CA . ILE A 1 204 ? 74.325 34.805 54.018 1.00 21.41 197 ILE A CA 1
ATOM 1603 C C . ILE A 1 204 ? 75.793 34.784 54.482 1.00 22.74 197 ILE A C 1
ATOM 1604 O O . ILE A 1 204 ? 76.242 35.632 55.232 1.00 24.37 197 ILE A O 1
ATOM 1609 N N . VAL A 1 205 ? 76.557 33.804 54.005 1.00 21.88 198 VAL A N 1
ATOM 1610 C CA . VAL A 1 205 ? 77.968 33.744 54.319 1.00 22.25 198 VAL A CA 1
ATOM 1611 C C . VAL A 1 205 ? 78.732 33.286 53.093 1.00 26.78 198 VAL A C 1
ATOM 1612 O O . VAL A 1 205 ? 78.165 32.662 52.198 1.00 24.82 198 VAL A O 1
ATOM 1616 N N . SER A 1 206 ? 80.024 33.590 53.091 1.00 23.05 199 SER A N 1
ATOM 1617 C CA . SER A 1 206 ? 80.897 33.237 52.013 1.00 18.99 199 SER A CA 1
ATOM 1618 C C . SER A 1 206 ? 81.286 31.784 52.101 1.00 21.19 199 SER A C 1
ATOM 1619 O O . SER A 1 206 ? 81.026 31.106 53.101 1.00 26.38 199 SER A O 1
ATOM 1622 N N . ASP A 1 207 ? 81.928 31.301 51.051 1.00 22.14 200 ASP A N 1
ATOM 1623 C CA . ASP A 1 207 ? 82.338 29.908 51.023 1.00 27.01 200 ASP A CA 1
ATOM 1624 C C . ASP A 1 207 ? 83.411 29.658 52.076 1.00 23.75 200 ASP A C 1
ATOM 1625 O O . ASP A 1 207 ? 83.521 28.643 52.794 1.00 20.60 200 ASP A O 1
ATOM 1630 N N . ASP A 1 208 ? 84.265 30.625 52.161 1.00 23.59 201 ASP A N 1
ATOM 1631 C CA . ASP A 1 208 ? 85.345 30.469 53.086 1.00 27.23 201 ASP A CA 1
ATOM 1632 C C . ASP A 1 208 ? 84.844 30.464 54.532 1.00 25.92 201 ASP A C 1
ATOM 1633 O O . ASP A 1 208 ? 85.119 29.545 55.304 1.00 19.69 201 ASP A O 1
ATOM 1638 N N . THR A 1 209 ? 84.060 31.493 54.861 1.00 21.99 202 THR A N 1
ATOM 1639 C CA . THR A 1 209 ? 83.469 31.612 56.151 1.00 21.01 202 THR A CA 1
ATOM 1640 C C . THR A 1 209 ? 82.662 30.375 56.499 1.00 26.30 202 THR A C 1
ATOM 1641 O O . THR A 1 209 ? 82.705 29.899 57.627 1.00 35.25 202 THR A O 1
ATOM 1645 N N . TYR A 1 210 ? 81.951 29.814 55.520 1.00 24.42 203 TYR A N 1
ATOM 1646 C CA . TYR A 1 210 ? 81.185 28.591 55.746 1.00 20.51 203 TYR A CA 1
ATOM 1647 C C . TYR A 1 210 ? 82.088 27.463 56.291 1.00 20.54 203 TYR A C 1
ATOM 1648 O O . TYR A 1 210 ? 81.787 26.704 57.209 1.00 24.18 203 TYR A O 1
ATOM 1657 N N . ARG A 1 211 ? 83.225 27.363 55.654 1.00 19.63 204 ARG A N 1
ATOM 1658 C CA . ARG A 1 211 ? 84.257 26.410 55.949 1.00 16.90 204 ARG A CA 1
ATOM 1659 C C . ARG A 1 211 ? 84.898 26.708 57.312 1.00 20.19 204 ARG A C 1
ATOM 1660 O O . ARG A 1 211 ? 85.046 25.809 58.133 1.00 24.93 204 ARG A O 1
ATOM 1668 N N . ARG A 1 212 ? 85.279 27.978 57.552 1.00 20.40 205 ARG A N 1
ATOM 1669 C CA . ARG A 1 212 ? 85.859 28.451 58.807 1.00 21.79 205 ARG A CA 1
ATOM 1670 C C . ARG A 1 212 ? 84.995 28.062 60.023 1.00 29.21 205 ARG A C 1
ATOM 1671 O O . ARG A 1 212 ? 85.494 27.609 61.047 1.00 35.09 205 ARG A O 1
ATOM 1679 N N . LEU A 1 213 ? 83.679 28.242 59.885 1.00 27.90 206 LEU A N 1
ATOM 1680 C CA . LEU A 1 213 ? 82.693 27.892 60.895 1.00 27.76 206 LEU A CA 1
ATOM 1681 C C . LEU A 1 213 ? 82.666 26.403 61.154 1.00 27.38 206 LEU A C 1
ATOM 1682 O O . LEU A 1 213 ? 82.716 25.951 62.291 1.00 31.11 206 LEU A O 1
ATOM 1687 N N . LYS A 1 214 ? 82.543 25.626 60.090 1.00 30.17 207 LYS A N 1
ATOM 1688 C CA . LYS A 1 214 ? 82.536 24.178 60.245 1.00 30.79 207 LYS A CA 1
ATOM 1689 C C . LYS A 1 214 ? 83.804 23.708 60.978 1.00 32.20 207 LYS A C 1
ATOM 1690 O O . LYS A 1 214 ? 83.834 22.707 61.668 1.00 37.39 207 LYS A O 1
ATOM 1696 N N . GLU A 1 215 ? 84.892 24.418 60.807 1.00 28.86 208 GLU A N 1
ATOM 1697 C CA . GLU A 1 215 ? 86.141 24.004 61.423 1.00 27.52 208 GLU A CA 1
ATOM 1698 C C . GLU A 1 215 ? 86.370 24.497 62.828 1.00 28.59 208 GLU A C 1
ATOM 1699 O O . GLU A 1 215 ? 87.116 23.873 63.578 1.00 25.61 208 GLU A O 1
ATOM 1705 N N . ALA A 1 216 ? 85.793 25.658 63.125 1.00 25.04 209 ALA A N 1
ATOM 1706 C CA . ALA A 1 216 ? 85.962 26.285 64.409 1.00 25.76 209 ALA A CA 1
ATOM 1707 C C . ALA A 1 216 ? 84.971 25.837 65.455 1.00 30.72 209 ALA A C 1
ATOM 1708 O O . ALA A 1 216 ? 85.280 25.782 66.651 1.00 34.42 209 ALA A O 1
ATOM 1710 N N . CYS A 1 217 ? 83.742 25.590 65.015 1.00 25.49 210 CYS A N 1
ATOM 1711 C CA . CYS A 1 217 ? 82.675 25.332 65.945 1.00 17.93 210 CYS A CA 1
ATOM 1712 C C . CYS A 1 217 ? 82.111 23.941 66.127 1.00 22.35 210 CYS A C 1
ATOM 1713 O O . CYS A 1 217 ? 81.326 23.719 67.034 1.00 21.74 210 CYS A O 1
ATOM 1716 N N . LEU A 1 218 ? 82.386 23.006 65.268 1.00 21.85 211 LEU A N 1
ATOM 1717 C CA . LEU A 1 218 ? 81.718 21.741 65.437 1.00 23.59 211 LEU A CA 1
ATOM 1718 C C . LEU A 1 218 ? 81.861 20.966 66.750 1.00 28.89 211 LEU A C 1
ATOM 1719 O O . LEU A 1 218 ? 81.087 20.059 67.036 1.00 32.69 211 LEU A O 1
ATOM 1724 N N . HIS A 1 219 ? 82.852 21.312 67.556 1.00 33.28 212 HIS A N 1
ATOM 1725 C CA . HIS A 1 219 ? 83.101 20.633 68.816 1.00 30.02 212 HIS A CA 1
ATOM 1726 C C . HIS A 1 219 ? 82.644 21.428 70.016 1.00 28.99 212 HIS A C 1
ATOM 1727 O O . HIS A 1 219 ? 82.917 21.058 71.140 1.00 34.31 212 HIS A O 1
ATOM 1734 N N . ASP A 1 220 ? 82.009 22.551 69.765 1.00 23.37 213 ASP A N 1
ATOM 1735 C CA . ASP A 1 220 ? 81.566 23.406 70.823 1.00 21.34 213 ASP A CA 1
ATOM 1736 C C . ASP A 1 220 ? 80.109 23.217 71.163 1.00 21.47 213 ASP A C 1
ATOM 1737 O O . ASP A 1 220 ? 79.395 22.409 70.565 1.00 24.71 213 ASP A O 1
ATOM 1742 N N . SER A 1 221 ? 79.704 23.988 72.151 1.00 18.44 214 SER A N 1
ATOM 1743 C CA . SER A 1 221 ? 78.347 24.057 72.596 1.00 17.86 214 SER A CA 1
ATOM 1744 C C . SER A 1 221 ? 77.837 25.350 71.993 1.00 28.19 214 SER A C 1
ATOM 1745 O O . SER A 1 221 ? 78.657 26.216 71.645 1.00 28.18 214 SER A O 1
ATOM 1748 N N . PHE A 1 222 ? 76.513 25.485 71.841 1.00 27.56 215 PHE A N 1
ATOM 1749 C CA . PHE A 1 222 ? 75.956 26.683 71.252 1.00 24.86 215 PHE A CA 1
ATOM 1750 C C . PHE A 1 222 ? 76.062 27.840 72.208 1.00 35.25 215 PHE A C 1
ATOM 1751 O O . PHE A 1 222 ? 76.187 29.011 71.846 1.00 42.89 215 PHE A O 1
ATOM 1759 N N . ILE A 1 223 ? 75.971 27.515 73.458 1.00 34.08 216 ILE A N 1
ATOM 1760 C CA . ILE A 1 223 ? 75.963 28.530 74.465 1.00 34.35 216 ILE A CA 1
ATOM 1761 C C . ILE A 1 223 ? 77.360 28.959 74.873 1.00 35.58 216 ILE A C 1
ATOM 1762 O O . ILE A 1 223 ? 77.601 30.088 75.305 1.00 34.47 216 ILE A O 1
ATOM 1767 N N . HIS A 1 224 ? 78.299 28.039 74.724 1.00 36.61 217 HIS A N 1
ATOM 1768 C CA . HIS A 1 224 ? 79.664 28.308 75.128 1.00 42.48 217 HIS A CA 1
ATOM 1769 C C . HIS A 1 224 ? 80.711 28.003 74.074 1.00 37.74 217 HIS A C 1
ATOM 1770 O O . HIS A 1 224 ? 81.600 27.182 74.295 1.00 37.88 217 HIS A O 1
ATOM 1777 N N . PRO A 1 225 ? 80.579 28.663 72.935 1.00 25.58 218 PRO A N 1
ATOM 1778 C CA . PRO A 1 225 ? 81.482 28.497 71.815 1.00 25.72 218 PRO A CA 1
ATOM 1779 C C . PRO A 1 225 ? 82.918 28.778 72.219 1.00 27.23 218 PRO A C 1
ATOM 1780 O O . PRO A 1 225 ? 83.144 29.609 73.106 1.00 29.15 218 PRO A O 1
ATOM 1784 N N . SER A 1 226 ? 83.869 28.128 71.524 1.00 24.65 219 SER A N 1
ATOM 1785 C CA . SER A 1 226 ? 85.277 28.355 71.765 1.00 23.97 219 SER A CA 1
ATOM 1786 C C . SER A 1 226 ? 85.615 29.689 71.147 1.00 27.86 219 SER A C 1
ATOM 1787 O O . SER A 1 226 ? 84.786 30.262 70.457 1.00 26.66 219 SER A O 1
ATOM 1790 N N . PRO A 1 227 ? 86.831 30.181 71.380 1.00 26.93 220 PRO A N 1
ATOM 1791 C CA . PRO A 1 227 ? 87.225 31.450 70.802 1.00 23.54 220 PRO A CA 1
ATOM 1792 C C . PRO A 1 227 ? 87.459 31.358 69.284 1.00 25.32 220 PRO A C 1
ATOM 1793 O O . PRO A 1 227 ? 87.385 32.363 68.562 1.00 25.22 220 PRO A O 1
ATOM 1797 N N . ALA A 1 228 ? 87.739 30.141 68.792 1.00 26.24 221 ALA A N 1
ATOM 1798 C CA . ALA A 1 228 ? 87.869 29.951 67.347 1.00 27.21 221 ALA A CA 1
ATOM 1799 C C . ALA A 1 228 ? 86.489 30.254 66.752 1.00 31.77 221 ALA A C 1
ATOM 1800 O O . ALA A 1 228 ? 86.281 31.135 65.889 1.00 29.53 221 ALA A O 1
ATOM 1802 N N . CYS A 1 229 ? 85.549 29.500 67.309 1.00 28.00 222 CYS A N 1
ATOM 1803 C CA . CYS A 1 229 ? 84.180 29.603 66.964 1.00 21.45 222 CYS A CA 1
ATOM 1804 C C . CYS A 1 229 ? 83.692 31.032 66.936 1.00 20.95 222 CYS A C 1
ATOM 1805 O O . CYS A 1 229 ? 83.014 31.429 65.996 1.00 29.27 222 CYS A O 1
ATOM 1808 N N . ASP A 1 230 ? 83.992 31.836 67.944 1.00 18.55 223 ASP A N 1
ATOM 1809 C CA . ASP A 1 230 ? 83.472 33.189 67.881 1.00 18.96 223 ASP A CA 1
ATOM 1810 C C . ASP A 1 230 ? 84.165 34.017 66.850 1.00 20.18 223 ASP A C 1
ATOM 1811 O O . ASP A 1 230 ? 83.581 34.946 66.308 1.00 25.87 223 ASP A O 1
ATOM 1816 N N . ALA A 1 231 ? 85.451 33.763 66.675 1.00 16.40 224 ALA A N 1
ATOM 1817 C CA . ALA A 1 231 ? 86.173 34.521 65.696 1.00 13.18 224 ALA A CA 1
ATOM 1818 C C . ALA A 1 231 ? 85.475 34.278 64.363 1.00 17.57 224 ALA A C 1
ATOM 1819 O O . ALA A 1 231 ? 85.123 35.189 63.635 1.00 23.91 224 ALA A O 1
ATOM 1821 N N . ALA A 1 232 ? 85.185 33.024 64.111 1.00 14.22 225 ALA A N 1
ATOM 1822 C CA . ALA A 1 232 ? 84.501 32.666 62.910 1.00 12.98 225 ALA A CA 1
ATOM 1823 C C . ALA A 1 232 ? 83.161 33.383 62.822 1.00 20.91 225 ALA A C 1
ATOM 1824 O O . ALA A 1 232 ? 82.844 34.072 61.856 1.00 28.77 225 ALA A O 1
ATOM 1826 N N . THR A 1 233 ? 82.349 33.245 63.834 1.00 16.84 226 THR A N 1
ATOM 1827 C CA . THR A 1 233 ? 81.042 33.861 63.752 1.00 17.86 226 THR A CA 1
ATOM 1828 C C . THR A 1 233 ? 81.128 35.356 63.670 1.00 22.16 226 THR A C 1
ATOM 1829 O O . THR A 1 233 ? 80.199 36.004 63.201 1.00 33.32 226 THR A O 1
ATOM 1833 N N . ASP A 1 234 ? 82.213 35.933 64.112 1.00 20.08 227 ASP A N 1
ATOM 1834 C CA . ASP A 1 234 ? 82.303 37.387 64.048 1.00 25.79 227 ASP A CA 1
ATOM 1835 C C . ASP A 1 234 ? 82.341 37.825 62.587 1.00 23.22 227 ASP A C 1
ATOM 1836 O O . ASP A 1 234 ? 81.767 38.847 62.191 1.00 19.29 227 ASP A O 1
ATOM 1841 N N . VAL A 1 235 ? 83.012 37.000 61.789 1.00 20.63 228 VAL A N 1
ATOM 1842 C CA . VAL A 1 235 ? 83.089 37.234 60.366 1.00 18.99 228 VAL A CA 1
ATOM 1843 C C . VAL A 1 235 ? 81.714 37.054 59.720 1.00 17.87 228 VAL A C 1
ATOM 1844 O O . VAL A 1 235 ? 81.235 37.877 58.907 1.00 20.13 228 VAL A O 1
ATOM 1848 N N . ALA A 1 236 ? 81.087 35.944 60.065 1.00 14.14 229 ALA A N 1
ATOM 1849 C CA . ALA A 1 236 ? 79.794 35.623 59.510 1.00 11.27 229 ALA A CA 1
ATOM 1850 C C . ALA A 1 236 ? 78.829 36.729 59.745 1.00 19.49 229 ALA A C 1
ATOM 1851 O O . ALA A 1 236 ? 78.020 37.079 58.910 1.00 29.13 229 ALA A O 1
ATOM 1853 N N . THR A 1 237 ? 78.964 37.316 60.897 1.00 23.65 230 THR A N 1
ATOM 1854 C CA . THR A 1 237 ? 78.103 38.405 61.276 1.00 22.92 230 THR A CA 1
ATOM 1855 C C . THR A 1 237 ? 78.371 39.585 60.384 1.00 25.32 230 THR A C 1
ATOM 1856 O O . THR A 1 237 ? 77.462 40.312 59.964 1.00 29.16 230 THR A O 1
ATOM 1860 N N . ALA A 1 238 ? 79.645 39.795 60.069 1.00 23.92 231 ALA A N 1
ATOM 1861 C CA . ALA A 1 238 ? 79.993 40.890 59.185 1.00 20.60 231 ALA A CA 1
ATOM 1862 C C . ALA A 1 238 ? 79.443 40.635 57.784 1.00 22.79 231 ALA A C 1
ATOM 1863 O O . ALA A 1 238 ? 78.902 41.522 57.151 1.00 20.87 231 ALA A O 1
ATOM 1865 N N . GLU A 1 239 ? 79.531 39.393 57.346 1.00 19.11 232 GLU A N 1
ATOM 1866 C CA . GLU A 1 239 ? 78.979 39.035 56.066 1.00 11.64 232 GLU A CA 1
ATOM 1867 C C . GLU A 1 239 ? 77.450 39.171 56.029 1.00 16.97 232 GLU A C 1
ATOM 1868 O O . GLU A 1 239 ? 76.863 39.478 55.009 1.00 22.09 232 GLU A O 1
ATOM 1874 N N . GLN A 1 240 ? 76.766 38.891 57.125 1.00 18.58 233 GLN A N 1
ATOM 1875 C CA . GLN A 1 240 ? 75.307 38.948 57.089 1.00 18.69 233 GLN A CA 1
ATOM 1876 C C . GLN A 1 240 ? 74.703 40.313 56.951 1.00 23.29 233 GLN A C 1
ATOM 1877 O O . GLN A 1 240 ? 73.575 40.467 56.464 1.00 23.67 233 GLN A O 1
ATOM 1883 N N . GLY A 1 241 ? 75.428 41.310 57.406 1.00 26.14 234 GLY A N 1
ATOM 1884 C CA . GLY A 1 241 ? 74.920 42.664 57.333 1.00 25.11 234 GLY A CA 1
ATOM 1885 C C . GLY A 1 241 ? 73.691 42.943 58.196 1.00 23.32 234 GLY A C 1
ATOM 1886 O O . GLY A 1 241 ? 73.265 42.176 59.053 1.00 26.37 234 GLY A O 1
ATOM 1887 N N . ASN A 1 242 ? 73.099 44.078 57.929 1.00 22.90 235 ASN A N 1
ATOM 1888 C CA . ASN A 1 242 ? 71.942 44.563 58.643 1.00 25.18 235 ASN A CA 1
ATOM 1889 C C . ASN A 1 242 ? 70.580 44.001 58.222 1.00 23.58 235 ASN A C 1
ATOM 1890 O O . ASN A 1 242 ? 69.707 44.702 57.651 1.00 22.37 235 ASN A O 1
ATOM 1895 N N . ILE A 1 243 ? 70.425 42.726 58.538 1.00 18.04 236 ILE A N 1
ATOM 1896 C CA . ILE A 1 243 ? 69.228 41.970 58.310 1.00 22.99 236 ILE A CA 1
ATOM 1897 C C . ILE A 1 243 ? 68.779 41.454 59.689 1.00 26.62 236 ILE A C 1
ATOM 1898 O O . ILE A 1 243 ? 69.564 41.460 60.632 1.00 25.55 236 ILE A O 1
ATOM 1903 N N . ASP A 1 244 ? 67.534 41.001 59.817 1.00 22.69 237 ASP A N 1
ATOM 1904 C CA . ASP A 1 244 ? 67.051 40.428 61.039 1.00 19.43 237 ASP A CA 1
ATOM 1905 C C . ASP A 1 244 ? 67.342 38.918 60.973 1.00 21.06 237 ASP A C 1
ATOM 1906 O O . ASP A 1 244 ? 66.684 38.189 60.216 1.00 25.43 237 ASP A O 1
ATOM 1911 N N . MET A 1 245 ? 68.357 38.462 61.697 1.00 20.74 238 MET A N 1
ATOM 1912 C CA . MET A 1 245 ? 68.725 37.051 61.737 1.00 20.37 238 MET A CA 1
ATOM 1913 C C . MET A 1 245 ? 67.564 36.136 62.108 1.00 20.92 238 MET A C 1
ATOM 1914 O O . MET A 1 245 ? 67.586 34.940 61.813 1.00 20.03 238 MET A O 1
ATOM 1919 N N . TYR A 1 246 ? 66.553 36.668 62.794 1.00 16.00 239 TYR A N 1
ATOM 1920 C CA . TYR A 1 246 ? 65.440 35.814 63.182 1.00 21.07 239 TYR A CA 1
ATOM 1921 C C . TYR A 1 246 ? 64.309 35.729 62.180 1.00 21.55 239 TYR A C 1
ATOM 1922 O O . TYR A 1 246 ? 63.343 35.035 62.432 1.00 22.58 239 TYR A O 1
ATOM 1931 N N . SER A 1 247 ? 64.389 36.494 61.102 1.00 17.83 240 SER A N 1
ATOM 1932 C CA . SER A 1 247 ? 63.396 36.530 60.037 1.00 15.44 240 SER A CA 1
ATOM 1933 C C . SER A 1 247 ? 64.101 37.144 58.819 1.00 17.57 240 SER A C 1
ATOM 1934 O O . SER A 1 247 ? 64.234 38.364 58.662 1.00 21.21 240 SER A O 1
ATOM 1937 N N . LEU A 1 248 ? 64.660 36.267 58.018 1.00 14.76 241 LEU A N 1
ATOM 1938 C CA . LEU A 1 248 ? 65.448 36.675 56.879 1.00 14.50 241 LEU A CA 1
ATOM 1939 C C . LEU A 1 248 ? 64.796 37.657 55.943 1.00 17.07 241 LEU A C 1
ATOM 1940 O O . LEU A 1 248 ? 65.428 38.602 55.558 1.00 16.78 241 LEU A O 1
ATOM 1945 N N . TYR A 1 249 ? 63.554 37.423 55.555 1.00 16.68 242 TYR A N 1
ATOM 1946 C CA . TYR A 1 249 ? 62.900 38.250 54.548 1.00 16.72 242 TYR A CA 1
ATOM 1947 C C . TYR A 1 249 ? 62.050 39.388 55.064 1.00 23.14 242 TYR A C 1
ATOM 1948 O O . TYR A 1 249 ? 61.235 39.916 54.341 1.00 22.15 242 TYR A O 1
ATOM 1957 N N . THR A 1 250 ? 62.249 39.803 56.303 1.00 26.90 243 THR A N 1
ATOM 1958 C CA . THR A 1 250 ? 61.455 40.904 56.857 1.00 19.31 243 THR A CA 1
ATOM 1959 C C . THR A 1 250 ? 62.352 41.979 57.372 1.00 13.21 243 THR A C 1
ATOM 1960 O O . THR A 1 250 ? 63.499 41.745 57.733 1.00 15.81 243 THR A O 1
ATOM 1964 N N . PRO A 1 251 ? 61.791 43.157 57.424 1.00 18.60 244 PRO A N 1
ATOM 1965 C CA . PRO A 1 251 ? 62.508 44.322 57.873 1.00 22.40 244 PRO A CA 1
ATOM 1966 C C . PRO A 1 251 ? 62.791 44.366 59.358 1.00 27.23 244 PRO A C 1
ATOM 1967 O O . PRO A 1 251 ? 62.125 43.785 60.211 1.00 30.25 244 PRO A O 1
ATOM 1971 N N . VAL A 1 252 ? 63.815 45.128 59.598 1.00 28.65 245 VAL A N 1
ATOM 1972 C CA . VAL A 1 252 ? 64.358 45.426 60.875 1.00 31.84 245 VAL A CA 1
ATOM 1973 C C . VAL A 1 252 ? 63.661 46.661 61.451 1.00 39.51 245 VAL A C 1
ATOM 1974 O O . VAL A 1 252 ? 63.196 47.553 60.723 1.00 39.25 245 VAL A O 1
ATOM 1978 N N . CYS A 1 253 ? 63.567 46.710 62.780 1.00 45.71 246 CYS A N 1
ATOM 1979 C CA . CYS A 1 253 ? 62.937 47.854 63.427 1.00 46.25 246 CYS A CA 1
ATOM 1980 C C . CYS A 1 253 ? 63.823 49.089 63.368 1.00 48.33 246 CYS A C 1
ATOM 1981 O O . CYS A 1 253 ? 64.970 49.050 63.839 1.00 46.52 246 CYS A O 1
ATOM 1984 N N . ASN A 1 254 ? 63.299 50.184 62.809 1.00 49.31 247 ASN A N 1
ATOM 1985 C CA . ASN A 1 254 ? 64.079 51.414 62.694 1.00 58.04 247 ASN A CA 1
ATOM 1986 C C . ASN A 1 254 ? 63.911 52.419 63.846 1.00 67.19 247 ASN A C 1
ATOM 1987 O O . ASN A 1 254 ? 63.833 53.613 63.574 1.00 75.00 247 ASN A O 1
ATOM 1992 N N . ILE A 1 255 ? 63.874 51.990 65.115 1.00 66.14 248 ILE A N 1
ATOM 1993 C CA . ILE A 1 255 ? 63.691 52.976 66.183 1.00 71.12 248 ILE A CA 1
ATOM 1994 C C . ILE A 1 255 ? 64.687 52.821 67.316 1.00 74.84 248 ILE A C 1
ATOM 1995 O O . ILE A 1 255 ? 64.860 51.744 67.896 1.00 75.00 248 ILE A O 1
ATOM 2000 N N . SER B 2 1 ? 51.586 45.930 57.895 1.00 75.00 264 SER B N 1
ATOM 2001 C CA . SER B 2 1 ? 50.987 45.121 58.947 1.00 73.91 264 SER B CA 1
ATOM 2002 C C . SER B 2 1 ? 51.994 44.488 59.926 1.00 69.55 264 SER B C 1
ATOM 2003 O O . SER B 2 1 ? 51.760 44.504 61.136 1.00 75.00 264 SER B O 1
ATOM 2006 N N . TYR B 2 2 ? 53.121 43.938 59.436 1.00 57.52 265 TYR B N 1
ATOM 2007 C CA . TYR B 2 2 ? 54.135 43.379 60.341 1.00 47.38 265 TYR B CA 1
ATOM 2008 C C . TYR B 2 2 ? 54.883 44.548 60.996 1.00 46.42 265 TYR B C 1
ATOM 2009 O O . TYR B 2 2 ? 55.046 45.575 60.303 1.00 46.74 265 TYR B O 1
ATOM 2018 N N . ASP B 2 3 ? 55.332 44.405 62.293 1.00 38.87 266 ASP B N 1
ATOM 2019 C CA . ASP B 2 3 ? 56.078 45.506 62.919 1.00 29.73 266 ASP B CA 1
ATOM 2020 C C . ASP B 2 3 ? 57.293 45.041 63.698 1.00 33.47 266 ASP B C 1
ATOM 2021 O O . ASP B 2 3 ? 57.186 44.488 64.774 1.00 42.68 266 ASP B O 1
ATOM 2026 N N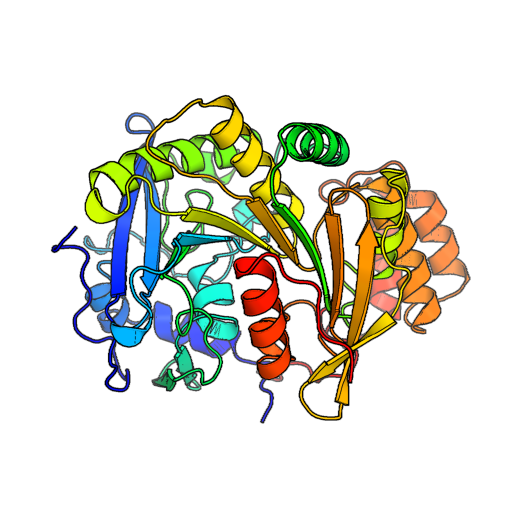 . PRO B 2 4 ? 58.463 45.267 63.144 1.00 26.37 267 PRO B N 1
ATOM 2027 C CA . PRO B 2 4 ? 59.673 44.808 63.780 1.00 24.00 267 PRO B CA 1
ATOM 2028 C C . PRO B 2 4 ? 59.992 45.461 65.113 1.00 31.21 267 PRO B C 1
ATOM 2029 O O . PRO B 2 4 ? 60.896 45.011 65.799 1.00 40.42 267 PRO B O 1
ATOM 2033 N N . CYS B 2 5 ? 59.292 46.537 65.479 1.00 33.46 268 CYS B N 1
ATOM 2034 C CA . CYS B 2 5 ? 59.574 47.314 66.701 1.00 31.13 268 CYS B CA 1
ATOM 2035 C C . CYS B 2 5 ? 58.804 46.931 67.956 1.00 33.55 268 CYS B C 1
ATOM 2036 O O . CYS B 2 5 ? 58.827 47.634 68.958 1.00 32.02 268 CYS B O 1
ATOM 2039 N N . THR B 2 6 ? 58.101 45.830 67.887 1.00 34.23 271 THR B N 1
ATOM 2040 C CA . THR B 2 6 ? 57.287 45.347 68.985 1.00 29.85 271 THR B CA 1
ATOM 2041 C C . THR B 2 6 ? 57.970 45.360 70.322 1.00 28.23 271 THR B C 1
ATOM 2042 O O . THR B 2 6 ? 57.312 45.601 71.311 1.00 38.58 271 THR B O 1
ATOM 2046 N N . GLU B 2 7 ? 59.245 45.030 70.374 1.00 24.74 272 GLU B N 1
ATOM 2047 C CA . GLU B 2 7 ? 59.860 45.005 71.669 1.00 25.26 272 GLU B CA 1
ATOM 2048 C C . GLU B 2 7 ? 59.944 46.370 72.283 1.00 34.73 272 GLU B C 1
ATOM 2049 O O . GLU B 2 7 ? 60.016 46.526 73.509 1.00 38.71 272 GLU B O 1
ATOM 2055 N N . ARG B 2 8 ? 59.954 47.365 71.422 1.00 37.86 273 ARG B N 1
ATOM 2056 C CA . ARG B 2 8 ? 60.015 48.725 71.900 1.00 41.53 273 ARG B CA 1
ATOM 2057 C C . ARG B 2 8 ? 58.779 49.022 72.736 1.00 41.80 273 ARG B C 1
ATOM 2058 O O . ARG B 2 8 ? 58.831 49.650 73.781 1.00 45.49 273 ARG B O 1
ATOM 2066 N N . TYR B 2 9 ? 57.664 48.548 72.212 1.00 33.55 274 TYR B N 1
ATOM 2067 C CA . TYR B 2 9 ? 56.367 48.771 72.797 1.00 33.80 274 TYR B CA 1
ATOM 2068 C C . TYR B 2 9 ? 56.169 48.082 74.135 1.00 36.28 274 TYR B C 1
ATOM 2069 O O . TYR B 2 9 ? 55.670 48.661 75.107 1.00 33.10 274 TYR B O 1
ATOM 2078 N N . SER B 2 10 ? 56.500 46.803 74.138 1.00 31.84 275 SER B N 1
ATOM 2079 C CA . SER B 2 10 ? 56.395 45.998 75.317 1.00 30.67 275 SER B CA 1
ATOM 2080 C C . SER B 2 10 ? 57.137 46.683 76.447 1.00 34.89 275 SER B C 1
ATOM 2081 O O . SER B 2 10 ? 56.550 47.015 77.473 1.00 38.57 275 SER B O 1
ATOM 2084 N N . THR B 2 11 ? 58.432 46.912 76.217 1.00 32.07 276 THR B N 1
ATOM 2085 C CA . THR B 2 11 ? 59.289 47.561 77.181 1.00 32.12 276 THR B CA 1
ATOM 2086 C C . THR B 2 11 ? 58.650 48.842 77.698 1.00 40.18 276 THR B C 1
ATOM 2087 O O . THR B 2 11 ? 58.763 49.220 78.868 1.00 42.36 276 THR B O 1
ATOM 2091 N N . ALA B 2 12 ? 57.929 49.522 76.818 1.00 39.46 277 ALA B N 1
ATOM 2092 C CA . ALA B 2 12 ? 57.269 50.713 77.279 1.00 39.96 277 ALA B CA 1
ATOM 2093 C C . ALA B 2 12 ? 56.162 50.293 78.220 1.00 45.11 277 ALA B C 1
ATOM 2094 O O . ALA B 2 12 ? 56.149 50.630 79.400 1.00 52.08 277 ALA B O 1
ATOM 2096 N N . TYR B 2 13 ? 55.246 49.535 77.662 1.00 38.88 278 TYR B N 1
ATOM 2097 C CA . TYR B 2 13 ? 54.109 49.049 78.388 1.00 36.41 278 TYR B CA 1
ATOM 2098 C C . TYR B 2 13 ? 54.417 48.402 79.740 1.00 43.29 278 TYR B C 1
ATOM 2099 O O . TYR B 2 13 ? 53.764 48.689 80.737 1.00 49.59 278 TYR B O 1
ATOM 2108 N N . TYR B 2 14 ? 55.412 47.535 79.818 1.00 42.21 279 TYR B N 1
ATOM 2109 C CA . TYR B 2 14 ? 55.698 46.895 81.096 1.00 41.41 279 TYR B CA 1
ATOM 2110 C C . TYR B 2 14 ? 56.310 47.777 82.113 1.00 41.55 279 TYR B C 1
ATOM 2111 O O . TYR B 2 14 ? 56.294 47.436 83.288 1.00 41.25 279 TYR B O 1
ATOM 2120 N N . ASN B 2 15 ? 56.897 48.874 81.669 1.00 45.45 280 ASN B N 1
ATOM 2121 C CA . ASN B 2 15 ? 57.503 49.780 82.627 1.00 44.32 280 ASN B CA 1
ATOM 2122 C C . ASN B 2 15 ? 56.496 50.706 83.328 1.00 53.02 280 ASN B C 1
ATOM 2123 O O . ASN B 2 15 ? 56.829 51.324 84.340 1.00 60.38 280 ASN B O 1
ATOM 2128 N N . ARG B 2 16 ? 55.258 50.764 82.788 1.00 48.75 281 ARG B N 1
ATOM 2129 C CA . ARG B 2 16 ? 54.136 51.550 83.322 1.00 41.60 281 ARG B CA 1
ATOM 2130 C C . ARG B 2 16 ? 53.772 51.099 84.735 1.00 45.40 281 ARG B C 1
ATOM 2131 O O . ARG B 2 16 ? 53.596 49.902 84.980 1.00 41.17 281 ARG B O 1
ATOM 2139 N N . ARG B 2 17 ? 53.571 52.053 85.652 1.00 54.08 282 ARG B N 1
ATOM 2140 C CA . ARG B 2 17 ? 53.195 51.667 87.016 1.00 53.00 282 ARG B CA 1
ATOM 2141 C C . ARG B 2 17 ? 51.755 51.113 87.117 1.00 43.27 282 ARG B C 1
ATOM 2142 O O . ARG B 2 17 ? 51.465 50.239 87.925 1.00 43.08 282 ARG B O 1
ATOM 2145 N N . ASP B 2 18 ? 50.865 51.580 86.229 1.00 39.89 283 ASP B N 1
ATOM 2146 C CA . ASP B 2 18 ? 49.505 51.081 86.204 1.00 36.29 283 ASP B CA 1
ATOM 2147 C C . ASP B 2 18 ? 49.437 49.651 85.732 1.00 44.87 283 ASP B C 1
ATOM 2148 O O . ASP B 2 18 ? 48.663 48.878 86.277 1.00 49.78 283 ASP B O 1
ATOM 2153 N N . VAL B 2 19 ? 50.257 49.291 84.726 1.00 45.87 284 VAL B N 1
ATOM 2154 C CA . VAL B 2 19 ? 50.244 47.910 84.261 1.00 43.45 284 VAL B CA 1
ATOM 2155 C C . VAL B 2 19 ? 50.838 46.982 85.294 1.00 37.15 284 VAL B C 1
ATOM 2156 O O . VAL B 2 19 ? 50.293 45.910 85.560 1.00 39.58 284 VAL B O 1
ATOM 2160 N N . GLN B 2 20 ? 51.942 47.409 85.898 1.00 29.00 285 GLN B N 1
ATOM 2161 C CA . GLN B 2 20 ? 52.535 46.596 86.930 1.00 31.37 285 GLN B CA 1
ATOM 2162 C C . GLN B 2 20 ? 51.525 46.353 88.020 1.00 38.44 285 GLN B C 1
ATOM 2163 O O . GLN B 2 20 ? 51.462 45.298 88.644 1.00 39.63 285 GLN B O 1
ATOM 2169 N N . MET B 2 21 ? 50.737 47.371 88.269 1.00 42.09 286 MET B N 1
ATOM 2170 C CA . MET B 2 21 ? 49.766 47.232 89.311 1.00 46.68 286 MET B CA 1
ATOM 2171 C C . MET B 2 21 ? 48.756 46.181 88.959 1.00 43.80 286 MET B C 1
ATOM 2172 O O . MET B 2 21 ? 48.504 45.283 89.758 1.00 47.01 286 MET B O 1
ATOM 2177 N N . ALA B 2 22 ? 48.149 46.353 87.780 1.00 36.62 287 ALA B N 1
ATOM 2178 C CA . ALA B 2 22 ? 47.109 45.448 87.335 1.00 33.16 287 ALA B CA 1
ATOM 2179 C C . ALA B 2 22 ? 47.595 43.999 87.267 1.00 40.65 287 ALA B C 1
ATOM 2180 O O . ALA B 2 22 ? 46.810 43.056 87.352 1.00 45.07 287 ALA B O 1
ATOM 2182 N N . LEU B 2 23 ? 48.912 43.867 87.189 1.00 36.34 288 LEU B N 1
ATOM 2183 C CA . LEU B 2 23 ? 49.592 42.609 87.085 1.00 33.57 288 LEU B CA 1
ATOM 2184 C C . LEU B 2 23 ? 49.982 42.082 88.398 1.00 33.70 288 LEU B C 1
ATOM 2185 O O . LEU B 2 23 ? 50.440 40.952 88.476 1.00 36.10 288 LEU B O 1
ATOM 2190 N N . HIS B 2 24 ? 49.934 42.934 89.404 1.00 35.50 289 HIS B N 1
ATOM 2191 C CA . HIS B 2 24 ? 50.342 42.512 90.716 1.00 32.44 289 HIS B CA 1
ATOM 2192 C C . HIS B 2 24 ? 51.857 42.375 90.693 1.00 38.40 289 HIS B C 1
ATOM 2193 O O . HIS B 2 24 ? 52.482 41.580 91.413 1.00 47.73 289 HIS B O 1
ATOM 2200 N N . ALA B 2 25 ? 52.469 43.169 89.841 1.00 36.21 290 ALA B N 1
ATOM 2201 C CA . ALA B 2 25 ? 53.907 43.119 89.703 1.00 40.96 290 ALA B CA 1
ATOM 2202 C C . ALA B 2 25 ? 54.527 44.261 90.429 1.00 39.41 290 ALA B C 1
ATOM 2203 O O . ALA B 2 25 ? 53.954 45.361 90.464 1.00 36.31 290 ALA B O 1
ATOM 2205 N N . ASN B 2 26 ? 55.692 43.940 90.964 1.00 44.23 291 ASN B N 1
ATOM 2206 C CA . ASN B 2 26 ? 56.477 44.872 91.709 1.00 55.26 291 ASN B CA 1
ATOM 2207 C C . ASN B 2 26 ? 55.569 45.596 92.698 1.00 68.27 291 ASN B C 1
ATOM 2208 O O . ASN B 2 26 ? 55.346 46.834 92.646 1.00 66.86 291 ASN B O 1
ATOM 2213 N N . VAL B 2 27 ? 54.946 44.739 93.540 1.00 75.00 292 VAL B N 1
ATOM 2214 C CA . VAL B 2 27 ? 53.981 45.176 94.555 1.00 75.00 292 VAL B CA 1
ATOM 2215 C C . VAL B 2 27 ? 54.527 46.277 95.473 1.00 75.00 292 VAL B C 1
ATOM 2216 O O . VAL B 2 27 ? 53.893 47.329 95.658 1.00 75.00 292 VAL B O 1
ATOM 2217 N N . THR B 2 28 ? 55.716 46.006 96.033 1.00 75.00 293 THR B N 1
ATOM 2218 C CA . THR B 2 28 ? 56.385 46.896 96.975 1.00 75.00 293 THR B CA 1
ATOM 2219 C C . THR B 2 28 ? 57.203 48.024 96.346 1.00 75.00 293 THR B C 1
ATOM 2220 O O . THR B 2 28 ? 57.798 48.802 97.091 1.00 75.00 293 THR B O 1
ATOM 2224 N N . GLY B 2 29 ? 57.248 48.127 95.009 1.00 74.45 294 GLY B N 1
ATOM 2225 C CA . GLY B 2 29 ? 58.043 49.169 94.358 1.00 74.02 294 GLY B CA 1
ATOM 2226 C C . GLY B 2 29 ? 59.546 48.948 94.574 1.00 72.19 294 GLY B C 1
ATOM 2227 O O . GLY B 2 29 ? 60.377 49.787 94.223 1.00 71.39 294 GLY B O 1
ATOM 2228 N N . ALA B 2 30 ? 59.868 47.785 95.161 1.00 70.62 295 ALA B N 1
ATOM 2229 C CA . ALA B 2 30 ? 61.213 47.328 95.506 1.00 72.05 295 ALA B CA 1
ATOM 2230 C C . ALA B 2 30 ? 62.136 47.118 94.320 1.00 75.00 295 ALA B C 1
ATOM 2231 O O . ALA B 2 30 ? 63.319 47.463 94.404 1.00 75.00 295 ALA B O 1
ATOM 2233 N N . MET B 2 31 ? 61.614 46.497 93.262 1.00 72.60 296 MET B N 1
ATOM 2234 C CA . MET B 2 31 ? 62.395 46.260 92.067 1.00 68.24 296 MET B CA 1
ATOM 2235 C C . MET B 2 31 ? 62.816 47.626 91.559 1.00 59.74 296 MET B C 1
ATOM 2236 O O . MET B 2 31 ? 62.006 48.318 90.987 1.00 50.23 296 MET B O 1
ATOM 2241 N N . ASN B 2 32 ? 64.050 48.016 91.919 1.00 64.22 297 ASN B N 1
ATOM 2242 C CA . ASN B 2 32 ? 64.684 49.314 91.645 1.00 71.64 297 ASN B CA 1
ATOM 2243 C C . ASN B 2 32 ? 65.510 49.291 90.374 1.00 75.00 297 ASN B C 1
ATOM 2244 O O . ASN B 2 32 ? 66.600 49.867 90.279 1.00 75.00 297 ASN B O 1
ATOM 2249 N N . TYR B 2 33 ? 64.961 48.589 89.413 1.00 74.80 298 TYR B N 1
ATOM 2250 C CA . TYR B 2 33 ? 65.550 48.436 88.116 1.00 68.95 298 TYR B CA 1
ATOM 2251 C C . TYR B 2 33 ? 64.420 48.377 87.107 1.00 69.53 298 TYR B C 1
ATOM 2252 O O . TYR B 2 33 ? 63.305 47.961 87.402 1.00 71.32 298 TYR B O 1
ATOM 2261 N N . THR B 2 34 ? 64.703 48.846 85.920 1.00 65.44 299 THR B N 1
ATOM 2262 C CA . THR B 2 34 ? 63.709 48.856 84.900 1.00 52.17 299 THR B CA 1
ATOM 2263 C C . THR B 2 34 ? 63.442 47.444 84.371 1.00 47.23 299 THR B C 1
ATOM 2264 O O . THR B 2 34 ? 64.332 46.595 84.336 1.00 44.29 299 THR B O 1
ATOM 2268 N N . TRP B 2 35 ? 62.190 47.192 83.999 1.00 46.30 300 TRP B N 1
ATOM 2269 C CA . TRP B 2 35 ? 61.814 45.929 83.398 1.00 46.66 300 TRP B CA 1
ATOM 2270 C C . TRP B 2 35 ? 62.434 45.848 81.990 1.00 50.11 300 TRP B C 1
ATOM 2271 O O . TRP B 2 35 ? 62.358 46.809 81.212 1.00 54.89 300 TRP B O 1
ATOM 2282 N N . ALA B 2 36 ? 63.037 44.721 81.629 1.00 44.59 301 ALA B N 1
ATOM 2283 C CA . ALA B 2 36 ? 63.594 44.556 80.281 1.00 40.06 301 ALA B CA 1
ATOM 2284 C C . ALA B 2 36 ? 63.065 43.250 79.713 1.00 40.63 301 ALA B C 1
ATOM 2285 O O . ALA B 2 36 ? 62.666 42.396 80.519 1.00 36.77 301 ALA B O 1
ATOM 2287 N N . THR B 2 37 ? 63.086 43.062 78.366 1.00 38.25 302 THR B N 1
ATOM 2288 C CA . THR B 2 37 ? 62.599 41.800 77.784 1.00 34.50 302 THR B CA 1
ATOM 2289 C C . THR B 2 37 ? 63.474 40.584 78.100 1.00 32.39 302 THR B C 1
ATOM 2290 O O . THR B 2 37 ? 62.991 39.437 78.183 1.00 33.38 302 THR B O 1
ATOM 2294 N N . CYS B 2 38 ? 64.770 40.861 78.316 1.00 33.29 303 CYS B N 1
ATOM 2295 C CA . CYS B 2 38 ? 65.757 39.848 78.681 1.00 33.85 303 CYS B CA 1
ATOM 2296 C C . CYS B 2 38 ? 66.721 40.415 79.699 1.00 32.70 303 CYS B C 1
ATOM 2297 O O . CYS B 2 38 ? 66.878 41.630 79.778 1.00 38.18 303 CYS B O 1
ATOM 2300 N N . SER B 2 39 A 67.423 39.541 80.407 1.00 30.42 303 SER B N 1
ATOM 2301 C CA . SER B 2 39 A 68.466 39.969 81.320 1.00 32.41 303 SER B CA 1
ATOM 2302 C C . SER B 2 39 A 69.814 39.696 80.681 1.00 32.29 303 SER B C 1
ATOM 2303 O O . SER B 2 39 A 70.230 38.543 80.480 1.00 31.82 303 SER B O 1
ATOM 2306 N N . ASP B 2 40 B 70.536 40.749 80.332 1.00 34.46 303 ASP B N 1
ATOM 2307 C CA . ASP B 2 40 B 71.820 40.480 79.718 1.00 36.11 303 ASP B CA 1
ATOM 2308 C C . ASP B 2 40 B 72.798 39.766 80.623 1.00 34.87 303 ASP B C 1
ATOM 2309 O O . ASP B 2 40 B 73.611 38.952 80.154 1.00 35.24 303 ASP B O 1
ATOM 2314 N N . THR B 2 41 ? 72.677 40.052 81.929 1.00 29.84 304 THR B N 1
ATOM 2315 C CA . THR B 2 41 ? 73.542 39.404 82.907 1.00 34.40 304 THR B CA 1
ATOM 2316 C C . THR B 2 41 ? 73.343 37.911 82.910 1.00 36.84 304 THR B C 1
ATOM 2317 O O . THR B 2 41 ? 74.278 37.127 82.795 1.00 39.75 304 THR B O 1
ATOM 2321 N N . ILE B 2 42 ? 72.107 37.489 83.060 1.00 37.91 305 ILE B N 1
ATOM 2322 C CA . ILE B 2 42 ? 71.874 36.060 83.068 1.00 39.34 305 ILE B CA 1
ATOM 2323 C C . ILE B 2 42 ? 72.339 35.458 81.754 1.00 39.09 305 ILE B C 1
ATOM 2324 O O . ILE B 2 42 ? 73.022 34.412 81.675 1.00 40.16 305 ILE B O 1
ATOM 2329 N N . ASN B 2 43 ? 71.969 36.204 80.742 1.00 31.63 306 ASN B N 1
ATOM 2330 C CA . ASN B 2 43 ? 72.266 35.813 79.429 1.00 33.24 306 ASN B CA 1
ATOM 2331 C C . ASN B 2 43 ? 73.740 35.528 79.226 1.00 39.62 306 ASN B C 1
ATOM 2332 O O . ASN B 2 43 ? 74.112 34.572 78.530 1.00 46.03 306 ASN B O 1
ATOM 2337 N N . THR B 2 44 ? 74.571 36.365 79.852 1.00 36.31 307 THR B N 1
ATOM 2338 C CA . THR B 2 44 ? 76.035 36.334 79.764 1.00 35.91 307 THR B CA 1
ATOM 2339 C C . THR B 2 44 ? 76.777 35.609 80.882 1.00 41.58 307 THR B C 1
ATOM 2340 O O . THR B 2 44 ? 78.006 35.462 80.875 1.00 46.06 307 THR B O 1
ATOM 2344 N N . HIS B 2 45 ? 76.020 35.172 81.868 1.00 40.74 308 HIS B N 1
ATOM 2345 C CA . HIS B 2 45 ? 76.554 34.477 83.012 1.00 40.64 308 HIS B CA 1
ATOM 2346 C C . HIS B 2 45 ? 75.960 33.102 83.138 1.00 39.40 308 HIS B C 1
ATOM 2347 O O . HIS B 2 45 ? 75.607 32.662 84.227 1.00 36.93 308 HIS B O 1
ATOM 2354 N N . TRP B 2 46 A 75.824 32.460 81.996 1.00 34.94 308 TRP B N 1
ATOM 2355 C CA . TRP B 2 46 A 75.204 31.184 81.974 1.00 29.14 308 TRP B CA 1
ATOM 2356 C C . TRP B 2 46 A 76.130 30.050 82.291 1.00 28.07 308 TRP B C 1
ATOM 2357 O O . TRP B 2 46 A 77.246 30.005 81.800 1.00 30.68 308 TRP B O 1
ATOM 2368 N N . HIS B 2 47 B 75.643 29.120 83.110 1.00 28.12 308 HIS B N 1
ATOM 2369 C CA . HIS B 2 47 B 76.433 27.975 83.543 1.00 32.84 308 HIS B CA 1
ATOM 2370 C C . HIS B 2 47 B 76.195 26.700 82.800 1.00 31.57 308 HIS B C 1
ATOM 2371 O O . HIS B 2 47 B 76.407 26.686 81.595 1.00 35.18 308 HIS B O 1
ATOM 2378 N N . ASP B 2 48 C 75.829 25.621 83.527 1.00 23.51 308 ASP B N 1
ATOM 2379 C CA . ASP B 2 48 C 75.598 24.295 82.912 1.00 28.23 308 ASP B CA 1
ATOM 2380 C C . ASP B 2 48 C 74.563 24.322 81.766 1.00 32.49 308 ASP B C 1
ATOM 2381 O O . ASP B 2 48 C 73.521 25.006 81.850 1.00 30.62 308 ASP B O 1
ATOM 2386 N N . ALA B 2 49 ? 74.848 23.516 80.730 1.00 33.35 309 ALA B N 1
ATOM 2387 C CA . ALA B 2 49 ? 74.056 23.417 79.510 1.00 20.04 309 ALA B CA 1
ATOM 2388 C C . ALA B 2 49 ? 74.472 22.262 78.632 1.00 23.80 309 ALA B C 1
ATOM 2389 O O . ALA B 2 49 ? 75.161 22.525 77.622 1.00 33.91 309 ALA B O 1
ATOM 2391 N N . PRO B 2 50 ? 74.065 21.019 78.973 1.00 17.64 310 PRO B N 1
ATOM 2392 C CA . PRO B 2 50 ? 74.380 19.814 78.198 1.00 21.50 310 PRO B CA 1
ATOM 2393 C C . PRO B 2 50 ? 74.389 20.035 76.686 1.00 27.11 310 PRO B C 1
ATOM 2394 O O . PRO B 2 50 ? 73.706 20.909 76.169 1.00 27.46 310 PRO B O 1
ATOM 2398 N N . ARG B 2 51 ? 75.191 19.257 75.971 1.00 26.70 311 ARG B N 1
ATOM 2399 C CA . ARG B 2 51 ? 75.261 19.450 74.549 1.00 26.65 311 ARG B CA 1
ATOM 2400 C C . ARG B 2 51 ? 74.030 18.881 73.869 1.00 26.69 311 ARG B C 1
ATOM 2401 O O . ARG B 2 51 ? 73.494 19.445 72.905 1.00 28.72 311 ARG B O 1
ATOM 2409 N N . SER B 2 52 ? 73.542 17.765 74.382 1.00 19.89 312 SER B N 1
ATOM 2410 C CA . SER B 2 52 ? 72.404 17.173 73.732 1.00 17.59 312 SER B CA 1
ATOM 2411 C C . SER B 2 52 ? 71.213 16.875 74.614 1.00 23.94 312 SER B C 1
ATOM 2412 O O . SER B 2 52 ? 71.347 16.493 75.766 1.00 28.35 312 SER B O 1
ATOM 2415 N N . MET B 2 53 ? 70.047 17.036 73.989 1.00 23.65 313 MET B N 1
ATOM 2416 C CA . MET B 2 53 ? 68.756 16.782 74.567 1.00 15.45 313 MET B CA 1
ATOM 2417 C C . MET B 2 53 ? 68.253 15.441 74.091 1.00 19.87 313 MET B C 1
ATOM 2418 O O . MET B 2 53 ? 67.273 14.900 74.597 1.00 26.03 313 MET B O 1
ATOM 2423 N N . LEU B 2 54 ? 68.951 14.897 73.102 1.00 23.33 314 LEU B N 1
ATOM 2424 C CA . LEU B 2 54 ? 68.552 13.633 72.457 1.00 27.00 314 LEU B CA 1
ATOM 2425 C C . LEU B 2 54 ? 68.138 12.496 73.420 1.00 29.02 314 LEU B C 1
ATOM 2426 O O . LEU B 2 54 ? 67.173 11.746 73.235 1.00 31.46 314 LEU B O 1
ATOM 2431 N N . PRO B 2 55 ? 68.865 12.373 74.493 1.00 28.31 315 PRO B N 1
ATOM 2432 C CA . PRO B 2 55 ? 68.619 11.337 75.460 1.00 25.71 315 PRO B CA 1
ATOM 2433 C C . PRO B 2 55 ? 67.332 11.505 76.217 1.00 26.45 315 PRO B C 1
ATOM 2434 O O . PRO B 2 55 ? 66.628 10.518 76.448 1.00 30.27 315 PRO B O 1
ATOM 2438 N N . ILE B 2 56 ? 67.015 12.757 76.543 1.00 25.43 316 ILE B N 1
ATOM 2439 C CA . ILE B 2 56 ? 65.749 13.048 77.214 1.00 24.66 316 ILE B CA 1
ATOM 2440 C C . ILE B 2 56 ? 64.658 12.669 76.249 1.00 24.00 316 ILE B C 1
ATOM 2441 O O . ILE B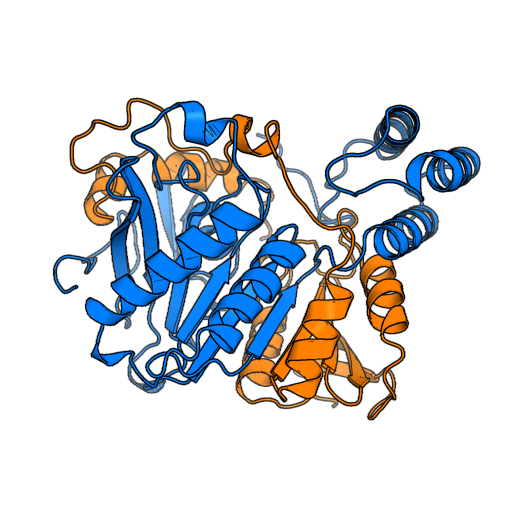 2 56 ? 63.629 12.115 76.622 1.00 29.78 316 ILE B O 1
ATOM 2446 N N . TYR B 2 57 ? 64.940 12.980 74.989 1.00 17.97 317 TYR B N 1
ATOM 2447 C CA . TYR B 2 57 ? 64.003 12.660 73.950 1.00 19.07 317 TYR B CA 1
ATOM 2448 C C . TYR B 2 57 ? 63.782 11.174 73.882 1.00 19.64 317 TYR B C 1
ATOM 2449 O O . TYR B 2 57 ? 62.648 10.696 73.802 1.00 22.86 317 TYR B O 1
ATOM 2458 N N . ARG B 2 58 ? 64.885 10.435 73.888 1.00 18.40 318 ARG B N 1
ATOM 2459 C CA . ARG B 2 58 ? 64.752 8.998 73.783 1.00 18.73 318 ARG B CA 1
ATOM 2460 C C . ARG B 2 58 ? 63.909 8.491 74.942 1.00 23.46 318 ARG B C 1
ATOM 2461 O O . ARG B 2 58 ? 62.991 7.693 74.786 1.00 27.77 318 ARG B O 1
ATOM 2469 N N . GLU B 2 59 ? 64.195 9.045 76.114 1.00 24.11 319 GLU B N 1
ATOM 247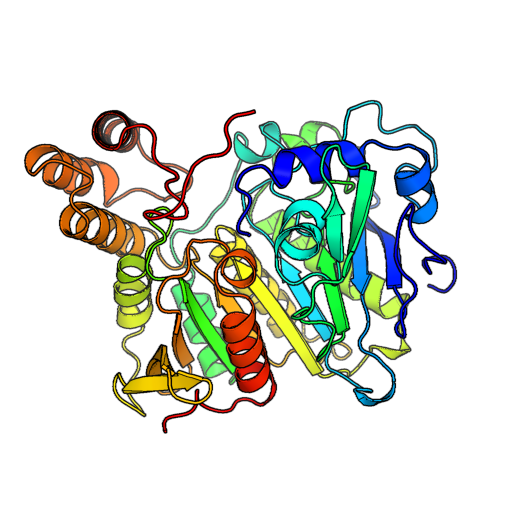0 C CA . GLU B 2 59 ? 63.507 8.688 77.340 1.00 20.87 319 GLU B CA 1
ATOM 2471 C C . GLU B 2 59 ? 62.031 8.891 77.247 1.00 23.15 319 GLU B C 1
ATOM 2472 O O . GLU B 2 59 ? 61.258 7.937 77.405 1.00 25.74 319 GLU B O 1
ATOM 2478 N N . LEU B 2 60 ? 61.669 10.153 77.033 1.00 23.30 320 LEU B N 1
ATOM 2479 C CA . LEU B 2 60 ? 60.287 10.523 76.966 1.00 23.76 320 LEU B CA 1
ATOM 2480 C C . LEU B 2 60 ? 59.571 9.848 75.815 1.00 27.10 320 LEU B C 1
ATOM 2481 O O . LEU B 2 60 ? 58.372 9.531 75.868 1.00 22.90 320 LEU B O 1
ATOM 2486 N N . ILE B 2 61 ? 60.333 9.582 74.769 1.00 27.65 321 ILE B N 1
ATOM 2487 C CA . ILE B 2 61 ? 59.729 8.922 73.651 1.00 26.53 321 ILE B CA 1
ATOM 2488 C C . ILE B 2 61 ? 59.315 7.538 74.074 1.00 28.87 321 ILE B C 1
ATOM 2489 O O . ILE B 2 61 ? 58.254 7.037 73.729 1.00 34.08 321 ILE B O 1
ATOM 2494 N N . ALA B 2 62 ? 60.193 6.907 74.848 1.00 32.91 322 ALA B N 1
ATOM 2495 C CA . ALA B 2 62 ? 59.935 5.557 75.378 1.00 30.69 322 ALA B CA 1
ATOM 2496 C C . ALA B 2 62 ? 58.816 5.560 76.434 1.00 31.42 322 ALA B C 1
ATOM 2497 O O . ALA B 2 62 ? 58.006 4.650 76.568 1.00 34.10 322 ALA B O 1
ATOM 2499 N N . ALA B 2 63 ? 58.822 6.629 77.208 1.00 29.22 323 ALA B N 1
ATOM 2500 C CA . ALA B 2 63 ? 57.837 6.863 78.227 1.00 22.89 323 ALA B CA 1
ATOM 2501 C C . ALA B 2 63 ? 56.487 7.051 77.602 1.00 34.42 323 ALA B C 1
ATOM 2502 O O . ALA B 2 63 ? 55.490 7.103 78.302 1.00 43.36 323 ALA B O 1
ATOM 2504 N N . GLY B 2 64 ? 56.473 7.203 76.284 1.00 35.15 324 GLY B N 1
ATOM 2505 C CA . GLY B 2 64 ? 55.232 7.374 75.543 1.00 27.79 324 GLY B CA 1
ATOM 2506 C C . GLY B 2 64 ? 54.642 8.796 75.469 1.00 26.27 324 GLY B C 1
ATOM 2507 O O . GLY B 2 64 ? 53.471 8.987 75.107 1.00 31.35 324 GLY B O 1
ATOM 2508 N N . LEU B 2 65 ? 55.417 9.807 75.801 1.00 20.61 328 LEU B N 1
ATOM 2509 C CA . LEU B 2 65 ? 54.899 11.160 75.714 1.00 20.05 328 LEU B CA 1
ATOM 2510 C C . LEU B 2 65 ? 54.680 11.661 74.265 1.00 21.09 328 LEU B C 1
ATOM 2511 O O . LEU B 2 65 ? 55.338 11.240 73.313 1.00 18.68 328 LEU B O 1
ATOM 2516 N N . ARG B 2 66 ? 53.777 12.621 74.103 1.00 22.70 329 ARG B N 1
ATOM 2517 C CA . ARG B 2 66 ? 53.576 13.215 72.809 1.00 21.86 329 ARG B CA 1
ATOM 2518 C C . ARG B 2 66 ? 54.680 14.255 72.601 1.00 22.99 329 ARG B C 1
ATOM 2519 O O . ARG B 2 66 ? 54.899 15.127 73.470 1.00 24.65 329 ARG B O 1
ATOM 2527 N N . ILE B 2 67 ? 55.426 14.130 71.484 1.00 24.78 330 ILE B N 1
ATOM 2528 C CA . ILE B 2 67 ? 56.522 15.050 71.165 1.00 25.63 330 ILE B CA 1
ATOM 2529 C C . ILE B 2 67 ? 56.479 15.667 69.756 1.00 20.74 330 ILE B C 1
ATOM 2530 O O . ILE B 2 67 ? 56.608 14.996 68.756 1.00 21.94 330 ILE B O 1
ATOM 2535 N N . TRP B 2 68 ? 56.371 16.960 69.696 1.00 17.74 331 TRP B N 1
ATOM 2536 C CA . TRP B 2 68 ? 56.361 17.692 68.482 1.00 16.76 331 TRP B CA 1
ATOM 2537 C C . TRP B 2 68 ? 57.466 18.696 68.546 1.00 19.50 331 TRP B C 1
ATOM 2538 O O . TRP B 2 68 ? 57.715 19.324 69.588 1.00 25.15 331 TRP B O 1
ATOM 2549 N N . VAL B 2 69 ? 58.108 18.841 67.396 1.00 20.38 332 VAL B N 1
ATOM 2550 C CA . VAL B 2 69 ? 59.180 19.792 67.171 1.00 19.67 332 VAL B CA 1
ATOM 2551 C C . VAL B 2 69 ? 58.820 20.611 65.939 1.00 21.05 332 VAL B C 1
ATOM 2552 O O . VAL B 2 69 ? 58.404 20.066 64.934 1.00 25.31 332 VAL B O 1
ATOM 2556 N N . PHE B 2 70 ? 58.905 21.908 66.014 1.00 18.16 333 PHE B N 1
ATOM 2557 C CA . PHE B 2 70 ? 58.573 22.713 64.868 1.00 18.30 333 PHE B CA 1
ATOM 2558 C C . PHE B 2 70 ? 59.653 23.730 64.483 1.00 21.42 333 PHE B C 1
ATOM 2559 O O . PHE B 2 70 ? 60.588 24.019 65.236 1.00 19.42 333 PHE B O 1
ATOM 2567 N N . SER B 2 71 ? 59.533 24.244 63.263 1.00 17.60 334 SER B N 1
ATOM 2568 C CA . SER B 2 71 ? 60.524 25.156 62.789 1.00 13.53 334 SER B CA 1
ATOM 2569 C C . SER B 2 71 ? 60.039 26.155 61.744 1.00 18.01 334 SER B C 1
ATOM 2570 O O . SER B 2 71 ? 59.550 25.761 60.715 1.00 18.83 334 SER B O 1
ATOM 2573 N N . GLY B 2 72 ? 60.194 27.458 62.036 1.00 20.88 335 GLY B N 1
ATOM 2574 C CA . GLY B 2 72 ? 59.869 28.529 61.110 1.00 14.59 335 GLY B CA 1
ATOM 2575 C C . GLY B 2 72 ? 61.032 28.538 60.124 1.00 17.46 335 GLY B C 1
ATOM 2576 O O . GLY B 2 72 ? 62.188 28.708 60.534 1.00 16.65 335 GLY B O 1
ATOM 2577 N N . ASP B 2 73 ? 60.725 28.280 58.847 1.00 14.58 336 ASP B N 1
ATOM 2578 C CA . ASP B 2 73 ? 61.710 28.122 57.780 1.00 8.78 336 ASP B CA 1
ATOM 2579 C C . ASP B 2 73 ? 62.551 29.279 57.267 1.00 18.31 336 ASP B C 1
ATOM 2580 O O . ASP B 2 73 ? 63.502 29.020 56.493 1.00 23.44 336 ASP B O 1
ATOM 2585 N N . THR B 2 74 ? 62.242 30.523 57.675 1.00 19.98 337 THR B N 1
ATOM 2586 C CA . THR B 2 74 ? 63.044 31.659 57.279 1.00 15.69 337 THR B CA 1
ATOM 2587 C C . THR B 2 74 ? 63.804 32.259 58.460 1.00 18.85 337 THR B C 1
ATOM 2588 O O . THR B 2 74 ? 64.232 33.417 58.425 1.00 23.59 337 THR B O 1
ATOM 2592 N N . ASP B 2 75 ? 64.015 31.434 59.498 1.00 17.86 338 ASP B N 1
ATOM 2593 C CA . ASP B 2 75 ? 64.767 31.843 60.665 1.00 16.45 338 ASP B CA 1
ATOM 2594 C C . ASP B 2 75 ? 66.191 31.472 60.406 1.00 13.67 338 ASP B C 1
ATOM 2595 O O . ASP B 2 75 ? 66.469 30.410 59.865 1.00 16.56 338 ASP B O 1
ATOM 2600 N N . ALA B 2 76 ? 67.116 32.314 60.813 1.00 12.27 339 ALA B N 1
ATOM 2601 C CA . ALA B 2 76 ? 68.499 31.956 60.596 1.00 13.30 339 ALA B CA 1
ATOM 2602 C C . ALA B 2 76 ? 69.231 31.685 61.907 1.00 22.05 339 ALA B C 1
ATOM 2603 O O . ALA B 2 76 ? 70.320 31.115 61.924 1.00 23.06 339 ALA B O 1
ATOM 2605 N N . VAL B 2 77 ? 68.598 32.030 63.026 1.00 19.45 340 VAL B N 1
ATOM 2606 C CA . VAL B 2 77 ? 69.240 31.836 64.313 1.00 14.77 340 VAL B CA 1
ATOM 2607 C C . VAL B 2 77 ? 69.388 30.376 64.754 1.00 15.64 340 VAL B C 1
ATOM 2608 O O . VAL B 2 77 ? 70.454 29.919 65.159 1.00 16.74 340 VAL B O 1
ATOM 2612 N N . VAL B 2 78 ? 68.300 29.633 64.737 1.00 16.48 341 VAL B N 1
ATOM 2613 C CA . VAL B 2 78 ? 68.279 28.196 65.035 1.00 18.77 341 VAL B CA 1
ATOM 2614 C C . VAL B 2 78 ? 67.475 27.597 63.890 1.00 20.49 341 VAL B C 1
ATOM 2615 O O . VAL B 2 78 ? 66.278 27.315 64.033 1.00 19.61 341 VAL B O 1
ATOM 2619 N N . PRO B 2 79 ? 68.104 27.479 62.714 1.00 16.88 342 PRO B N 1
ATOM 2620 C CA . PRO B 2 79 ? 67.346 27.088 61.563 1.00 14.73 342 PRO B CA 1
ATOM 2621 C C . PRO B 2 79 ? 66.922 25.626 61.358 1.00 20.53 342 PRO B C 1
ATOM 2622 O O . PRO B 2 79 ? 67.496 24.648 61.890 1.00 24.16 342 PRO B O 1
ATOM 2626 N N . LEU B 2 80 ? 65.918 25.536 60.478 1.00 16.39 343 LEU B N 1
ATOM 2627 C CA . LEU B 2 80 ? 65.323 24.303 60.008 1.00 13.56 343 LEU B CA 1
ATOM 2628 C C . LEU B 2 80 ? 66.325 23.162 59.805 1.00 13.83 343 LEU B C 1
ATOM 2629 O O . LEU B 2 80 ? 66.113 22.048 60.255 1.00 20.92 343 LEU B O 1
ATOM 2634 N N . THR B 2 81 ? 67.410 23.412 59.084 1.00 9.72 344 THR B N 1
ATOM 2635 C CA . THR B 2 81 ? 68.393 22.352 58.822 1.00 11.86 344 THR B CA 1
ATOM 2636 C C . THR B 2 81 ? 69.039 21.795 60.080 1.00 14.92 344 THR B C 1
ATOM 2637 O O . THR B 2 81 ? 69.439 20.611 60.157 1.00 13.44 344 THR B O 1
ATOM 2641 N N . ALA B 2 82 ? 69.192 22.697 61.051 1.00 15.48 345 ALA B N 1
ATOM 2642 C CA . ALA B 2 82 ? 69.735 22.357 62.323 1.00 12.17 345 ALA B CA 1
ATOM 2643 C C . ALA B 2 82 ? 68.811 21.277 62.908 1.00 16.85 345 ALA B C 1
ATOM 2644 O O . ALA B 2 82 ? 69.228 20.162 63.245 1.00 19.07 345 ALA B O 1
ATOM 2646 N N . THR B 2 83 ? 67.510 21.603 62.979 1.00 14.25 346 THR B N 1
ATOM 2647 C CA . THR B 2 83 ? 66.492 20.694 63.512 1.00 10.80 346 THR B CA 1
ATOM 2648 C C . THR B 2 83 ? 66.412 19.376 62.760 1.00 16.26 346 THR B C 1
ATOM 2649 O O . THR B 2 83 ? 66.243 18.309 63.332 1.00 18.31 346 THR B O 1
ATOM 2653 N N . ARG B 2 84 ? 66.519 19.460 61.449 1.00 20.07 347 ARG B N 1
ATOM 2654 C CA . ARG B 2 84 ? 66.449 18.300 60.581 1.00 16.82 347 ARG B CA 1
ATOM 2655 C C . ARG B 2 84 ? 67.538 17.313 60.901 1.00 18.28 347 ARG B C 1
ATOM 2656 O O . ARG B 2 84 ? 67.307 16.107 61.079 1.00 23.40 347 ARG B O 1
ATOM 2664 N N . TYR B 2 85 ? 68.759 17.838 60.973 1.00 15.83 348 TYR B N 1
ATOM 2665 C CA . TYR B 2 85 ? 69.889 16.995 61.311 1.00 15.85 348 TYR B CA 1
ATOM 2666 C C . TYR B 2 85 ? 69.769 16.418 62.768 1.00 26.67 348 TYR B C 1
ATOM 2667 O O . TYR B 2 85 ? 70.006 15.233 63.043 1.00 26.97 348 TYR B O 1
ATOM 2676 N N . SER B 2 86 ? 69.365 17.263 63.724 1.00 25.53 349 SER B N 1
ATOM 2677 C CA . SER B 2 86 ? 69.219 16.837 65.101 1.00 17.80 349 SER B CA 1
ATOM 2678 C C . SER B 2 86 ? 68.227 15.703 65.303 1.00 14.25 349 SER B C 1
ATOM 2679 O O . SER B 2 86 ? 68.541 14.669 65.886 1.00 14.92 349 SER B O 1
ATOM 2682 N N . ILE B 2 87 ? 67.025 15.876 64.799 1.00 14.76 350 ILE B N 1
ATOM 2683 C CA . ILE B 2 87 ? 66.018 14.862 64.919 1.00 12.15 350 ILE B CA 1
ATOM 2684 C C . ILE B 2 87 ? 66.442 13.617 64.204 1.00 19.25 350 ILE B C 1
ATOM 2685 O O . ILE B 2 87 ? 66.134 12.494 64.615 1.00 21.08 350 ILE B O 1
ATOM 2690 N N . GLY B 2 88 ? 67.093 13.840 63.061 1.00 18.38 351 GLY B N 1
ATOM 2691 C CA . GLY B 2 88 ? 67.557 12.720 62.270 1.00 19.96 351 GLY B CA 1
ATOM 2692 C C . GLY B 2 88 ? 68.528 11.843 63.079 1.00 22.17 351 GLY B C 1
ATOM 2693 O O . GLY B 2 88 ? 68.646 10.620 62.936 1.00 25.40 351 GLY B O 1
ATOM 2694 N N . ALA B 2 89 ? 69.220 12.475 63.991 1.00 25.94 352 ALA B N 1
ATOM 2695 C CA . ALA B 2 89 ? 70.145 11.749 64.819 1.00 30.13 352 ALA B CA 1
ATOM 2696 C C . ALA B 2 89 ? 69.443 10.779 65.766 1.00 33.86 352 ALA B C 1
ATOM 2697 O O . ALA B 2 89 ? 70.075 9.900 66.358 1.00 39.74 352 ALA B O 1
ATOM 2699 N N . LEU B 2 90 ? 68.139 10.953 65.938 1.00 25.73 353 LEU B N 1
ATOM 2700 C CA . LEU B 2 90 ? 67.412 10.076 66.814 1.00 18.23 353 LEU B CA 1
ATOM 2701 C C . LEU B 2 90 ? 67.230 8.763 66.101 1.00 27.75 353 LEU B C 1
ATOM 2702 O O . LEU B 2 90 ? 66.906 7.748 66.684 1.00 31.28 353 LEU B O 1
ATOM 2707 N N . GLY B 2 91 ? 67.429 8.796 64.802 1.00 27.45 362 GLY B N 1
ATOM 2708 C CA . GLY B 2 91 ? 67.252 7.612 64.022 1.00 22.74 362 GLY B CA 1
ATOM 2709 C C . GLY B 2 91 ? 65.822 7.056 64.112 1.00 27.70 362 GLY B C 1
ATOM 2710 O O . GLY B 2 91 ? 65.596 5.871 63.960 1.00 32.51 362 GLY B O 1
ATOM 2711 N N . LEU B 2 92 ? 64.801 7.865 64.321 1.00 29.91 363 LEU B N 1
ATOM 2712 C CA . LEU B 2 92 ? 63.500 7.214 64.368 1.00 24.75 363 LEU B CA 1
ATOM 2713 C C . LEU B 2 92 ? 63.051 6.825 62.987 1.00 30.99 363 LEU B C 1
ATOM 2714 O O . LEU B 2 92 ? 63.449 7.388 61.992 1.00 39.55 363 LEU B O 1
ATOM 2719 N N . PRO B 2 93 ? 62.120 5.895 62.953 1.00 30.34 364 PRO B N 1
ATOM 2720 C CA . PRO B 2 93 ? 61.482 5.455 61.738 1.00 29.38 364 PRO B CA 1
ATOM 2721 C C . PRO B 2 93 ? 60.333 6.358 61.406 1.00 26.81 364 PRO B C 1
ATOM 2722 O O . PRO B 2 93 ? 59.679 6.897 62.303 1.00 23.56 364 PRO B O 1
ATOM 2726 N N . THR B 2 94 ? 60.095 6.418 60.103 1.00 23.82 365 THR B N 1
ATOM 2727 C CA . THR B 2 94 ? 59.069 7.230 59.518 1.00 29.89 365 THR B CA 1
ATOM 2728 C C . THR B 2 94 ? 57.742 6.527 59.410 1.00 26.74 365 THR B C 1
ATOM 2729 O O . THR B 2 94 ? 57.607 5.392 59.009 1.00 30.37 365 THR B O 1
ATOM 2733 N N . THR B 2 95 ? 56.743 7.267 59.756 1.00 30.12 366 THR B N 1
ATOM 2734 C CA . THR B 2 95 ? 55.404 6.795 59.678 1.00 30.40 366 THR B CA 1
ATOM 2735 C C . THR B 2 95 ? 54.706 7.494 58.526 1.00 32.75 366 THR B C 1
ATOM 2736 O O . THR B 2 95 ? 53.819 6.943 57.908 1.00 39.59 366 THR B O 1
ATOM 2740 N N . THR B 2 96 ? 55.164 8.726 58.243 1.00 29.81 367 THR B N 1
ATOM 2741 C CA . THR B 2 96 ? 54.679 9.527 57.140 1.00 18.39 367 THR B CA 1
ATOM 2742 C C . THR B 2 96 ? 55.765 10.433 56.667 1.00 19.89 367 THR B C 1
ATOM 2743 O O . THR B 2 96 ? 56.283 11.294 57.398 1.00 26.06 367 THR B O 1
ATOM 2747 N N . SER B 2 97 ? 56.170 10.185 55.446 1.00 22.93 368 SER B N 1
ATOM 2748 C CA . SER B 2 97 ? 57.250 10.952 54.881 1.00 24.38 368 SER B CA 1
ATOM 2749 C C . SER B 2 97 ? 56.802 12.395 54.706 1.00 20.00 368 SER B C 1
ATOM 2750 O O . SER B 2 97 ? 55.614 12.668 54.661 1.00 19.85 368 SER B O 1
ATOM 2753 N N . TRP B 2 98 ? 57.780 13.251 54.575 1.00 14.73 369 TRP B N 1
ATOM 2754 C CA . TRP B 2 98 ? 57.646 14.661 54.369 1.00 19.17 369 TRP B CA 1
ATOM 2755 C C . TRP B 2 98 ? 56.488 14.987 53.429 1.00 23.19 369 TRP B C 1
ATOM 2756 O O . TRP B 2 98 ? 56.444 14.515 52.312 1.00 20.89 369 TRP B O 1
ATOM 2767 N N . TYR B 2 99 ? 55.502 15.752 53.873 1.00 26.96 370 TYR B N 1
ATOM 2768 C CA . TYR B 2 99 ? 54.390 16.097 52.995 1.00 20.41 370 TYR B CA 1
ATOM 2769 C C . TYR B 2 99 ? 53.968 17.512 53.265 1.00 21.68 370 TYR B C 1
ATOM 2770 O O . TYR B 2 99 ? 54.219 18.005 54.349 1.00 28.26 370 TYR B O 1
ATOM 2779 N N . PRO B 2 100 ? 53.335 18.169 52.290 1.00 25.91 371 PRO B N 1
ATOM 2780 C CA . PRO B 2 100 ? 52.915 19.540 52.488 1.00 26.27 371 PRO B CA 1
ATOM 2781 C C . PRO B 2 100 ? 51.637 19.574 53.267 1.00 26.81 371 PRO B C 1
ATOM 2782 O O . PRO B 2 100 ? 50.745 18.776 52.971 1.00 28.86 371 PRO B O 1
ATOM 2786 N N . TRP B 2 101 ? 51.549 20.511 54.223 1.00 17.60 372 TRP B N 1
ATOM 2787 C CA . TRP B 2 101 ? 50.350 20.642 55.017 1.00 15.27 372 TRP B CA 1
ATOM 2788 C C . TRP B 2 101 ? 49.636 21.910 54.605 1.00 16.27 372 TRP B C 1
ATOM 2789 O O . TRP B 2 101 ? 50.266 22.860 54.128 1.00 15.92 372 TRP B O 1
ATOM 2800 N N . TYR B 2 102 ? 48.310 21.900 54.696 1.00 20.56 373 TYR B N 1
ATOM 2801 C CA . TYR B 2 102 ? 47.523 23.038 54.241 1.00 18.76 373 TYR B CA 1
ATOM 2802 C C . TYR B 2 102 ? 46.625 23.726 55.222 1.00 22.20 373 TYR B C 1
ATOM 2803 O O . TYR B 2 102 ? 46.016 23.142 56.097 1.00 29.96 373 TYR B O 1
ATOM 2812 N N . ASP B 2 103 ? 46.498 25.000 54.967 1.00 27.55 374 ASP B N 1
ATOM 2813 C CA . ASP B 2 103 ? 45.622 25.850 55.687 1.00 35.67 374 ASP B CA 1
ATOM 2814 C C . ASP B 2 103 ? 44.754 26.458 54.646 1.00 44.31 374 ASP B C 1
ATOM 2815 O O . ASP B 2 103 ? 45.119 27.406 53.939 1.00 40.34 374 ASP B O 1
ATOM 2820 N N . ASP B 2 104 ? 43.609 25.814 54.558 1.00 60.47 375 ASP B N 1
ATOM 2821 C CA . ASP B 2 104 ? 42.600 26.143 53.586 1.00 72.71 375 ASP 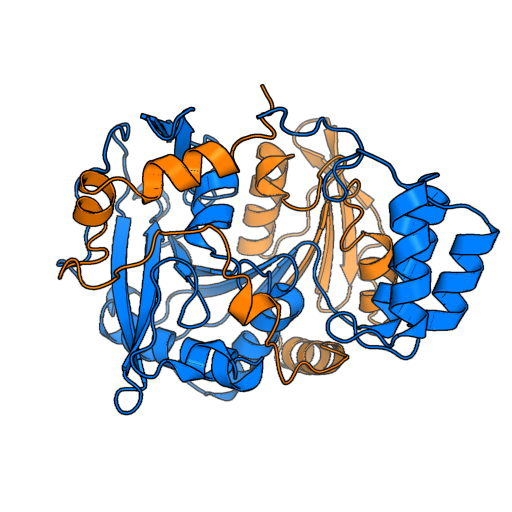B CA 1
ATOM 2822 C C . ASP B 2 104 ? 43.127 25.606 52.257 1.00 70.58 375 ASP B C 1
ATOM 2823 O O . ASP B 2 104 ? 43.143 24.383 52.011 1.00 74.85 375 ASP B O 1
ATOM 2825 N N . GLN B 2 105 A 43.639 26.516 51.441 1.00 58.51 375 GLN B N 1
ATOM 2826 C CA . GLN B 2 105 A 44.166 26.098 50.178 1.00 52.74 375 GLN B CA 1
ATOM 2827 C C . GLN B 2 105 A 45.666 26.286 50.052 1.00 46.46 375 GLN B C 1
ATOM 2828 O O . GLN B 2 105 A 46.244 25.874 49.039 1.00 43.75 375 GLN B O 1
ATOM 2830 N N . GLU B 2 106 ? 46.300 26.900 51.067 1.00 40.89 376 GLU B N 1
ATOM 2831 C CA . GLU B 2 106 ? 47.723 27.096 50.980 1.00 31.13 376 GLU B CA 1
ATOM 2832 C C . GLU B 2 106 ? 48.512 26.088 51.728 1.00 26.53 376 GLU B C 1
ATOM 2833 O O . GLU B 2 106 ? 48.048 25.520 52.714 1.00 28.60 376 GLU B O 1
ATOM 2839 N N . VAL B 2 107 ? 49.767 25.992 51.286 1.00 20.91 377 VAL B N 1
ATOM 2840 C CA . VAL B 2 107 ? 50.729 25.162 51.931 1.00 17.80 377 VAL B CA 1
ATOM 2841 C C . VAL B 2 107 ? 51.183 25.981 53.115 1.00 21.43 377 VAL B C 1
ATOM 2842 O O . VAL B 2 107 ? 51.670 27.101 52.931 1.00 20.29 377 VAL B O 1
ATOM 2846 N N . GLY B 2 108 ? 50.943 25.451 54.329 1.00 19.98 378 GLY B N 1
ATOM 2847 C CA . GLY B 2 108 ? 51.309 26.144 55.565 1.00 12.49 378 GLY B CA 1
ATOM 2848 C C . GLY B 2 108 ? 52.754 25.894 55.920 1.00 13.24 378 GLY B C 1
ATOM 2849 O O . GLY B 2 108 ? 53.374 26.678 56.633 1.00 17.27 378 GLY B O 1
ATOM 2850 N N . GLY B 2 109 ? 53.261 24.782 55.384 1.00 7.50 379 GLY B N 1
ATOM 2851 C CA . GLY B 2 109 ? 54.610 24.339 55.602 1.00 10.18 379 GLY B CA 1
ATOM 2852 C C . GLY B 2 109 ? 54.574 22.847 55.340 1.00 18.02 379 GLY B C 1
ATOM 2853 O O . GLY B 2 109 ? 53.615 22.377 54.727 1.00 21.15 379 GLY B O 1
ATOM 2854 N N . TRP B 2 110 ? 55.581 22.107 55.846 1.00 16.79 380 TRP B N 1
ATOM 2855 C CA . TRP B 2 110 ? 55.678 20.663 55.632 1.00 13.15 380 TRP B CA 1
ATOM 2856 C C . TRP B 2 110 ? 55.689 19.848 56.924 1.00 17.20 380 TRP B C 1
ATOM 2857 O O . TRP B 2 110 ? 55.872 20.382 58.025 1.00 17.60 380 TRP B O 1
ATOM 2868 N N . SER B 2 111 ? 55.554 18.529 56.790 1.00 12.74 381 SER B N 1
ATOM 2869 C CA . SER B 2 111 ? 55.577 17.701 57.975 1.00 15.65 381 SER B CA 1
ATOM 2870 C C . SER B 2 111 ? 55.954 16.243 57.736 1.00 19.63 381 SER B C 1
ATOM 2871 O O . SER B 2 111 ? 55.693 15.609 56.704 1.00 23.16 381 SER B O 1
ATOM 2874 N N . GLN B 2 112 ? 56.598 15.700 58.737 1.00 19.49 382 GLN B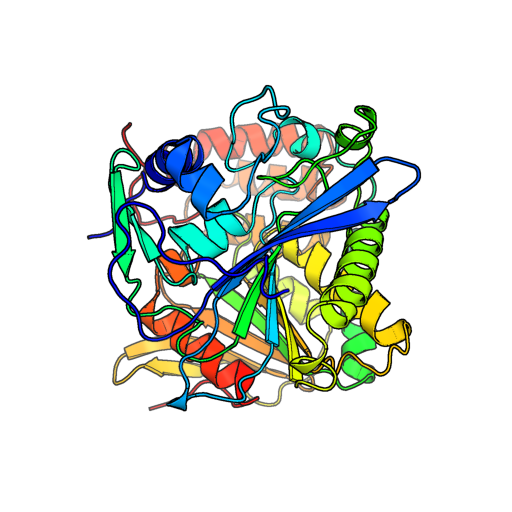 N 1
ATOM 2875 C CA . GLN B 2 112 ? 56.978 14.318 58.677 1.00 20.21 382 GLN B CA 1
ATOM 2876 C C . GLN B 2 112 ? 56.672 13.656 60.019 1.00 26.46 382 GLN B C 1
ATOM 2877 O O . GLN B 2 112 ? 57.006 14.192 61.072 1.00 27.88 382 GLN B O 1
ATOM 2883 N N . VAL B 2 113 ? 56.046 12.487 59.965 1.00 25.12 383 VAL B N 1
ATOM 2884 C CA . VAL B 2 113 ? 55.698 11.757 61.145 1.00 17.90 383 VAL B CA 1
ATOM 2885 C C . VAL B 2 113 ? 56.582 10.558 61.371 1.00 21.52 383 VAL B C 1
ATOM 2886 O O . VAL B 2 113 ? 56.684 9.671 60.539 1.00 27.57 383 VAL B O 1
ATOM 2890 N N . TYR B 2 114 ? 57.238 10.521 62.513 1.00 21.32 384 TYR B N 1
ATOM 2891 C CA . TYR B 2 114 ? 58.073 9.398 62.840 1.00 19.95 384 TYR B CA 1
ATOM 2892 C C . TYR B 2 114 ? 57.397 8.575 63.884 1.00 26.38 384 TYR B C 1
ATOM 2893 O O . TYR B 2 114 ? 56.379 8.979 64.445 1.00 27.49 384 TYR B O 1
ATOM 2902 N N . LYS B 2 115 ? 58.029 7.460 64.201 1.00 30.94 385 LYS B N 1
ATOM 2903 C CA . LYS B 2 115 ? 57.512 6.647 65.256 1.00 33.60 385 LYS B CA 1
ATOM 2904 C C . LYS B 2 115 ? 57.941 7.282 66.563 1.00 30.85 385 LYS B C 1
ATOM 2905 O O . LYS B 2 115 ? 59.081 7.094 66.994 1.00 31.17 385 LYS B O 1
ATOM 2911 N N . GLY B 2 116 ? 57.033 8.075 67.160 1.00 27.07 386 GLY B N 1
ATOM 2912 C CA . GLY B 2 116 ? 57.275 8.738 68.437 1.00 25.00 386 GLY B CA 1
ATOM 2913 C C . GLY B 2 116 ? 57.515 10.273 68.443 1.00 26.87 386 GLY B C 1
ATOM 2914 O O . GLY B 2 116 ? 57.789 10.869 69.503 1.00 27.58 386 GLY B O 1
ATOM 2915 N N . LEU B 2 117 ? 57.410 10.903 67.276 1.00 21.20 387 LEU B N 1
ATOM 2916 C CA . LEU B 2 117 ? 57.679 12.310 67.157 1.00 14.86 387 LEU B CA 1
ATOM 2917 C C . LEU B 2 117 ? 57.102 12.816 65.874 1.00 17.16 387 LEU B C 1
ATOM 2918 O O . LEU B 2 117 ? 57.130 12.093 64.883 1.00 21.46 387 LEU B O 1
ATOM 2923 N N . THR B 2 118 ? 56.648 14.059 65.895 1.00 17.16 388 THR B N 1
ATOM 2924 C CA . THR B 2 118 ? 56.127 14.714 64.708 1.00 15.72 388 THR B CA 1
ATOM 2925 C C . THR B 2 118 ? 56.921 15.950 64.488 1.00 17.36 388 THR B C 1
ATOM 2926 O O . THR B 2 118 ? 57.162 16.681 65.433 1.00 18.72 388 THR B O 1
ATOM 2930 N N . LEU B 2 119 ? 57.381 16.119 63.267 1.00 15.04 389 LEU B N 1
ATOM 2931 C CA . LEU B 2 119 ? 58.171 17.269 62.886 1.00 13.78 389 LEU B CA 1
ATOM 2932 C C . LEU B 2 119 ? 57.366 18.098 61.911 1.00 16.43 389 LEU B C 1
ATOM 2933 O O . LEU B 2 119 ? 56.731 17.563 61.019 1.00 21.78 389 LEU B O 1
ATOM 2938 N N . VAL B 2 120 ? 57.319 19.391 62.170 1.00 17.00 390 VAL B N 1
ATOM 2939 C CA . VAL B 2 120 ? 56.538 20.323 61.383 1.00 19.63 390 VAL B CA 1
ATOM 2940 C C . VAL B 2 120 ? 57.283 21.615 61.050 1.00 21.95 390 VAL B C 1
ATOM 2941 O O . VAL B 2 120 ? 57.793 22.249 61.958 1.00 22.22 390 VAL B O 1
ATOM 2945 N N . SER B 2 121 ? 57.276 22.022 59.763 1.00 23.48 391 SER B N 1
ATOM 2946 C CA . SER B 2 121 ? 57.878 23.285 59.340 1.00 17.89 391 SER B CA 1
ATOM 2947 C C . SER B 2 121 ? 56.758 24.227 59.018 1.00 12.74 391 SER B C 1
ATOM 2948 O O . SER B 2 121 ? 55.691 23.767 58.598 1.00 15.09 391 SER B O 1
ATOM 2951 N N . VAL B 2 122 ? 56.995 25.529 59.252 1.00 12.76 392 VAL B N 1
ATOM 2952 C CA . VAL B 2 122 ? 56.018 26.574 58.984 1.00 14.09 392 VAL B CA 1
ATOM 2953 C C . VAL B 2 122 ? 56.557 27.504 57.927 1.00 17.52 392 VAL B C 1
ATOM 2954 O O . VAL B 2 122 ? 57.424 28.340 58.145 1.00 18.27 392 VAL B O 1
ATOM 2958 N N . ARG B 2 123 ? 56.057 27.291 56.743 1.00 23.88 393 ARG B N 1
ATOM 2959 C CA . ARG B 2 123 ? 56.483 28.025 55.577 1.00 23.96 393 ARG B CA 1
ATOM 2960 C C . ARG B 2 123 ? 56.424 29.543 55.718 1.00 21.80 393 ARG B C 1
ATOM 2961 O O . ARG B 2 123 ? 55.377 30.139 55.884 1.00 24.61 393 ARG B O 1
ATOM 2969 N N . GLY B 2 124 ? 57.573 30.174 55.611 1.00 15.93 394 GLY B N 1
ATOM 2970 C CA . GLY B 2 124 ? 57.682 31.619 55.636 1.00 15.37 394 GLY B CA 1
ATOM 2971 C C . GLY B 2 124 ? 57.822 32.288 56.989 1.00 18.20 394 GLY B C 1
ATOM 2972 O O . GLY B 2 124 ? 57.922 33.519 57.041 1.00 14.94 394 GLY B O 1
ATOM 2973 N N . ALA B 2 125 ? 57.844 31.493 58.069 1.00 18.44 395 ALA B N 1
ATOM 2974 C CA . ALA B 2 125 ? 57.962 32.054 59.398 1.00 18.00 395 ALA B CA 1
ATOM 2975 C C . ALA B 2 125 ? 59.398 32.171 59.931 1.00 17.05 395 ALA B C 1
ATOM 2976 O O . ALA B 2 125 ? 60.240 31.276 59.751 1.00 23.13 395 ALA B O 1
ATOM 2978 N N . GLY B 2 126 ? 59.653 33.281 60.619 1.00 11.62 396 GLY B N 1
ATOM 2979 C CA . GLY B 2 126 ? 60.935 33.516 61.271 1.00 9.22 396 GLY B CA 1
ATOM 2980 C C . GLY B 2 126 ? 60.980 32.710 62.563 1.00 13.63 396 GLY B C 1
ATOM 2981 O O . GLY B 2 126 ? 60.178 31.803 62.763 1.00 12.68 396 GLY B O 1
ATOM 2982 N N . HIS B 2 127 ? 61.882 33.052 63.456 1.00 21.42 397 HIS B N 1
ATOM 2983 C CA . HIS B 2 127 ? 62.086 32.388 64.741 1.00 18.54 397 HIS B CA 1
ATOM 2984 C C . HIS B 2 127 ? 60.848 32.344 65.677 1.00 20.51 397 HIS B C 1
ATOM 2985 O O . HIS B 2 127 ? 60.515 31.340 66.365 1.00 19.70 397 HIS B O 1
ATOM 2992 N N . GLU B 2 128 ? 60.145 33.454 65.703 1.00 19.25 398 GLU B N 1
ATOM 2993 C CA . GLU B 2 128 ? 58.963 33.579 66.496 1.00 15.67 398 GLU B CA 1
ATOM 2994 C C . GLU B 2 128 ? 57.806 33.260 65.625 1.00 18.67 398 GLU B C 1
ATOM 2995 O O . GLU B 2 128 ? 57.217 34.148 64.995 1.00 14.11 398 GLU B O 1
ATOM 3001 N N . VAL B 2 129 ? 57.501 31.975 65.573 1.00 17.83 399 VAL B N 1
ATOM 3002 C CA . VAL B 2 129 ? 56.451 31.554 64.686 1.00 17.04 399 VAL B CA 1
ATOM 3003 C C . VAL B 2 129 ? 55.122 32.263 64.863 1.00 23.70 399 VAL B C 1
ATOM 3004 O O . VAL B 2 129 ? 54.520 32.719 63.883 1.00 23.50 399 VAL B O 1
ATOM 3008 N N . PRO B 2 130 ? 54.642 32.354 66.116 1.00 27.01 400 PRO B N 1
ATOM 3009 C CA . PRO B 2 130 ? 53.329 32.951 66.316 1.00 22.38 400 PRO B CA 1
ATOM 3010 C C . PRO B 2 130 ? 53.253 34.432 66.030 1.00 24.80 400 PRO B C 1
ATOM 3011 O O . PRO B 2 130 ? 52.164 35.007 65.989 1.00 20.62 400 PRO B O 1
ATOM 3015 N N . LEU B 2 131 ? 54.432 35.015 65.755 1.00 22.36 401 LEU B N 1
ATOM 3016 C CA . LEU B 2 131 ? 54.536 36.401 65.359 1.00 22.45 401 LEU B CA 1
ATOM 3017 C C . LEU B 2 131 ? 54.550 36.531 63.828 1.00 28.03 401 LEU B C 1
ATOM 3018 O O . LEU B 2 131 ? 53.888 37.379 63.247 1.00 33.74 401 LEU B O 1
ATOM 3023 N N . HIS B 2 132 ? 55.245 35.650 63.135 1.00 27.74 402 HIS B N 1
ATOM 3024 C CA . HIS B 2 132 ? 55.274 35.810 61.704 1.00 19.39 402 HIS B CA 1
ATOM 3025 C C . HIS B 2 132 ? 54.221 35.062 60.959 1.00 18.06 402 HIS B C 1
ATOM 3026 O O . HIS B 2 132 ? 53.874 35.474 59.861 1.00 13.90 402 HIS B O 1
ATOM 3033 N N . ARG B 2 133 ? 53.764 33.948 61.520 1.00 14.75 403 ARG B N 1
ATOM 3034 C CA . ARG B 2 133 ? 52.755 33.143 60.864 1.00 15.56 403 ARG B CA 1
ATOM 3035 C C . ARG B 2 133 ? 51.689 32.716 61.827 1.00 18.55 403 ARG B C 1
ATOM 3036 O O . ARG B 2 133 ? 51.423 31.534 62.046 1.00 23.54 403 ARG B O 1
ATOM 3044 N N . PRO B 2 134 ? 51.079 33.736 62.385 1.00 18.30 404 PRO B N 1
ATOM 3045 C CA . PRO B 2 134 ? 50.037 33.640 63.369 1.00 12.79 404 PRO B CA 1
ATOM 3046 C C . PRO B 2 134 ? 48.925 32.667 63.009 1.00 20.44 404 PRO B C 1
ATOM 3047 O O . PRO B 2 134 ? 48.554 31.825 63.828 1.00 29.18 404 PRO B O 1
ATOM 3051 N N . ARG B 2 135 ? 48.357 32.780 61.809 1.00 19.94 405 ARG B N 1
ATOM 3052 C CA . ARG B 2 135 ? 47.268 31.881 61.464 1.00 16.74 405 ARG B CA 1
ATOM 3053 C C . ARG B 2 135 ? 47.691 30.408 61.438 1.00 19.48 405 ARG B C 1
ATOM 3054 O O . ARG B 2 135 ? 46.990 29.513 61.955 1.00 18.81 405 ARG B O 1
ATOM 3062 N N . GLN B 2 136 ? 48.866 30.171 60.850 1.00 19.28 406 GLN B N 1
ATOM 3063 C CA . GLN B 2 136 ? 49.372 28.826 60.720 1.00 19.36 406 GLN B CA 1
ATOM 3064 C C . GLN B 2 136 ? 49.907 28.237 62.021 1.00 21.58 406 GLN B C 1
ATOM 3065 O O . GLN B 2 136 ? 49.765 27.043 62.302 1.00 21.61 406 GLN B O 1
ATOM 3071 N N . ALA B 2 137 ? 50.468 29.117 62.861 1.00 26.59 407 ALA B N 1
ATOM 3072 C CA . ALA B 2 137 ? 50.979 28.732 64.160 1.00 17.62 407 ALA B CA 1
ATOM 3073 C C . ALA B 2 137 ? 49.832 28.219 65.016 1.00 16.06 407 ALA B C 1
ATOM 3074 O O . ALA B 2 137 ? 49.931 27.245 65.756 1.00 22.47 407 ALA B O 1
ATOM 3076 N N . LEU B 2 138 ? 48.689 28.852 64.864 1.00 14.78 408 LEU B N 1
ATOM 3077 C CA . LEU B 2 138 ? 47.525 28.389 65.615 1.00 18.68 408 LEU B CA 1
ATOM 3078 C C . LEU B 2 138 ? 47.040 26.997 65.194 1.00 19.46 408 LEU B C 1
ATOM 3079 O O . LEU B 2 138 ? 46.629 26.164 66.008 1.00 20.96 408 LEU B O 1
ATOM 3084 N N . VAL B 2 139 ? 47.144 26.726 63.902 1.00 19.65 409 VAL B N 1
ATOM 3085 C CA . VAL B 2 139 ? 46.761 25.442 63.370 1.00 13.76 409 VAL B CA 1
ATOM 3086 C C . VAL B 2 139 ? 47.645 24.368 63.929 1.00 15.03 409 VAL B C 1
ATOM 3087 O O . VAL B 2 139 ? 47.183 23.300 64.317 1.00 20.13 409 VAL B O 1
ATOM 3091 N N . LEU B 2 140 ? 48.938 24.682 63.923 1.00 10.18 410 LEU B N 1
ATOM 3092 C CA . LEU B 2 140 ? 49.962 23.809 64.471 1.00 13.07 410 LEU B CA 1
ATOM 3093 C C . LEU B 2 140 ? 49.606 23.413 65.913 1.00 18.20 410 LEU B C 1
ATOM 3094 O O . LEU B 2 140 ? 49.503 22.212 66.254 1.00 22.89 410 LEU B O 1
ATOM 3099 N N . PHE B 2 141 ? 49.370 24.446 66.759 1.00 14.44 411 PHE B N 1
ATOM 3100 C CA . PHE B 2 141 ? 48.999 24.207 68.143 1.00 16.24 411 PHE B CA 1
ATOM 3101 C C . PHE B 2 141 ? 47.778 23.307 68.259 1.00 18.36 411 PHE B C 1
ATOM 3102 O O . PHE B 2 141 ? 47.774 22.371 69.033 1.00 14.48 411 PHE B O 1
ATOM 3110 N N . GLN B 2 142 ? 46.723 23.576 67.477 1.00 15.28 412 GLN B N 1
ATOM 3111 C CA . GLN B 2 142 ? 45.574 22.709 67.588 1.00 12.01 412 GLN B CA 1
ATOM 3112 C C . GLN B 2 142 ? 45.828 21.275 67.237 1.00 15.63 412 GLN B C 1
ATOM 3113 O O . GLN B 2 142 ? 45.323 20.363 67.872 1.00 22.90 412 GLN B O 1
ATOM 3119 N N . TYR B 2 143 ? 46.568 21.015 66.201 1.00 15.15 413 TYR B N 1
ATOM 3120 C CA . TYR B 2 143 ? 46.775 19.619 65.866 1.00 11.54 413 TYR B CA 1
ATOM 3121 C C . TYR B 2 143 ? 47.607 18.919 66.899 1.00 15.31 413 TYR B C 1
ATOM 3122 O O . TYR B 2 143 ? 47.415 17.744 67.183 1.00 14.48 413 TYR B O 1
ATOM 3131 N N . PHE B 2 144 ? 48.578 19.646 67.437 1.00 16.13 414 PHE B N 1
ATOM 3132 C CA . PHE B 2 144 ? 49.434 19.102 68.473 1.00 15.29 414 PHE B CA 1
ATOM 3133 C C . PHE B 2 144 ? 48.556 18.695 69.659 1.00 20.83 414 PHE B C 1
ATOM 3134 O O . PHE B 2 144 ? 48.581 17.575 70.161 1.00 20.05 414 PHE B O 1
ATOM 3142 N N . LEU B 2 145 ? 47.728 19.641 70.111 1.00 17.06 415 LEU B N 1
ATOM 3143 C CA . LEU B 2 145 ? 46.828 19.379 71.208 1.00 18.03 415 LEU B CA 1
ATOM 3144 C C . LEU B 2 145 ? 45.925 18.195 70.921 1.00 21.54 415 LEU B C 1
ATOM 3145 O O . LEU B 2 145 ? 45.565 17.459 71.833 1.00 25.61 415 LEU B O 1
ATOM 3150 N N . GLN B 2 146 ? 45.456 18.053 69.684 1.00 21.29 416 GLN B N 1
ATOM 3151 C CA . GLN B 2 146 ? 44.621 16.912 69.460 1.00 23.59 416 GLN B CA 1
ATOM 3152 C C . GLN B 2 146 ? 45.494 15.681 69.216 1.00 24.68 416 GLN B C 1
ATOM 3153 O O . GLN B 2 146 ? 45.010 14.569 69.099 1.00 27.93 416 GLN B O 1
ATOM 3159 N N . GLY B 2 147 ? 46.806 15.852 69.121 1.00 24.59 417 GLY B N 1
ATOM 3160 C CA . GLY B 2 147 ? 47.648 14.714 68.819 1.00 22.23 417 GLY B CA 1
ATOM 3161 C C . GLY B 2 147 ? 47.305 14.168 67.405 1.00 26.51 417 GLY B C 1
ATOM 3162 O O . GLY B 2 147 ? 47.287 12.967 67.134 1.00 23.04 417 GLY B O 1
ATOM 3163 N N . LYS B 2 148 ? 47.025 15.102 66.491 1.00 29.34 418 LYS B N 1
ATOM 3164 C CA . LYS B 2 148 ? 46.646 14.817 65.113 1.00 25.76 418 LYS B CA 1
ATOM 3165 C C . LYS B 2 148 ? 47.607 15.458 64.120 1.00 27.67 418 LYS B C 1
ATOM 3166 O O . LYS B 2 148 ? 47.913 16.651 64.255 1.00 27.20 418 LYS B O 1
ATOM 3172 N N . PRO B 2 149 ? 48.015 14.650 63.108 1.00 25.79 419 PRO B N 1
ATOM 3173 C CA . PRO B 2 149 ? 48.941 15.060 62.067 1.00 20.19 419 PRO B CA 1
ATOM 3174 C C . PRO B 2 149 ? 48.451 16.242 61.332 1.00 18.92 419 PRO B C 1
ATOM 3175 O O . PRO B 2 149 ? 47.249 16.368 61.116 1.00 17.16 419 PRO B O 1
ATOM 3179 N N . MET B 2 150 ? 49.395 17.093 60.967 1.00 20.82 420 MET B N 1
ATOM 3180 C CA . MET B 2 150 ? 49.031 18.261 60.229 1.00 19.67 420 MET B CA 1
ATOM 3181 C C . MET B 2 150 ? 48.302 17.805 58.982 1.00 18.68 420 MET B C 1
ATOM 3182 O O . MET B 2 150 ? 48.581 16.769 58.393 1.00 20.96 420 MET B O 1
ATOM 3187 N N . PRO B 2 151 ? 47.323 18.569 58.625 1.00 18.01 421 PRO B N 1
ATOM 3188 C CA . PRO B 2 151 ? 46.418 18.278 57.522 1.00 23.60 421 PRO B CA 1
ATOM 3189 C C . PRO B 2 151 ? 46.935 18.469 56.077 1.00 29.82 421 PRO B C 1
ATOM 3190 O O . PRO B 2 151 ? 47.623 19.453 55.779 1.00 36.48 421 PRO B O 1
ATOM 3194 N N . GLY B 2 152 ? 46.599 17.528 55.163 1.00 41.72 422 GLY B N 1
ATOM 3195 C CA . GLY B 2 152 ? 46.853 17.601 53.699 1.00 49.19 422 GLY B CA 1
ATOM 3196 C C . GLY B 2 152 ? 45.612 18.337 53.103 1.00 60.81 422 GLY B C 1
ATOM 3197 O O . GLY B 2 152 ? 44.811 18.817 53.928 1.00 70.54 422 GLY B O 1
ATOM 3198 N N . GLN B 2 153 ? 45.431 18.444 51.751 1.00 65.19 423 GLN B N 1
ATOM 3199 C CA . GLN B 2 153 ? 44.237 19.129 51.141 1.00 73.53 423 GLN B CA 1
ATOM 3200 C C . GLN B 2 153 ? 43.548 20.268 51.944 1.00 75.00 423 GLN B C 1
ATOM 3201 O O . GLN B 2 153 ? 42.742 21.074 51.471 1.00 75.00 423 GLN B O 1
#

Radius of gyration: 20.15 Å; Cα contacts (8 Å, |Δi|>4): 930; chains: 2; bounding box: 55×48×51 Å

InterPro domains:
  IPR001563 Peptidase S10, serine carboxypeptidase [PF00450] (15-433)
  IPR001563 Peptidase S10, serine carboxypeptidase [PR00724] (91-103)
  IPR001563 Peptidase S10, serine carboxypeptidase [PR00724] (104-114)
  IPR001563 Peptidase S10, serine carboxypeptidase [PR00724] (140-165)
  IPR001563 Peptidase S10, serine carboxypeptidase [PR00724] (403-416)
  IPR001563 Peptidase S10, serine carboxypeptidase [PTHR11802] (13-420)
  IPR018202 Serine carboxypeptidase, serine active site [PS00131] (154-161)
  IPR029058 Alpha/Beta hydrolase fold [G3DSA:3.40.50.1820] (5-260)
  IPR029058 Alpha/Beta hydrolase fold [SSF53474] (7-437)
  IPR033124 Serine carboxypeptidases, histidine active site [PS00560] (403-420)

Secondary structure (DSSP, 8-state):
-TTTB----TTPPP-SS-EEEEEEEEETTTTEEEEEEEEPPPGGGPSPPEEEEE--TTTB-TIIIIIIIISSSEEEPGGG--EEE-TT-GGGTSEEEEE--STTSTT-EESSGGGGGS--HHHHHHHHHHHHHHHHHH-GGGTT-EEEEEEEETHHHHHHHHHHHHHHHT-SS-EEEEEEEEEE--BHHHHHHHHHHHHHTTT-S-HHHHHHHHHHHTTS-SSS--HHHHHHHHHHHHHH-SS-TTSTTSPPP--/---TTHHHHHHHHHH-HHHHHHTT-STTS---S---SB-HHHHHS-----SB-HHHHHHHHHTT-EEEEEEETT-SSS-HHHHHHHHHTTTPPEEEEEEEEEETTEEEEEEEEETTEEEEEETT--SSHHHHSHHHHHHHHHHHHHT-PPP--

CATH classification: 3.40.50.1820

B-factor: mean 32.45, std 17.53, range [5.0, 75.0]